Protein AF-A0A073KBY7-F1 (afdb_monomer_lite)

Structure (mmCIF, N/CA/C/O backbone):
data_AF-A0A073KBY7-F1
#
_entry.id   AF-A0A073KBY7-F1
#
loop_
_atom_site.group_PDB
_atom_site.id
_atom_site.type_symbol
_atom_site.label_atom_id
_atom_site.label_alt_id
_atom_site.label_comp_id
_atom_site.label_asym_id
_atom_site.label_entity_id
_atom_site.label_seq_id
_atom_site.pdbx_PDB_ins_code
_atom_site.Cartn_x
_atom_site.Cartn_y
_atom_site.Cartn_z
_atom_site.occupancy
_atom_site.B_iso_or_equiv
_atom_site.auth_seq_id
_atom_site.auth_comp_id
_atom_site.auth_asym_id
_atom_site.auth_atom_id
_atom_site.pdbx_PDB_model_num
ATOM 1 N N . MET A 1 1 ? -73.154 -10.289 123.307 1.00 63.47 1 MET A N 1
ATOM 2 C CA . MET A 1 1 ? -74.257 -9.354 122.995 1.00 63.47 1 MET A CA 1
ATOM 3 C C . MET A 1 1 ? -75.059 -9.148 124.272 1.00 63.47 1 MET A C 1
ATOM 5 O O . MET A 1 1 ? -75.332 -10.139 124.934 1.00 63.47 1 MET A O 1
ATOM 9 N N . ALA A 1 2 ? -75.359 -7.911 124.667 1.00 62.25 2 ALA A N 1
ATOM 10 C CA . ALA A 1 2 ? -76.115 -7.622 125.891 1.00 62.25 2 ALA A CA 1
ATOM 11 C C . ALA A 1 2 ? -77.370 -6.808 125.551 1.00 62.25 2 ALA A C 1
ATOM 13 O O . ALA A 1 2 ? -77.279 -5.805 124.838 1.00 62.25 2 ALA A O 1
ATOM 14 N N . ILE A 1 3 ? -78.534 -7.232 126.052 1.00 64.50 3 ILE A N 1
ATOM 15 C CA . ILE A 1 3 ? -79.825 -6.609 125.737 1.00 64.50 3 ILE A CA 1
ATOM 16 C C . ILE A 1 3 ? -80.328 -5.874 126.980 1.00 64.50 3 ILE A C 1
ATOM 18 O O . ILE A 1 3 ? -80.611 -6.497 127.998 1.00 64.50 3 ILE A O 1
ATOM 22 N N . LYS A 1 4 ? -80.372 -4.535 126.932 1.00 57.50 4 LYS A N 1
ATOM 23 C CA . LYS A 1 4 ? -80.554 -3.707 128.143 1.00 57.50 4 LYS A CA 1
ATOM 24 C C . LYS A 1 4 ? -82.000 -3.257 128.389 1.00 57.50 4 LYS A C 1
ATOM 26 O O . LYS A 1 4 ? -82.309 -2.814 129.490 1.00 57.50 4 LYS A O 1
ATOM 31 N N . LYS A 1 5 ? -82.877 -3.378 127.388 1.00 57.88 5 LYS A N 1
ATOM 32 C CA . LYS A 1 5 ? -84.331 -3.194 127.488 1.00 57.88 5 LYS A CA 1
ATOM 33 C C . LYS A 1 5 ? -85.000 -4.092 126.448 1.00 57.88 5 LYS A C 1
ATOM 35 O O . LYS A 1 5 ? -84.840 -3.902 125.245 1.00 57.88 5 LYS A O 1
ATOM 40 N N . THR A 1 6 ? -85.703 -5.104 126.924 1.00 60.31 6 THR A N 1
ATOM 41 C CA . THR A 1 6 ? -86.515 -5.997 126.101 1.00 60.31 6 THR A CA 1
ATOM 42 C C . THR A 1 6 ? -87.972 -5.766 126.451 1.00 60.31 6 THR A C 1
ATOM 44 O O . THR A 1 6 ? -88.313 -5.607 127.625 1.00 60.31 6 THR A O 1
ATOM 47 N N . ARG A 1 7 ? -88.849 -5.734 125.445 1.00 61.28 7 ARG A N 1
ATOM 48 C CA . ARG A 1 7 ? -90.271 -5.940 125.705 1.00 61.28 7 ARG A CA 1
ATOM 49 C C . ARG A 1 7 ? -90.460 -7.449 125.749 1.00 61.28 7 ARG A C 1
ATOM 51 O O . ARG A 1 7 ? -90.319 -8.119 124.730 1.00 61.28 7 ARG A O 1
ATOM 58 N N . ALA A 1 8 ? -90.658 -7.976 126.950 1.00 59.88 8 ALA A N 1
ATOM 59 C CA . ALA A 1 8 ? -90.985 -9.377 127.140 1.00 59.88 8 ALA A CA 1
ATOM 60 C C . ALA A 1 8 ? -92.472 -9.540 126.818 1.00 59.88 8 ALA A C 1
ATOM 62 O O . ALA A 1 8 ? -93.327 -9.104 127.590 1.00 59.88 8 ALA A O 1
ATOM 63 N N . ASN A 1 9 ? -92.776 -10.092 125.649 1.00 60.75 9 ASN A N 1
ATOM 64 C CA . ASN A 1 9 ? -94.144 -10.442 125.304 1.00 60.75 9 ASN A CA 1
ATOM 65 C C . ASN A 1 9 ? -94.404 -11.835 125.885 1.00 60.75 9 ASN A C 1
ATOM 67 O O . ASN A 1 9 ? -93.748 -12.807 125.508 1.00 60.75 9 ASN A O 1
ATOM 71 N N . PHE A 1 10 ? -95.307 -11.903 126.863 1.00 57.75 10 PHE A N 1
ATOM 72 C CA . PHE A 1 10 ? -95.716 -13.151 127.496 1.00 57.75 10 PHE A CA 1
ATOM 73 C C . PHE A 1 10 ? -96.846 -13.769 126.678 1.00 57.75 10 PHE A C 1
ATOM 75 O O . PHE A 1 10 ? -97.918 -13.176 126.544 1.00 57.75 10 PHE A O 1
ATOM 82 N N . HIS A 1 11 ? -96.599 -14.948 126.117 1.00 61.16 11 HIS A N 1
ATOM 83 C CA . HIS A 1 11 ? -97.613 -15.737 125.431 1.00 61.16 11 HIS A CA 1
ATOM 84 C C . HIS A 1 11 ? -97.912 -16.971 126.283 1.00 61.16 11 HIS A C 1
ATOM 86 O O . HIS A 1 11 ? -97.096 -17.885 126.357 1.00 61.16 11 HIS A O 1
ATOM 92 N N . ASN A 1 12 ? -99.076 -16.975 126.942 1.00 58.38 12 ASN A N 1
ATOM 93 C CA . ASN A 1 12 ? -99.552 -18.115 127.723 1.00 58.38 12 ASN A CA 1
ATOM 94 C C . ASN A 1 12 ? -100.391 -19.023 126.821 1.00 58.38 12 ASN A C 1
ATOM 96 O O . ASN A 1 12 ? -101.584 -18.792 126.615 1.00 58.38 12 ASN A O 1
ATOM 100 N N . GLY A 1 13 ? -99.720 -19.997 126.215 1.00 55.50 13 GLY A N 1
ATOM 101 C CA . GLY A 1 13 ? -100.299 -20.925 125.253 1.00 55.50 13 GLY A CA 1
ATOM 102 C C . GLY A 1 13 ? -99.545 -22.246 125.252 1.00 55.50 13 GLY A C 1
ATOM 103 O O . GLY A 1 13 ? -98.712 -22.468 124.383 1.00 55.50 13 GLY A O 1
ATOM 104 N N . THR A 1 14 ? -99.858 -23.055 126.271 1.00 49.56 14 THR A N 1
ATOM 105 C CA . THR A 1 14 ? -99.757 -24.527 126.377 1.00 49.56 14 THR A CA 1
ATOM 106 C C . THR A 1 14 ? -98.467 -25.176 125.878 1.00 49.56 14 THR A C 1
ATOM 108 O O . THR A 1 14 ? -98.384 -25.664 124.755 1.00 49.56 14 THR A O 1
ATOM 111 N N . ASP A 1 15 ? -97.449 -25.141 126.735 1.00 58.31 15 ASP A N 1
ATOM 112 C CA . ASP A 1 15 ? -96.888 -26.325 127.425 1.00 58.31 15 ASP A CA 1
ATOM 113 C C . ASP A 1 15 ? -95.615 -25.923 128.194 1.00 58.31 15 ASP A C 1
ATOM 115 O O . ASP A 1 15 ? -95.268 -26.553 129.190 1.00 58.31 15 ASP A O 1
ATOM 119 N N . TYR A 1 16 ? -95.011 -24.782 127.830 1.00 59.81 16 TYR A N 1
ATOM 120 C CA . TYR A 1 16 ? -94.095 -24.005 128.669 1.00 59.81 16 TYR A CA 1
ATOM 121 C C . TYR A 1 16 ? -94.265 -22.504 128.409 1.00 59.81 16 TYR A C 1
ATOM 123 O O . TYR A 1 16 ? -94.390 -22.069 127.262 1.00 59.81 16 TYR A O 1
ATOM 131 N N . ASP A 1 17 ? -94.212 -21.703 129.473 1.00 59.34 17 ASP A N 1
ATOM 132 C CA . ASP A 1 17 ? -94.177 -20.244 129.379 1.00 59.34 17 ASP A CA 1
ATOM 133 C C . ASP A 1 17 ? -92.915 -19.799 128.619 1.00 59.34 17 ASP A C 1
ATOM 135 O O . ASP A 1 17 ? -91.799 -19.856 129.140 1.00 59.34 17 ASP A O 1
ATOM 139 N N . THR A 1 18 ? -93.082 -19.364 127.366 1.00 61.84 18 THR A N 1
ATOM 140 C CA . THR A 1 18 ? -91.974 -18.903 126.517 1.00 61.84 18 THR A CA 1
ATOM 141 C C . THR A 1 18 ? -91.951 -17.381 126.486 1.00 61.84 18 THR A C 1
ATOM 143 O O . THR A 1 18 ? -92.889 -16.734 126.019 1.00 61.84 18 THR A O 1
ATOM 146 N N . PHE A 1 19 ? -90.859 -16.787 126.966 1.00 61.66 19 PHE A N 1
ATOM 147 C CA . PHE A 1 19 ? -90.643 -15.347 126.862 1.00 61.66 19 PHE A CA 1
ATOM 148 C C . PHE A 1 19 ? -89.997 -15.006 125.516 1.00 61.66 19 PHE A C 1
ATOM 150 O O . PHE A 1 19 ? -88.828 -15.313 125.283 1.00 61.66 19 PHE A O 1
ATOM 157 N N . HIS A 1 20 ? -90.739 -14.328 124.638 1.00 66.06 20 HIS A N 1
ATOM 158 C CA . HIS A 1 20 ? -90.160 -13.686 123.461 1.00 66.06 20 HIS A CA 1
ATOM 159 C C . HIS A 1 20 ? -89.702 -12.276 123.818 1.00 66.06 20 HIS A C 1
ATOM 161 O O . HIS A 1 20 ? -90.471 -11.448 124.313 1.00 66.06 20 HIS A O 1
ATOM 167 N N . TYR A 1 21 ? -88.428 -12.010 123.552 1.00 67.81 21 TYR A N 1
ATOM 168 C CA . TYR A 1 21 ? -87.821 -10.713 123.786 1.00 67.81 21 TYR A CA 1
ATOM 169 C C . TYR A 1 21 ? -87.644 -9.993 122.456 1.00 67.81 21 TYR A C 1
ATOM 171 O O . TYR A 1 21 ? -86.705 -10.258 121.709 1.00 67.81 21 TYR A O 1
ATOM 179 N N . GLU A 1 22 ? -88.539 -9.052 122.178 1.00 70.75 22 GLU A N 1
ATOM 180 C CA . GLU A 1 22 ? -88.364 -8.119 121.073 1.00 70.75 22 GLU A CA 1
ATOM 181 C C . GLU A 1 22 ? -87.577 -6.907 121.560 1.00 70.75 22 GLU A C 1
ATOM 183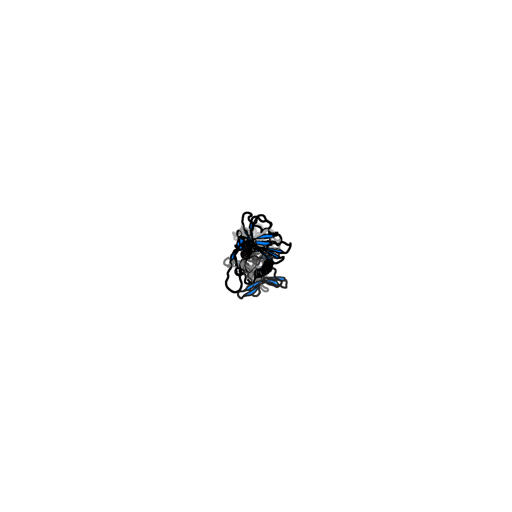 O O . GLU A 1 22 ? -87.813 -6.345 122.639 1.00 70.75 22 GLU A O 1
ATOM 188 N N . THR A 1 23 ? -86.603 -6.502 120.758 1.00 73.88 23 THR A N 1
ATOM 189 C CA . THR A 1 23 ? -85.774 -5.341 121.045 1.00 73.88 23 THR A CA 1
ATOM 190 C C . THR A 1 23 ? -85.400 -4.658 119.738 1.00 73.88 23 THR A C 1
ATOM 192 O O . THR A 1 23 ? -85.256 -5.297 118.696 1.00 73.88 23 THR A O 1
ATOM 195 N N . GLN A 1 24 ? -85.288 -3.335 119.774 1.00 77.00 24 GLN A N 1
ATOM 196 C CA . GLN A 1 24 ? -84.844 -2.571 118.613 1.00 77.00 24 GLN A CA 1
ATOM 197 C C . GLN A 1 24 ? -83.345 -2.803 118.408 1.00 77.00 24 GLN A C 1
ATOM 199 O O . GLN A 1 24 ? -82.594 -2.844 119.380 1.00 77.00 24 GLN A O 1
ATOM 204 N N . ALA A 1 25 ? -82.892 -2.892 117.155 1.00 74.19 25 ALA A N 1
ATOM 205 C CA . ALA A 1 25 ? -81.491 -3.167 116.819 1.00 74.19 25 ALA A CA 1
ATOM 206 C C . ALA A 1 25 ? -80.488 -2.252 117.566 1.00 74.19 25 ALA A C 1
ATOM 208 O O . ALA A 1 25 ? -79.482 -2.734 118.085 1.00 74.19 25 ALA A O 1
ATOM 209 N N . GLY A 1 26 ? -80.799 -0.961 117.742 1.00 74.25 26 GLY A N 1
ATOM 210 C CA . GLY A 1 26 ? -79.947 -0.016 118.486 1.00 74.25 26 GLY A CA 1
ATOM 211 C C . GLY A 1 26 ? -79.874 -0.255 120.006 1.00 74.25 26 GLY A C 1
ATOM 212 O O . GLY A 1 26 ? -78.991 0.262 120.697 1.00 74.25 26 GLY A O 1
ATOM 213 N N . GLN A 1 27 ? -80.785 -1.052 120.570 1.00 78.19 27 GLN A N 1
ATOM 214 C CA . GLN A 1 27 ? -80.770 -1.431 121.988 1.00 78.19 27 GLN A CA 1
ATOM 215 C C . GLN A 1 27 ? -79.934 -2.680 122.266 1.00 78.19 27 GLN A C 1
ATOM 217 O O . GLN A 1 27 ? -79.638 -2.972 123.431 1.00 78.19 27 GLN A O 1
ATOM 222 N N . VAL A 1 28 ? -79.500 -3.377 121.216 1.00 82.06 28 VAL A N 1
ATOM 223 C CA . VAL A 1 28 ? -78.667 -4.560 121.349 1.00 82.06 28 VAL A CA 1
ATOM 224 C C . VAL A 1 28 ? -77.201 -4.173 121.315 1.00 82.06 28 VAL A C 1
ATOM 226 O O . VAL A 1 28 ? -76.661 -3.823 120.270 1.00 82.06 28 VAL A O 1
ATOM 229 N N . LYS A 1 29 ? -76.544 -4.222 122.475 1.00 83.25 29 LYS A N 1
ATOM 230 C CA . LYS A 1 29 ? -75.168 -3.748 122.618 1.00 83.25 29 LYS A CA 1
ATOM 231 C C . LYS A 1 29 ? -74.163 -4.838 122.262 1.00 83.25 29 LYS A C 1
ATOM 233 O O . LYS A 1 29 ? -74.251 -5.984 122.724 1.00 83.25 29 LYS A O 1
ATOM 238 N N . ILE A 1 30 ? -73.187 -4.458 121.448 1.00 78.75 30 ILE A N 1
ATOM 239 C CA . ILE A 1 30 ? -72.028 -5.272 121.102 1.00 78.75 30 ILE A CA 1
ATOM 240 C C . ILE A 1 30 ? -70.950 -4.971 122.129 1.00 78.75 30 ILE A C 1
ATOM 242 O O . ILE A 1 30 ? -70.608 -3.813 122.366 1.00 78.75 30 ILE A O 1
ATOM 246 N N . MET A 1 31 ? -70.439 -6.023 122.759 1.00 77.00 31 MET A N 1
ATOM 247 C CA . MET A 1 31 ? -69.387 -5.912 123.761 1.00 77.00 31 MET A CA 1
ATOM 248 C C . MET A 1 31 ? -68.076 -6.387 123.152 1.00 77.00 31 MET A C 1
ATOM 250 O O . MET A 1 31 ? -68.036 -7.471 122.576 1.00 77.00 31 MET A O 1
ATOM 254 N N . GLY A 1 32 ? -67.040 -5.570 123.286 1.00 72.31 32 GLY A N 1
ATOM 255 C CA . GLY A 1 32 ? -65.652 -5.964 123.078 1.00 72.31 32 GLY A CA 1
ATOM 256 C C . GLY A 1 32 ? -64.961 -6.223 124.414 1.00 72.31 32 GLY A C 1
ATOM 257 O O . GLY A 1 32 ? -65.574 -6.122 125.479 1.00 72.31 32 GLY A O 1
ATOM 258 N N . ALA A 1 33 ? -63.665 -6.528 124.359 1.00 70.12 33 ALA A N 1
ATOM 259 C CA . ALA A 1 33 ? -62.872 -6.920 125.528 1.00 70.12 33 ALA A CA 1
ATOM 260 C C . ALA A 1 33 ? -62.840 -5.867 126.659 1.00 70.12 33 ALA A C 1
ATOM 262 O O . ALA A 1 33 ? -62.668 -6.218 127.821 1.00 70.12 33 ALA A O 1
ATOM 263 N N . SER A 1 34 ? -63.031 -4.586 126.333 1.00 68.88 34 SER A N 1
ATOM 264 C CA . SER A 1 34 ? -62.951 -3.444 127.257 1.00 68.88 34 SER A CA 1
ATOM 265 C C . SER A 1 34 ? -64.299 -2.755 127.528 1.00 68.88 34 SER A C 1
ATOM 267 O O . SER A 1 34 ? -64.333 -1.695 128.151 1.00 68.88 34 SER A O 1
ATOM 269 N N . GLY A 1 35 ? -65.420 -3.352 127.098 1.00 79.38 35 GLY A N 1
ATOM 270 C CA . GLY A 1 35 ? -66.772 -2.850 127.367 1.00 79.38 35 GLY A CA 1
ATOM 271 C C . GLY A 1 35 ? -67.669 -2.793 126.131 1.00 79.38 35 GLY A C 1
ATOM 272 O O . GLY A 1 35 ? -67.446 -3.485 125.141 1.00 79.38 35 GLY A O 1
ATOM 273 N N . ILE A 1 36 ? -68.727 -1.980 126.184 1.00 79.62 36 ILE A N 1
ATOM 274 C CA . ILE A 1 36 ? -69.645 -1.799 125.048 1.00 79.62 36 ILE A CA 1
ATOM 275 C C . ILE A 1 36 ? -68.912 -1.049 123.929 1.00 79.62 36 ILE A C 1
ATOM 277 O O . ILE A 1 36 ? -68.497 0.091 124.120 1.00 79.62 36 ILE A O 1
ATOM 281 N N . VAL A 1 37 ? -68.783 -1.679 122.760 1.00 78.50 37 VAL A N 1
ATOM 282 C CA . VAL A 1 37 ? -68.085 -1.118 121.592 1.00 78.50 37 VAL A CA 1
ATOM 283 C C . VAL A 1 37 ? -69.055 -0.423 120.633 1.00 78.50 37 VAL A C 1
ATOM 285 O O . VAL A 1 37 ? -68.679 0.584 120.036 1.00 78.50 37 VAL A O 1
ATOM 288 N N . SER A 1 38 ? -70.287 -0.921 120.471 1.00 84.62 38 SER A N 1
ATOM 289 C CA . SER A 1 38 ? -71.337 -0.325 119.617 1.00 84.62 38 SER A CA 1
ATOM 290 C C . SER A 1 38 ? -72.690 -1.021 119.866 1.00 84.62 38 SER A C 1
ATOM 292 O O . SER A 1 38 ? -72.868 -1.708 120.878 1.00 84.62 38 SER A O 1
ATOM 294 N N . ASP A 1 39 ? -73.647 -0.866 118.958 1.00 86.44 39 ASP A N 1
ATOM 295 C CA . ASP A 1 39 ? -74.878 -1.647 118.886 1.00 86.44 39 ASP A CA 1
ATOM 296 C C . ASP A 1 39 ? -75.083 -2.295 117.515 1.00 86.44 39 ASP A C 1
ATOM 298 O O . ASP A 1 39 ? -74.334 -2.057 116.570 1.00 86.44 39 ASP A O 1
ATOM 302 N N . PHE A 1 40 ? -76.057 -3.199 117.439 1.00 84.38 40 PHE A N 1
ATOM 303 C CA . PHE A 1 40 ? -76.293 -4.007 116.246 1.00 84.38 40 PHE A CA 1
ATOM 304 C C . PHE A 1 40 ? -76.705 -3.167 115.028 1.00 84.38 40 PHE A C 1
ATOM 306 O O . PHE A 1 40 ? -76.248 -3.442 113.919 1.00 84.38 40 PHE A O 1
ATOM 313 N N . ASP A 1 41 ? -77.526 -2.130 115.229 1.00 85.31 41 ASP A N 1
ATOM 314 C CA . ASP A 1 41 ? -77.954 -1.227 114.150 1.00 85.31 41 ASP A CA 1
ATOM 315 C C . ASP A 1 41 ? -76.758 -0.467 113.567 1.00 85.31 41 ASP A C 1
ATOM 317 O O . ASP A 1 41 ? -76.568 -0.412 112.351 1.00 85.31 41 ASP A O 1
ATOM 321 N N . GLU A 1 42 ? -75.900 0.069 114.433 1.00 86.00 42 GLU A N 1
ATOM 322 C CA . GLU A 1 42 ? -74.721 0.813 114.017 1.00 86.00 42 GLU A CA 1
ATOM 323 C C . GLU A 1 42 ? -73.647 -0.096 113.394 1.00 86.00 42 GLU A C 1
ATOM 325 O O . GLU A 1 42 ? -73.158 0.204 112.311 1.00 86.00 42 GLU A O 1
ATOM 330 N N . MET A 1 43 ? -73.289 -1.223 114.009 1.00 84.50 43 MET A N 1
ATOM 331 C CA . MET A 1 43 ? -72.118 -2.004 113.583 1.00 84.50 43 MET A CA 1
ATOM 332 C C . MET A 1 43 ? -72.384 -2.992 112.442 1.00 84.50 43 MET A C 1
ATOM 334 O O . MET A 1 43 ? -71.434 -3.412 111.789 1.00 84.50 43 MET A O 1
ATOM 338 N N . PHE A 1 44 ? -73.638 -3.379 112.186 1.00 82.31 44 PHE A N 1
ATOM 339 C CA . PHE A 1 44 ? -73.959 -4.384 111.160 1.00 82.31 44 PHE A CA 1
ATOM 340 C C . PHE A 1 44 ? -74.956 -3.917 110.094 1.00 82.31 44 PHE A C 1
ATOM 342 O O . PHE A 1 44 ? -74.948 -4.489 109.007 1.00 82.31 44 PHE A O 1
ATOM 349 N N . LEU A 1 45 ? -75.777 -2.889 110.352 1.00 84.75 45 LEU A N 1
ATOM 350 C CA . LEU A 1 45 ? -76.754 -2.393 109.370 1.00 84.75 45 LEU A CA 1
ATOM 351 C C . LEU A 1 45 ? -76.320 -1.069 108.733 1.00 84.75 45 LEU A C 1
ATOM 353 O O . LEU A 1 45 ? -76.225 -0.968 107.513 1.00 84.75 45 LEU A O 1
ATOM 357 N N . LYS A 1 46 ? -76.045 -0.044 109.546 1.00 86.38 46 LYS A N 1
ATOM 358 C CA . LYS A 1 46 ? -75.740 1.316 109.059 1.00 86.38 46 LYS A CA 1
ATOM 359 C C . LYS A 1 46 ? -74.250 1.577 108.871 1.00 86.38 46 LYS A C 1
ATOM 361 O O . LYS A 1 46 ? -73.880 2.471 108.114 1.00 86.38 46 LYS A O 1
ATOM 366 N N . GLY A 1 47 ? -73.413 0.808 109.551 1.00 90.12 47 GLY A N 1
ATOM 367 C CA . GLY A 1 47 ? -71.975 0.994 109.622 1.00 90.12 47 GLY A CA 1
ATOM 368 C C . GLY A 1 47 ? -71.570 2.043 110.661 1.00 90.12 47 GLY A C 1
ATOM 369 O O . GLY A 1 47 ? -72.022 3.193 110.617 1.00 90.12 47 GLY A O 1
ATOM 370 N N . LYS A 1 48 ? -70.675 1.661 111.576 1.00 89.75 48 LYS A N 1
ATOM 371 C CA . LYS A 1 48 ? -70.188 2.533 112.650 1.00 89.75 48 LYS A CA 1
ATOM 372 C C . LYS A 1 48 ? -69.330 3.654 112.085 1.00 89.75 48 LYS A C 1
ATOM 374 O O . LYS A 1 48 ? -68.388 3.385 111.338 1.00 89.75 48 LYS A O 1
ATOM 379 N N . LEU A 1 49 ? -69.628 4.901 112.452 1.00 90.94 49 LEU A N 1
ATOM 380 C CA . LEU A 1 49 ? -68.843 6.043 111.988 1.00 90.94 49 LEU A CA 1
ATOM 381 C C . LEU A 1 49 ? -67.485 6.076 112.700 1.00 90.94 49 LEU A C 1
ATOM 383 O O . LEU A 1 49 ? -67.407 6.219 113.919 1.00 90.94 49 LEU A O 1
ATOM 387 N N . LEU A 1 50 ? -66.411 5.986 111.922 1.00 91.00 50 LEU A N 1
ATOM 388 C CA . LEU A 1 50 ? -65.038 6.184 112.364 1.00 91.00 50 LEU A CA 1
ATOM 389 C C . LEU A 1 50 ? -64.490 7.433 111.685 1.00 91.00 50 LEU A C 1
ATOM 391 O O . LEU A 1 50 ? -64.408 7.496 110.457 1.00 91.00 50 LEU A O 1
ATOM 395 N N . GLN A 1 51 ? -64.118 8.428 112.490 1.00 91.69 51 GLN A N 1
ATOM 396 C CA . GLN A 1 51 ? -63.615 9.701 111.991 1.00 91.69 51 GLN A CA 1
ATOM 397 C C . GLN A 1 51 ? -62.246 10.023 112.585 1.00 91.69 51 GLN A C 1
ATOM 399 O O . GLN A 1 51 ? -62.086 10.003 113.802 1.00 91.69 51 GLN A O 1
ATOM 404 N N . GLY A 1 52 ? -61.260 10.321 111.734 1.00 88.81 52 GLY A N 1
ATOM 405 C CA . GLY A 1 52 ? -59.920 10.722 112.191 1.00 88.81 52 GLY A CA 1
ATOM 406 C C . GLY A 1 52 ? -59.093 9.603 112.837 1.00 88.81 52 GLY A C 1
ATOM 407 O O . GLY A 1 52 ? -58.068 9.874 113.454 1.00 88.81 52 GLY A O 1
ATOM 408 N N . ILE A 1 53 ? -59.534 8.347 112.722 1.00 90.94 53 ILE A N 1
ATOM 409 C CA . ILE A 1 53 ? -58.884 7.189 113.353 1.00 90.94 53 ILE A CA 1
ATOM 410 C C . ILE A 1 53 ? -57.888 6.527 112.395 1.00 90.94 53 ILE A C 1
ATOM 412 O O . ILE A 1 53 ? -58.049 6.581 111.179 1.00 90.94 53 ILE A O 1
ATOM 416 N N . ASN A 1 54 ? -56.872 5.863 112.941 1.00 93.00 54 ASN A N 1
ATOM 417 C CA . ASN A 1 54 ? -55.957 5.012 112.186 1.00 93.00 54 ASN A CA 1
ATOM 418 C C . ASN A 1 54 ? -56.627 3.675 111.818 1.00 93.00 54 ASN A C 1
ATOM 420 O O . ASN A 1 54 ? -56.935 2.883 112.703 1.00 93.00 54 ASN A O 1
ATOM 424 N N . LEU A 1 55 ? -56.808 3.377 110.527 1.00 93.50 55 LEU A N 1
ATOM 425 C CA . LEU A 1 55 ? -57.494 2.149 110.094 1.00 93.50 55 LEU A CA 1
ATOM 426 C C . LEU A 1 55 ? -56.762 0.855 110.474 1.00 93.50 55 LEU A C 1
ATOM 428 O O . LEU A 1 55 ? -57.380 -0.207 110.489 1.00 93.50 55 LEU A O 1
ATOM 432 N N . ASN A 1 56 ? -55.471 0.909 110.814 1.00 93.25 56 ASN A N 1
ATOM 433 C CA . ASN A 1 56 ? -54.721 -0.267 111.274 1.00 93.25 56 ASN A CA 1
ATOM 434 C C . ASN A 1 56 ? -55.229 -0.798 112.625 1.00 93.25 56 ASN A C 1
ATOM 436 O O . ASN A 1 56 ? -54.990 -1.958 112.959 1.00 93.25 56 ASN A O 1
ATOM 440 N N . THR A 1 57 ? -55.900 0.043 113.420 1.00 91.06 57 THR A N 1
ATOM 441 C CA . THR A 1 57 ? -56.412 -0.336 114.745 1.00 91.06 57 THR A CA 1
ATOM 442 C C . THR A 1 57 ? -57.812 -0.942 114.689 1.00 91.06 57 THR A C 1
ATOM 444 O O . THR A 1 57 ? -58.291 -1.454 115.698 1.00 91.06 57 THR A O 1
ATOM 447 N N . ILE A 1 58 ? -58.469 -0.920 113.526 1.00 91.31 58 ILE A N 1
ATOM 448 C CA . ILE A 1 58 ? -59.839 -1.410 113.361 1.00 91.31 58 ILE A CA 1
ATOM 449 C C . ILE A 1 58 ? -59.804 -2.899 113.030 1.00 91.31 58 ILE A C 1
ATOM 451 O O . ILE A 1 58 ? -59.564 -3.291 111.889 1.00 91.31 58 ILE A O 1
ATOM 455 N N . LYS A 1 59 ? -60.006 -3.725 114.056 1.00 89.62 59 LYS A N 1
ATOM 456 C CA . LYS A 1 59 ? -59.908 -5.190 113.967 1.00 89.62 59 LYS A CA 1
ATOM 457 C C . LYS A 1 59 ? -61.188 -5.919 114.347 1.00 89.62 59 LYS A C 1
ATOM 459 O O . LYS A 1 59 ? -61.262 -7.129 114.170 1.00 89.62 59 LYS A O 1
ATOM 464 N N . ASP A 1 60 ? -62.177 -5.212 114.873 1.00 88.25 60 ASP A N 1
ATOM 465 C CA . ASP A 1 60 ? -63.443 -5.831 115.241 1.00 88.25 60 ASP A CA 1
ATOM 466 C C . ASP A 1 60 ? -64.262 -6.137 113.984 1.00 88.25 60 ASP A C 1
ATOM 468 O O . ASP A 1 60 ? -64.264 -5.374 113.019 1.00 88.25 60 ASP A O 1
ATOM 472 N N . ASN A 1 61 ? -64.952 -7.275 114.002 1.00 89.81 61 ASN A N 1
ATOM 473 C CA . ASN A 1 61 ? -65.806 -7.696 112.902 1.00 89.81 61 ASN A CA 1
ATOM 474 C C . ASN A 1 61 ? -67.007 -6.748 112.775 1.00 89.81 61 ASN A C 1
ATOM 476 O O . ASN A 1 61 ? -67.734 -6.542 113.752 1.00 89.81 61 ASN A O 1
ATOM 480 N N . GLY A 1 62 ? -67.253 -6.206 111.583 1.00 90.56 62 GLY A N 1
ATOM 481 C CA . GLY A 1 62 ? -68.379 -5.302 111.374 1.00 90.56 62 GLY A CA 1
ATOM 482 C C . GLY A 1 62 ? -68.308 -4.451 110.114 1.00 90.56 62 GLY A C 1
ATOM 483 O O . GLY A 1 62 ? -67.357 -4.490 109.329 1.00 90.56 62 GLY A O 1
ATOM 484 N N . LEU A 1 63 ? -69.363 -3.664 109.937 1.00 93.19 63 LEU A N 1
ATOM 485 C CA . LEU A 1 63 ? -69.488 -2.649 108.908 1.00 93.19 63 LEU A CA 1
ATOM 486 C C . LEU A 1 63 ? -69.119 -1.280 109.488 1.00 93.19 63 LEU A C 1
ATOM 488 O O . LEU A 1 63 ? -69.566 -0.896 110.571 1.00 93.19 63 LEU A O 1
ATOM 492 N N . TYR A 1 64 ? -68.329 -0.518 108.741 1.00 93.69 64 TYR A N 1
ATOM 493 C CA . TYR A 1 64 ? -67.807 0.774 109.161 1.00 93.69 64 TYR A CA 1
ATOM 494 C C . TYR A 1 64 ? -68.007 1.826 108.083 1.00 93.69 64 TYR A C 1
ATOM 496 O O . TYR A 1 64 ? -67.831 1.581 106.890 1.00 93.69 64 TYR A O 1
ATOM 504 N N . ARG A 1 65 ? -68.330 3.033 108.534 1.00 93.38 65 ARG A N 1
ATOM 505 C CA . ARG A 1 65 ? -68.345 4.250 107.732 1.00 93.38 65 ARG A CA 1
ATOM 506 C C . ARG A 1 65 ? -67.115 5.052 108.109 1.00 93.38 65 ARG A C 1
ATOM 508 O O . ARG A 1 65 ? -67.028 5.549 109.224 1.00 93.38 65 ARG A O 1
ATOM 515 N N . VAL A 1 66 ? -66.148 5.155 107.214 1.00 93.31 66 VAL A N 1
ATOM 516 C CA . VAL A 1 66 ? -64.834 5.738 107.518 1.00 93.31 66 VAL A CA 1
ATOM 517 C C . VAL A 1 66 ? -64.696 7.107 106.861 1.00 93.31 66 VAL A C 1
ATOM 519 O O . VAL A 1 66 ? -65.049 7.276 105.693 1.00 93.31 66 VAL A O 1
ATOM 522 N N . LYS A 1 67 ? -64.220 8.100 107.620 1.00 92.94 67 LYS A N 1
ATOM 523 C CA . LYS A 1 67 ? -64.066 9.491 107.167 1.00 92.94 67 LYS A CA 1
ATOM 524 C C . LYS A 1 67 ? -62.789 10.117 107.724 1.00 92.94 67 LYS A C 1
ATOM 526 O O . LYS A 1 67 ? -62.589 10.161 108.934 1.00 92.94 67 LYS A O 1
ATOM 531 N N . GLY A 1 68 ? -61.933 10.650 106.853 1.00 89.06 68 GLY A N 1
ATOM 532 C CA . GLY A 1 68 ? -60.702 11.337 107.270 1.00 89.06 68 GLY A CA 1
ATOM 533 C C . GLY A 1 68 ? -59.756 10.475 108.118 1.00 89.06 68 GLY A C 1
ATOM 534 O O . GLY A 1 68 ? -59.058 10.997 108.980 1.00 89.06 68 GLY A O 1
ATOM 535 N N . CYS A 1 69 ? -59.787 9.155 107.933 1.00 91.00 69 CYS A N 1
ATOM 536 C CA . CYS A 1 69 ? -58.957 8.197 108.658 1.00 91.00 69 CYS A CA 1
ATOM 537 C C . CYS A 1 69 ? -57.535 8.115 108.077 1.00 91.00 69 CYS A C 1
ATOM 539 O O . CYS A 1 69 ? -57.337 8.318 106.880 1.00 91.00 69 CYS A O 1
ATOM 541 N N . THR A 1 70 ? -56.545 7.775 108.907 1.00 91.81 70 THR A N 1
ATOM 542 C CA . THR A 1 70 ? -55.152 7.553 108.471 1.00 91.81 70 THR A CA 1
ATOM 543 C C . THR A 1 70 ? -54.900 6.079 108.131 1.00 91.81 70 THR A C 1
ATOM 545 O O . THR A 1 70 ? -55.628 5.196 108.589 1.00 91.81 70 THR A O 1
ATOM 548 N N . ASN A 1 71 ? -53.875 5.797 107.314 1.00 92.12 71 ASN A N 1
ATOM 549 C CA . ASN A 1 71 ? -53.578 4.463 106.752 1.00 92.12 71 ASN A CA 1
ATOM 550 C C . ASN A 1 71 ? -54.708 3.860 105.898 1.00 92.12 71 ASN A C 1
ATOM 552 O O . ASN A 1 71 ? -54.847 2.637 105.792 1.00 92.12 71 ASN A O 1
ATOM 556 N N . ALA A 1 72 ? -55.510 4.724 105.283 1.00 89.69 72 ALA A N 1
ATOM 557 C CA . ALA A 1 72 ? -56.454 4.348 104.244 1.00 89.69 72 ALA A CA 1
ATOM 558 C C . ALA A 1 72 ? -55.742 4.194 102.879 1.00 89.69 72 ALA A C 1
ATOM 560 O O . ALA A 1 72 ? -54.621 4.691 102.734 1.00 89.69 72 ALA A O 1
ATOM 561 N N . PRO A 1 73 ? -56.343 3.493 101.899 1.00 90.06 73 PRO A N 1
ATOM 562 C CA . PRO A 1 73 ? -55.820 3.417 100.536 1.00 90.06 73 PRO A CA 1
ATOM 563 C C . PRO A 1 73 ? -55.482 4.801 99.956 1.00 90.06 73 PRO A C 1
ATOM 565 O O . PRO A 1 73 ? -56.119 5.808 100.278 1.00 90.06 73 PRO A O 1
ATOM 568 N N . SER A 1 74 ? -54.452 4.859 99.108 1.00 84.06 74 SER A N 1
ATOM 569 C CA . SER A 1 74 ? -54.030 6.096 98.444 1.00 84.06 74 SER A CA 1
ATOM 570 C C . SER A 1 74 ? -55.135 6.629 97.533 1.00 84.06 74 SER A C 1
ATOM 572 O O . SER A 1 74 ? -55.724 5.854 96.790 1.00 84.06 74 SER A O 1
ATOM 574 N N . GLY A 1 75 ? -55.373 7.943 97.544 1.00 78.00 75 GLY A N 1
ATOM 575 C CA . GLY A 1 75 ? -56.399 8.582 96.705 1.00 78.00 75 GLY A CA 1
ATOM 576 C C . GLY A 1 75 ? -57.680 8.969 97.445 1.00 78.00 75 GLY A C 1
ATOM 577 O O . GLY A 1 75 ? -58.553 9.603 96.860 1.00 78.00 75 GLY A O 1
ATOM 578 N N . MET A 1 76 ? -57.786 8.677 98.745 1.00 82.06 76 MET A N 1
ATOM 579 C CA . MET A 1 76 ? -58.974 9.056 99.509 1.00 82.06 76 MET A CA 1
ATOM 580 C C . MET A 1 76 ? -59.094 10.539 99.790 1.00 82.06 76 MET A C 1
ATOM 582 O O . MET A 1 76 ? -58.210 11.182 100.355 1.00 82.06 76 MET A O 1
ATOM 586 N N . VAL A 1 77 ? -60.290 11.044 99.514 1.00 85.31 77 VAL A N 1
ATOM 587 C CA . VAL A 1 77 ? -60.716 12.385 99.895 1.00 85.31 77 VAL A CA 1
ATOM 588 C C . VAL A 1 77 ? -61.142 12.400 101.365 1.00 85.31 77 VAL A C 1
ATOM 590 O O . VAL A 1 77 ? -62.113 11.746 101.744 1.00 85.31 77 VAL A O 1
ATOM 593 N N . ALA A 1 78 ? -60.451 13.183 102.198 1.00 83.56 78 ALA A N 1
ATOM 594 C CA . ALA A 1 78 ? -60.657 13.215 103.651 1.00 83.56 78 ALA A CA 1
ATOM 595 C C . ALA A 1 78 ? -62.077 13.635 104.097 1.00 83.56 78 ALA A C 1
ATOM 597 O O . ALA A 1 78 ? -62.509 13.295 105.201 1.00 83.56 78 ALA A O 1
ATOM 598 N N . THR A 1 79 ? -62.814 14.374 103.263 1.00 87.12 79 THR A N 1
ATOM 599 C CA . THR A 1 79 ? -64.169 14.869 103.564 1.00 87.12 79 THR A CA 1
ATOM 600 C C . THR A 1 79 ? -65.278 13.860 103.249 1.00 87.12 79 THR A C 1
ATOM 602 O O . THR A 1 79 ? -66.385 13.998 103.784 1.00 87.12 79 THR A O 1
ATOM 605 N N . THR A 1 80 ? -64.986 12.840 102.442 1.00 90.19 80 THR A N 1
ATOM 606 C CA . THR A 1 80 ? -65.943 11.829 101.977 1.00 90.19 80 THR A CA 1
ATOM 607 C C . THR A 1 80 ? -66.072 10.688 102.984 1.00 90.19 80 THR A C 1
ATOM 609 O O . THR A 1 80 ? -65.111 10.320 103.660 1.00 90.19 80 THR A O 1
ATOM 612 N N . VAL A 1 81 ? -67.282 10.134 103.104 1.00 91.06 81 VAL A N 1
ATOM 613 C CA . VAL A 1 81 ? -67.531 8.907 103.871 1.00 91.06 81 VAL A CA 1
ATOM 614 C C . VAL A 1 81 ? -67.452 7.724 102.920 1.00 91.06 81 VAL A C 1
ATOM 616 O O . VAL A 1 81 ? -68.132 7.709 101.892 1.00 91.06 81 VAL A O 1
ATOM 619 N N . TYR A 1 82 ? -66.669 6.726 103.296 1.00 92.94 82 TYR A N 1
ATOM 620 C CA . TYR A 1 82 ? -66.547 5.474 102.563 1.00 92.94 82 TYR A CA 1
ATOM 621 C C . TYR A 1 82 ? -67.040 4.308 103.405 1.00 92.94 82 TYR A C 1
ATOM 623 O O . TYR A 1 82 ? -67.176 4.422 104.627 1.00 92.94 82 TYR A O 1
ATOM 631 N N . LEU A 1 83 ? -67.293 3.183 102.744 1.00 92.62 83 LEU A N 1
ATOM 632 C CA . LEU A 1 83 ? -67.689 1.953 103.405 1.00 92.62 83 LEU A CA 1
ATOM 633 C C . LEU A 1 83 ? -66.468 1.053 103.569 1.00 92.62 83 LEU A C 1
ATOM 635 O O . LEU A 1 83 ? -65.725 0.820 102.619 1.00 92.62 83 LEU A O 1
ATOM 639 N N . MET A 1 84 ? -66.284 0.513 104.764 1.00 93.94 84 MET A N 1
ATOM 640 C CA . MET A 1 84 ? -65.292 -0.516 105.030 1.00 93.94 84 MET A CA 1
ATOM 641 C C . MET A 1 84 ? -65.972 -1.673 105.746 1.00 93.94 84 MET A C 1
ATOM 643 O O . MET A 1 84 ? -66.612 -1.488 106.778 1.00 93.94 84 MET A O 1
ATOM 647 N N . LYS A 1 85 ? -65.825 -2.873 105.199 1.00 94.25 85 LYS A N 1
ATOM 648 C CA . LYS A 1 85 ? -66.203 -4.113 105.862 1.00 94.25 85 LYS A CA 1
ATOM 649 C C . LYS A 1 85 ? -64.955 -4.732 106.467 1.00 94.25 85 LYS A C 1
ATOM 651 O O . LYS A 1 85 ? -63.919 -4.807 105.807 1.00 94.25 85 LYS A O 1
ATOM 656 N N . VAL A 1 86 ? -65.066 -5.158 107.714 1.00 94.31 86 VAL A N 1
ATOM 657 C CA . VAL A 1 86 ? -64.012 -5.882 108.411 1.00 94.31 86 VAL A CA 1
ATOM 658 C C . VAL A 1 86 ? -64.547 -7.256 108.747 1.00 94.31 86 VAL A C 1
ATOM 660 O O . VAL A 1 86 ? -65.514 -7.375 109.498 1.00 94.31 86 VAL A O 1
ATOM 663 N N . ASP A 1 87 ? -63.923 -8.267 108.156 1.00 93.31 87 ASP A N 1
ATOM 664 C CA . ASP A 1 87 ? -64.183 -9.667 108.446 1.00 93.31 87 ASP A CA 1
ATOM 665 C C . ASP A 1 87 ? -63.038 -10.195 109.317 1.00 93.31 87 ASP A C 1
ATOM 667 O O . ASP A 1 87 ? -61.887 -10.240 108.873 1.00 93.31 87 ASP A O 1
ATOM 671 N N . THR A 1 88 ? -63.343 -10.568 110.560 1.00 90.56 88 THR A N 1
ATOM 672 C CA . THR A 1 88 ? -62.335 -11.019 111.532 1.00 90.56 88 THR A CA 1
ATOM 673 C C . THR A 1 88 ? -62.613 -12.438 111.990 1.00 90.56 88 THR A C 1
ATOM 675 O O . THR A 1 88 ? -63.697 -12.738 112.492 1.00 90.56 88 THR A O 1
ATOM 678 N N . VAL A 1 89 ? -61.601 -13.296 111.870 1.00 87.56 89 VAL A N 1
ATOM 679 C CA . VAL A 1 89 ? -61.601 -14.665 112.391 1.00 87.56 89 VAL A CA 1
ATOM 680 C C . VAL A 1 89 ? -60.298 -14.869 113.158 1.00 87.56 89 VAL A C 1
ATOM 682 O O . VAL A 1 89 ? -59.215 -14.847 112.573 1.00 87.56 89 VAL A O 1
ATOM 685 N N . ASP A 1 90 ? -60.408 -15.053 114.475 1.00 85.38 90 ASP A N 1
ATOM 686 C CA . ASP A 1 90 ? -59.267 -15.190 115.388 1.00 85.38 90 ASP A CA 1
ATOM 687 C C . ASP A 1 90 ? -58.248 -14.036 115.237 1.00 85.38 90 ASP A C 1
ATOM 689 O O . ASP A 1 90 ? -58.582 -12.879 115.502 1.00 85.38 90 ASP A O 1
ATOM 693 N N . THR A 1 91 ? -57.018 -14.313 114.792 1.00 85.62 91 THR A N 1
ATOM 694 C CA . THR A 1 91 ? -55.951 -13.309 114.635 1.00 85.62 91 THR A CA 1
ATOM 695 C C . THR A 1 91 ? -55.896 -12.659 113.248 1.00 85.62 91 THR A C 1
ATOM 697 O O . THR A 1 91 ? -55.082 -11.751 113.039 1.00 85.62 91 THR A O 1
ATOM 700 N N . VAL A 1 92 ? -56.740 -13.094 112.305 1.00 90.44 92 VAL A N 1
ATOM 701 C CA . VAL A 1 92 ? -56.772 -12.609 110.919 1.00 90.44 92 VAL A CA 1
ATOM 702 C C . VAL A 1 92 ? -57.940 -11.651 110.720 1.00 90.44 92 VAL A C 1
ATOM 704 O O . VAL A 1 92 ? -59.089 -11.965 111.019 1.00 90.44 92 VAL A O 1
ATOM 707 N N . VAL A 1 93 ? -57.632 -10.488 110.156 1.00 94.31 93 VAL A N 1
ATOM 708 C CA . VAL A 1 93 ? -58.576 -9.415 109.856 1.00 94.31 93 VAL A CA 1
ATOM 709 C C . VAL A 1 93 ? -58.462 -9.083 108.373 1.00 94.31 93 VAL A C 1
ATOM 711 O O . VAL A 1 93 ? -57.411 -8.635 107.914 1.00 94.31 93 VAL A O 1
ATOM 714 N N . LEU A 1 94 ? -59.540 -9.263 107.618 1.00 94.81 94 LEU A N 1
ATOM 715 C CA . LEU A 1 94 ? -59.645 -8.789 106.244 1.00 94.81 94 LEU A CA 1
ATOM 716 C C . LEU A 1 94 ? -60.409 -7.471 106.235 1.00 94.81 94 LEU A C 1
ATOM 718 O O . LEU A 1 94 ? -61.591 -7.419 106.569 1.00 94.81 94 LEU A O 1
ATOM 722 N N . GLN A 1 95 ? -59.736 -6.406 105.816 1.00 95.62 95 GLN A N 1
ATOM 723 C CA . GLN A 1 95 ? -60.386 -5.131 105.566 1.00 95.62 95 GLN A CA 1
ATOM 724 C C . GLN A 1 95 ? -60.693 -5.029 104.078 1.00 95.62 95 GLN A C 1
ATOM 726 O O . GLN A 1 95 ? -59.781 -5.011 103.251 1.00 95.62 95 GLN A O 1
ATOM 731 N N . THR A 1 96 ? -61.980 -4.945 103.751 1.00 94.25 96 THR A N 1
ATOM 732 C CA . THR A 1 96 ? -62.457 -4.606 102.411 1.00 94.25 96 THR A CA 1
ATOM 733 C C . THR A 1 96 ? -62.986 -3.186 102.434 1.00 94.25 96 THR A C 1
ATOM 735 O O . THR A 1 96 ? -63.970 -2.879 103.105 1.00 94.25 96 THR A O 1
ATOM 738 N N . PHE A 1 97 ? -62.314 -2.317 101.704 1.00 92.94 97 PHE A N 1
ATOM 739 C CA . PHE A 1 97 ? -62.641 -0.918 101.564 1.00 92.94 97 PHE A CA 1
ATOM 740 C C . PHE A 1 97 ? -63.304 -0.688 100.210 1.00 92.94 97 PHE A C 1
ATOM 742 O O . PHE A 1 97 ? -62.735 -1.025 99.176 1.00 92.94 97 PHE A O 1
ATOM 749 N N . TYR A 1 98 ? -64.480 -0.075 100.212 1.00 91.38 98 TYR A N 1
ATOM 750 C CA . TYR A 1 98 ? -65.229 0.234 99.001 1.00 91.38 98 TYR A CA 1
ATOM 751 C C . TYR A 1 98 ? -65.075 1.720 98.675 1.00 91.38 98 TYR A C 1
ATOM 753 O O . TYR A 1 98 ? -65.651 2.583 99.349 1.00 91.38 98 TYR A O 1
ATOM 761 N N . ASP A 1 99 ? -64.282 2.018 97.647 1.00 89.38 99 ASP A N 1
ATOM 762 C CA . ASP A 1 99 ? -64.123 3.365 97.116 1.00 89.38 99 ASP A CA 1
ATOM 763 C C . ASP A 1 99 ? -65.153 3.612 96.010 1.00 89.38 99 ASP A C 1
ATOM 765 O O . ASP A 1 99 ? -64.948 3.300 94.840 1.00 89.38 99 ASP A O 1
ATOM 769 N N . HIS A 1 100 ? -66.283 4.211 96.381 1.00 85.31 100 HIS A N 1
ATOM 770 C CA . HIS A 1 100 ? -67.315 4.600 95.416 1.00 85.31 100 HIS A CA 1
ATOM 771 C C . HIS A 1 100 ? -66.919 5.805 94.550 1.00 85.31 100 HIS A C 1
ATOM 773 O O . HIS A 1 100 ? -67.528 6.011 93.505 1.00 85.31 100 HIS A O 1
ATOM 779 N N . THR A 1 101 ? -65.903 6.583 94.945 1.00 82.50 101 THR A N 1
ATOM 780 C CA . THR A 1 101 ? -65.445 7.752 94.179 1.00 82.50 101 THR A CA 1
ATOM 781 C C . THR A 1 101 ? -64.499 7.359 93.049 1.00 82.50 101 THR A C 1
ATOM 783 O O . THR A 1 101 ? -64.654 7.849 91.932 1.00 82.50 101 THR A O 1
ATOM 786 N N . GLY A 1 102 ? -63.575 6.433 93.314 1.00 79.38 102 GLY A N 1
ATOM 787 C CA . GLY A 1 102 ? -62.734 5.779 92.308 1.00 79.38 102 GLY A CA 1
ATOM 788 C C . GLY A 1 102 ? -63.410 4.595 91.606 1.00 79.38 102 GLY A C 1
ATOM 789 O O . GLY A 1 102 ? -62.882 4.087 90.617 1.00 79.38 102 GLY A O 1
ATOM 790 N N . ASN A 1 103 ? -64.590 4.178 92.088 1.00 84.94 103 ASN A N 1
ATOM 791 C CA . ASN A 1 103 ? -65.301 2.962 91.682 1.00 84.94 103 ASN A CA 1
ATOM 792 C C . ASN A 1 103 ? -64.407 1.709 91.763 1.00 84.94 103 ASN A C 1
ATOM 794 O O . ASN A 1 103 ? -64.385 0.879 90.853 1.00 84.94 103 ASN A O 1
ATOM 798 N N . ASP A 1 104 ? -63.645 1.606 92.849 1.00 88.88 104 ASP A N 1
ATOM 799 C CA . ASP A 1 104 ? -62.650 0.564 93.078 1.00 88.88 104 ASP A CA 1
ATOM 800 C C . ASP A 1 104 ? -62.863 -0.094 94.445 1.00 88.88 104 ASP A C 1
ATOM 802 O O . ASP A 1 104 ? -63.556 0.421 95.329 1.00 88.88 104 ASP A O 1
ATOM 806 N N . THR A 1 105 ? -62.290 -1.277 94.626 1.00 90.56 105 THR A N 1
ATOM 807 C CA . THR A 1 105 ? -62.282 -1.968 95.915 1.00 90.56 105 THR A CA 1
ATOM 808 C C . THR A 1 105 ? -60.845 -2.167 96.346 1.00 90.56 105 THR A C 1
ATOM 810 O O . THR A 1 105 ? -60.031 -2.703 95.602 1.00 90.56 105 THR A O 1
ATOM 813 N N . HIS A 1 106 ? -60.524 -1.774 97.572 1.00 92.00 106 HIS A N 1
ATOM 814 C CA . HIS A 1 106 ? -59.215 -2.037 98.142 1.00 92.00 106 HIS A CA 1
ATOM 815 C C . HIS A 1 106 ? -59.325 -3.090 99.224 1.00 92.00 106 HIS A C 1
ATOM 817 O O . HIS A 1 106 ? -60.181 -3.014 100.103 1.00 92.00 106 HIS A O 1
ATOM 823 N N . GLN A 1 107 ? -58.437 -4.069 99.184 1.00 93.44 107 GLN A N 1
ATOM 824 C CA . GLN A 1 107 ? -58.383 -5.119 100.183 1.00 93.44 107 GLN A CA 1
ATOM 825 C C . GLN A 1 107 ? -57.005 -5.177 100.808 1.00 93.44 107 GLN A C 1
ATOM 827 O O . GLN A 1 107 ? -55.985 -4.983 100.141 1.00 93.44 107 GLN A O 1
ATOM 832 N N . ARG A 1 108 ? -56.977 -5.459 102.106 1.00 93.94 108 ARG A N 1
ATOM 833 C CA . ARG A 1 108 ? -55.754 -5.842 102.803 1.00 93.94 108 ARG A CA 1
ATOM 834 C C . ARG A 1 108 ? -56.059 -6.790 103.945 1.00 93.94 108 ARG A C 1
ATOM 836 O O . ARG A 1 108 ? -57.104 -6.688 104.588 1.00 93.94 108 ARG A O 1
ATOM 843 N N . ALA A 1 109 ? -55.096 -7.650 104.240 1.00 93.25 109 ALA A N 1
ATOM 844 C CA . ALA A 1 109 ? -55.110 -8.476 105.434 1.00 93.25 109 ALA A CA 1
ATOM 845 C C . ALA A 1 109 ? -54.271 -7.833 106.549 1.00 93.25 109 ALA A C 1
ATOM 847 O O . ALA A 1 109 ? -53.218 -7.245 106.297 1.00 93.25 109 ALA A O 1
ATOM 848 N N . ILE A 1 110 ? -54.720 -7.976 107.790 1.00 93.56 110 ILE A N 1
ATOM 849 C CA . ILE A 1 110 ? -53.957 -7.709 109.008 1.00 93.56 110 ILE A CA 1
ATOM 850 C C . ILE A 1 110 ? -53.919 -9.023 109.791 1.00 93.56 110 ILE A C 1
ATOM 852 O O . ILE A 1 110 ? -54.967 -9.578 110.110 1.00 93.56 110 ILE A O 1
ATOM 856 N N . VAL A 1 111 ? -52.725 -9.531 110.092 1.00 91.06 111 VAL A N 1
ATOM 857 C CA . VAL A 1 111 ? -52.537 -10.817 110.786 1.00 91.06 111 VAL A CA 1
ATOM 858 C C . VAL A 1 111 ? -51.728 -10.568 112.051 1.00 91.06 111 VAL A C 1
ATOM 860 O O . VAL A 1 111 ? -50.562 -10.176 111.983 1.00 91.06 111 VAL A O 1
ATOM 863 N N . GLY A 1 112 ? -52.352 -10.737 113.217 1.00 85.00 112 GLY A N 1
ATOM 864 C CA . GLY A 1 112 ? -51.743 -10.384 114.501 1.00 85.00 112 GLY A CA 1
ATOM 865 C C . GLY A 1 112 ? -51.349 -8.899 114.558 1.00 85.00 112 GLY A C 1
ATOM 866 O O . GLY A 1 112 ? -52.213 -8.014 114.583 1.00 85.00 112 GLY A O 1
ATOM 867 N N . SER A 1 113 ? -50.042 -8.616 114.597 1.00 85.94 113 SER A N 1
ATOM 868 C CA . SER A 1 113 ? -49.460 -7.263 114.561 1.00 85.94 113 SER A CA 1
ATOM 869 C C . SER A 1 113 ? -49.003 -6.802 113.166 1.00 85.94 113 SER A C 1
ATOM 871 O O . SER A 1 113 ? -48.735 -5.613 112.996 1.00 85.94 113 SER A O 1
ATOM 873 N N . THR A 1 114 ? -48.946 -7.689 112.166 1.00 90.31 114 THR A N 1
ATOM 874 C CA . THR A 1 114 ? -48.485 -7.362 110.806 1.00 90.31 114 THR A CA 1
ATOM 875 C C . THR A 1 114 ? -49.615 -6.743 109.986 1.00 90.31 114 THR A C 1
ATOM 877 O O . THR A 1 114 ? -50.683 -7.339 109.837 1.00 90.31 114 THR A O 1
ATOM 880 N N . ILE A 1 115 ? -49.375 -5.554 109.424 1.00 92.62 115 ILE A N 1
ATOM 881 C CA . ILE A 1 115 ? -50.330 -4.820 108.581 1.00 92.62 115 ILE A CA 1
ATOM 882 C C . ILE A 1 115 ? -49.966 -5.016 107.104 1.00 92.62 115 ILE A C 1
ATOM 884 O O . ILE A 1 115 ? -48.897 -4.582 106.679 1.00 92.62 115 ILE A O 1
ATOM 888 N N . GLY A 1 116 ? -50.845 -5.641 106.318 1.00 90.50 116 GLY A N 1
ATOM 889 C CA . GLY A 1 116 ? -50.682 -5.759 104.868 1.00 90.50 116 GLY A CA 1
ATOM 890 C C . GLY A 1 116 ? -50.881 -4.430 104.133 1.00 90.50 116 GLY A C 1
ATOM 891 O O . GLY A 1 116 ? -51.565 -3.521 104.614 1.00 90.50 116 GLY A O 1
ATOM 892 N N . THR A 1 117 ? -50.290 -4.317 102.944 1.00 92.50 117 THR A N 1
ATOM 893 C CA . THR A 1 117 ? -50.522 -3.188 102.036 1.00 92.50 117 THR A CA 1
ATOM 894 C C . THR A 1 117 ? -51.911 -3.271 101.410 1.00 92.50 117 THR A C 1
ATOM 896 O O . THR A 1 117 ? -52.492 -4.349 101.279 1.00 92.50 117 THR A O 1
ATOM 899 N N . TRP A 1 118 ? -52.458 -2.121 101.018 1.00 91.94 118 TRP A N 1
ATOM 900 C CA . TRP A 1 118 ? -53.694 -2.086 100.246 1.00 91.94 118 TRP A CA 1
ATOM 901 C C . TRP A 1 118 ? -53.436 -2.576 98.824 1.00 91.94 118 TRP A C 1
ATOM 903 O O . TRP A 1 118 ? -52.550 -2.071 98.137 1.00 91.94 118 TRP A O 1
ATOM 913 N N . SER A 1 119 ? -54.231 -3.546 98.394 1.00 89.44 119 SER A N 1
ATOM 914 C CA . SER A 1 119 ? -54.282 -4.032 97.019 1.00 89.44 119 SER A CA 1
ATOM 915 C C . SER A 1 119 ? -55.566 -3.533 96.367 1.00 89.44 119 SER A C 1
ATOM 917 O O . SER A 1 119 ? -56.637 -3.633 96.963 1.00 89.44 119 SER A O 1
ATOM 919 N N . ALA A 1 120 ? -55.444 -2.926 95.188 1.00 86.44 120 ALA A N 1
ATOM 920 C CA . ALA A 1 120 ? -56.578 -2.487 94.384 1.00 86.44 120 ALA A CA 1
ATOM 921 C C . ALA A 1 120 ? -57.176 -3.670 93.610 1.00 86.44 120 ALA A C 1
ATOM 923 O O . ALA A 1 120 ? -56.442 -4.526 93.113 1.00 86.44 120 ALA A O 1
ATOM 924 N N . GLY A 1 121 ? -58.498 -3.701 93.507 1.00 82.06 121 GLY A N 1
ATOM 925 C CA . GLY A 1 121 ? -59.270 -4.706 92.795 1.00 82.06 121 GLY A CA 1
ATOM 926 C C . GLY A 1 121 ? -60.555 -4.096 92.244 1.00 82.06 121 GLY A C 1
ATOM 927 O O . GLY A 1 121 ? -61.170 -3.249 92.883 1.00 82.06 121 GLY A O 1
ATOM 928 N N . GLY A 1 122 ? -60.993 -4.549 91.070 1.00 83.44 122 GLY A N 1
ATOM 929 C CA . GLY A 1 122 ? -62.153 -3.976 90.383 1.00 83.44 122 GLY A CA 1
ATOM 930 C C . GLY A 1 122 ? -61.736 -3.133 89.182 1.00 83.44 122 GLY A C 1
ATOM 931 O O . GLY A 1 122 ? -61.184 -3.676 88.221 1.00 83.44 122 GLY A O 1
ATOM 932 N N . LYS A 1 123 ? -62.028 -1.826 89.191 1.00 87.06 123 LYS A N 1
ATOM 933 C CA . LYS A 1 123 ? -61.814 -0.954 88.026 1.00 87.06 123 LYS A CA 1
ATOM 934 C C . LYS A 1 123 ? -60.330 -0.759 87.728 1.00 87.06 123 LYS A C 1
ATOM 936 O O . LYS A 1 123 ? -59.953 -0.878 86.569 1.00 87.06 123 LYS A O 1
ATOM 941 N N . ALA A 1 124 ? -59.487 -0.529 88.736 1.00 85.19 124 ALA A N 1
ATOM 942 C CA . ALA A 1 124 ? -58.062 -0.280 88.504 1.00 85.19 124 ALA A CA 1
ATOM 943 C C . ALA A 1 124 ? -57.359 -1.489 87.860 1.00 85.19 124 ALA A C 1
ATOM 945 O O . ALA A 1 124 ? -56.552 -1.338 86.943 1.00 85.19 124 ALA A O 1
ATOM 9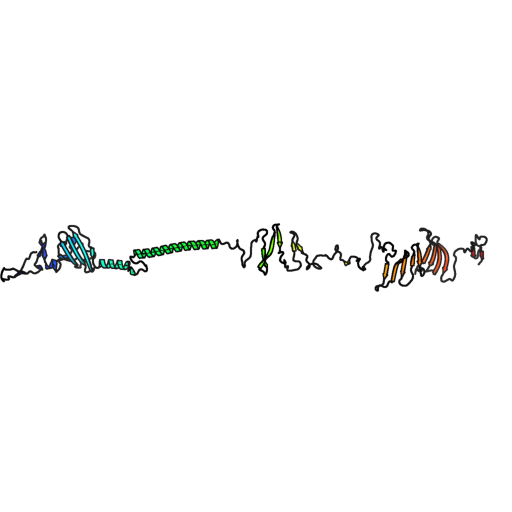46 N N . THR A 1 125 ? -57.710 -2.707 88.287 1.00 87.88 125 THR A N 1
ATOM 947 C CA . THR A 1 125 ? -57.220 -3.944 87.661 1.00 87.88 125 THR A CA 1
ATOM 948 C C . THR A 1 125 ? -57.731 -4.088 86.227 1.00 87.88 125 THR A C 1
ATOM 950 O O . THR A 1 125 ? -56.959 -4.439 85.337 1.00 87.88 125 THR A O 1
ATOM 953 N N . ASN A 1 126 ? -59.011 -3.790 85.979 1.00 88.75 126 ASN A N 1
ATOM 954 C CA . ASN A 1 126 ? -59.594 -3.855 84.638 1.00 88.75 126 ASN A CA 1
ATOM 955 C C . ASN A 1 126 ? -58.984 -2.822 83.681 1.00 88.75 126 ASN A C 1
ATOM 957 O O . ASN A 1 126 ? -58.716 -3.162 82.531 1.00 88.75 126 ASN A O 1
ATOM 961 N N . ASP A 1 127 ? -58.728 -1.599 84.146 1.00 90.31 127 ASP A N 1
ATOM 962 C CA . ASP A 1 127 ? -58.057 -0.557 83.366 1.00 90.31 127 ASP A CA 1
ATOM 963 C C . ASP A 1 127 ? -56.626 -0.987 83.015 1.00 90.31 127 ASP A C 1
ATOM 965 O O . ASP A 1 127 ? -56.233 -0.914 81.854 1.00 90.31 127 ASP A O 1
ATOM 969 N N . ALA A 1 128 ? -55.873 -1.530 83.980 1.00 91.19 128 ALA A N 1
ATOM 970 C CA . ALA A 1 128 ? -54.523 -2.037 83.731 1.00 91.19 128 ALA A CA 1
ATOM 971 C C . ALA A 1 128 ? -54.512 -3.178 82.694 1.00 91.19 128 ALA A C 1
ATOM 973 O O . ALA A 1 128 ? -53.655 -3.212 81.811 1.00 91.19 128 ALA A O 1
ATOM 974 N N . ILE A 1 129 ? -55.486 -4.095 82.754 1.00 90.19 129 ILE A N 1
ATOM 975 C CA . ILE A 1 129 ? -55.660 -5.154 81.746 1.00 90.19 129 ILE A CA 1
ATOM 976 C C . ILE A 1 129 ? -56.041 -4.556 80.382 1.00 90.19 129 ILE A C 1
ATOM 978 O O . ILE A 1 129 ? -55.531 -4.998 79.351 1.00 90.19 129 ILE A O 1
ATOM 982 N N . ALA A 1 130 ? -56.915 -3.548 80.352 1.00 89.75 130 ALA A N 1
ATOM 983 C CA . ALA A 1 130 ? -57.313 -2.871 79.123 1.00 89.75 130 ALA A CA 1
ATOM 984 C C . ALA A 1 130 ? -56.135 -2.136 78.465 1.00 89.75 130 ALA A C 1
ATOM 986 O O . ALA A 1 130 ? -55.977 -2.222 77.247 1.00 89.75 130 ALA A O 1
ATOM 987 N N . ASP A 1 131 ? -55.275 -1.489 79.251 1.00 93.25 131 ASP A N 1
ATOM 988 C CA . ASP A 1 131 ? -54.059 -0.837 78.764 1.00 93.25 131 ASP A CA 1
ATOM 989 C C . ASP A 1 131 ? -53.054 -1.850 78.209 1.00 93.25 131 ASP A C 1
ATOM 991 O O . ASP A 1 131 ? -52.497 -1.633 77.129 1.00 93.25 131 ASP A O 1
ATOM 995 N N . ILE A 1 132 ? -52.870 -2.995 78.880 1.00 92.19 132 ILE A N 1
ATOM 996 C CA . ILE A 1 132 ? -52.064 -4.102 78.343 1.00 92.19 132 ILE A CA 1
ATOM 997 C C . ILE A 1 132 ? -52.630 -4.549 76.989 1.00 92.19 132 ILE A C 1
ATOM 999 O O . ILE A 1 132 ? -51.890 -4.604 76.010 1.00 92.19 132 ILE A O 1
ATOM 1003 N N . ASN A 1 133 ? -53.940 -4.786 76.889 1.00 89.81 133 ASN A N 1
ATOM 1004 C CA . ASN A 1 133 ? -54.583 -5.200 75.637 1.00 89.81 133 ASN A CA 1
ATOM 1005 C C . ASN A 1 133 ? -54.497 -4.134 74.534 1.00 89.81 133 ASN A C 1
ATOM 1007 O O . ASN A 1 133 ? -54.356 -4.476 73.363 1.00 89.81 133 ASN A O 1
ATOM 1011 N N . LYS A 1 134 ? -54.555 -2.845 74.883 1.00 89.50 134 LYS A N 1
ATOM 1012 C CA . LYS A 1 134 ? -54.405 -1.736 73.933 1.00 89.50 134 LYS A CA 1
ATOM 1013 C C . LYS A 1 134 ? -52.983 -1.649 73.379 1.00 89.50 134 LYS A C 1
ATOM 1015 O O . LYS A 1 134 ? -52.819 -1.433 72.182 1.00 89.50 134 LYS A O 1
ATOM 1020 N N . ASN A 1 135 ? -51.976 -1.819 74.234 1.00 89.38 135 ASN A N 1
ATOM 1021 C CA . ASN A 1 135 ? -50.568 -1.734 73.843 1.00 89.38 135 ASN A CA 1
ATOM 1022 C C . ASN A 1 135 ? -50.110 -2.965 73.052 1.00 89.38 135 ASN A C 1
ATOM 1024 O O . ASN A 1 135 ? -49.317 -2.847 72.123 1.00 89.38 135 ASN A O 1
ATOM 1028 N N . VAL A 1 136 ? -50.609 -4.142 73.428 1.00 88.88 136 VAL A N 1
ATOM 1029 C CA . VAL A 1 136 ? -50.249 -5.426 72.819 1.00 88.88 136 VAL A CA 1
ATOM 1030 C C . VAL A 1 136 ? -51.091 -5.720 71.566 1.00 88.88 136 VAL A C 1
ATOM 1032 O O . VAL A 1 136 ? -50.617 -6.372 70.636 1.00 88.88 136 VAL A O 1
ATOM 1035 N N . GLY A 1 137 ? -52.320 -5.202 71.507 1.00 87.69 137 GLY A N 1
ATOM 1036 C CA . GLY A 1 137 ? -53.257 -5.420 70.408 1.00 87.69 137 GLY A CA 1
ATOM 1037 C C . GLY A 1 137 ? -53.812 -6.850 70.349 1.00 87.69 137 GLY A C 1
ATOM 1038 O O . GLY A 1 137 ? -53.629 -7.659 71.259 1.00 87.69 137 GLY A O 1
ATOM 1039 N N . SER A 1 138 ? -54.518 -7.173 69.258 1.00 88.25 138 SER A N 1
ATOM 1040 C CA . SER A 1 138 ? -55.024 -8.532 69.017 1.00 88.25 138 SER A CA 1
ATOM 1041 C C . SER A 1 138 ? -54.020 -9.360 68.222 1.00 88.25 138 SER A C 1
ATOM 1043 O O . SER A 1 138 ? -53.618 -8.970 67.125 1.00 88.25 138 SER A O 1
ATOM 1045 N N . LEU A 1 139 ? -53.710 -10.564 68.700 1.00 90.44 139 LEU A N 1
ATOM 1046 C CA . LEU A 1 139 ? -52.852 -11.524 68.000 1.00 90.44 139 LEU A CA 1
ATOM 1047 C C . LEU A 1 139 ? -53.361 -11.868 66.589 1.00 90.44 139 LEU A C 1
ATOM 1049 O O . LEU A 1 139 ? -52.570 -12.060 65.669 1.00 90.44 139 LEU A O 1
ATOM 1053 N N . THR A 1 140 ? -54.681 -11.868 66.384 1.00 88.56 140 THR A N 1
ATOM 1054 C CA . THR A 1 140 ? -55.300 -12.133 65.074 1.00 88.56 140 THR A CA 1
ATOM 1055 C C . THR A 1 140 ? -55.050 -11.028 64.052 1.00 88.56 140 THR A C 1
ATOM 1057 O O . THR A 1 140 ? -55.194 -11.272 62.857 1.00 88.56 140 THR A O 1
ATOM 1060 N N . SER A 1 141 ? -54.673 -9.827 64.501 1.00 91.31 141 SER A N 1
ATOM 1061 C CA . SER A 1 141 ? -54.434 -8.679 63.622 1.00 91.31 141 SER A CA 1
ATOM 1062 C C . SER A 1 141 ? -53.030 -8.652 63.006 1.00 91.31 141 SER A C 1
ATOM 1064 O O . SER A 1 141 ? -52.791 -7.885 62.073 1.00 91.31 141 SER A O 1
ATOM 1066 N N . LEU A 1 142 ? -52.103 -9.488 63.491 1.00 93.06 142 LEU A N 1
ATOM 1067 C CA . LEU A 1 142 ? -50.772 -9.617 62.897 1.00 93.06 142 LEU A CA 1
ATOM 1068 C C . LEU A 1 142 ? -50.876 -10.194 61.479 1.00 93.06 142 LEU A C 1
ATOM 1070 O O . LEU A 1 142 ? -51.742 -11.014 61.191 1.00 93.06 142 LEU A O 1
ATOM 1074 N N . LYS A 1 143 ? -49.986 -9.774 60.577 1.00 92.94 143 LYS A N 1
ATOM 1075 C CA . LYS A 1 143 ? -49.956 -10.273 59.188 1.00 92.94 143 LYS A CA 1
ATOM 1076 C C . LYS A 1 143 ? -49.147 -11.562 59.017 1.00 92.94 143 LYS A C 1
ATOM 1078 O O . LYS A 1 143 ? -49.233 -12.180 57.965 1.00 92.94 143 LYS A O 1
ATOM 1083 N N . THR A 1 144 ? -48.405 -11.955 60.048 1.00 93.62 144 THR A N 1
ATOM 1084 C CA . THR A 1 144 ? -47.561 -13.155 60.093 1.00 93.62 144 THR A CA 1
ATOM 1085 C C . THR A 1 144 ? -48.399 -14.422 59.948 1.00 93.62 144 THR A C 1
ATOM 1087 O O . THR A 1 144 ? -49.573 -14.449 60.318 1.00 93.62 144 THR A O 1
ATOM 1090 N N . THR A 1 145 ? -47.838 -15.491 59.407 1.00 94.19 145 THR A N 1
ATOM 1091 C CA . THR A 1 145 ? -48.527 -16.776 59.240 1.00 94.19 145 THR A CA 1
ATOM 1092 C C . THR A 1 145 ? -48.734 -17.459 60.594 1.00 94.19 145 THR A C 1
ATOM 1094 O O . THR A 1 145 ? -49.831 -17.938 60.896 1.00 94.19 145 THR A O 1
ATOM 1097 N N . VAL A 1 146 ? -47.714 -17.433 61.451 1.00 92.62 146 VAL A N 1
ATOM 1098 C CA . VAL A 1 146 ? -47.682 -17.995 62.799 1.00 92.62 146 VAL A CA 1
ATOM 1099 C C . VAL A 1 146 ? -48.180 -16.954 63.801 1.00 92.62 146 VAL A C 1
ATOM 1101 O O . VAL A 1 146 ? -47.551 -15.927 64.054 1.00 92.62 146 VAL A O 1
ATOM 1104 N N . LYS A 1 147 ? -49.344 -17.235 64.396 1.00 91.88 147 LYS A N 1
ATOM 1105 C CA . LYS A 1 147 ? -50.046 -16.344 65.338 1.00 91.88 147 LYS A CA 1
ATOM 1106 C C . LYS A 1 147 ? -50.436 -17.056 66.634 1.00 91.88 147 LYS A C 1
ATOM 1108 O O . LYS A 1 147 ? -51.502 -16.812 67.182 1.00 91.88 147 LYS A O 1
ATOM 1113 N N . THR A 1 148 ? -49.619 -17.991 67.111 1.00 92.25 148 THR A N 1
ATOM 1114 C CA . THR A 1 148 ? -49.869 -18.686 68.392 1.00 92.25 148 THR A CA 1
ATOM 1115 C C . THR A 1 148 ? -49.418 -17.857 69.596 1.00 92.25 148 THR A C 1
ATOM 1117 O O . THR A 1 148 ? -49.898 -18.058 70.705 1.00 92.25 148 THR A O 1
ATOM 1120 N N . SER A 1 149 ? -48.498 -16.916 69.381 1.00 92.81 149 SER A N 1
ATOM 1121 C CA . SER A 1 149 ? -48.072 -15.892 70.334 1.00 92.81 149 SER A CA 1
ATOM 1122 C C . SER A 1 149 ? -47.414 -14.741 69.569 1.00 92.81 149 SER A C 1
ATOM 1124 O O . SER A 1 149 ? -47.018 -14.904 68.412 1.00 92.81 149 SER A O 1
ATOM 1126 N N . ILE A 1 150 ? -47.254 -13.588 70.218 1.00 92.12 150 ILE A N 1
ATOM 1127 C CA . ILE A 1 150 ? -46.514 -12.454 69.637 1.00 92.12 150 ILE A CA 1
ATOM 1128 C C . ILE A 1 150 ? -45.046 -12.812 69.430 1.00 92.12 150 ILE A C 1
ATOM 1130 O O . ILE A 1 150 ? -44.464 -12.438 68.421 1.00 92.12 150 ILE A O 1
ATOM 1134 N N . VAL A 1 151 ? -44.471 -13.601 70.340 1.00 94.81 151 VAL A N 1
ATOM 1135 C CA . VAL A 1 151 ? -43.097 -14.103 70.213 1.00 94.81 151 VAL A CA 1
ATOM 1136 C C . VAL A 1 151 ? -42.933 -14.903 68.921 1.00 94.81 151 VAL A C 1
ATOM 1138 O O . VAL A 1 151 ? -41.987 -14.675 68.178 1.00 94.81 151 VAL A O 1
ATOM 1141 N N . ASN A 1 152 ? -43.878 -15.790 68.607 1.00 94.56 152 ASN A N 1
ATOM 1142 C CA . ASN A 1 152 ? -43.785 -16.604 67.398 1.00 94.56 152 ASN A CA 1
ATOM 1143 C C . ASN A 1 152 ? -43.961 -15.773 66.122 1.00 94.56 152 ASN A C 1
ATOM 1145 O O . ASN A 1 152 ? -43.239 -16.001 65.158 1.00 94.56 152 ASN A O 1
ATOM 1149 N N . ALA A 1 153 ? -44.856 -14.783 66.137 1.00 94.56 153 ALA A N 1
ATOM 1150 C CA . ALA A 1 153 ? -45.006 -13.844 65.029 1.00 94.56 153 ALA A CA 1
ATOM 1151 C C . ALA A 1 153 ? -43.726 -13.020 64.793 1.00 94.56 153 ALA A C 1
ATOM 1153 O O . ALA A 1 153 ? -43.287 -12.860 63.659 1.00 94.56 153 ALA A O 1
ATOM 1154 N N . VAL A 1 154 ? -43.090 -12.531 65.861 1.00 95.25 154 VAL A N 1
ATOM 1155 C CA . VAL A 1 154 ? -41.816 -11.798 65.771 1.00 95.25 154 VAL A CA 1
ATOM 1156 C C . VAL A 1 154 ? -40.697 -12.698 65.239 1.00 95.25 154 VAL A C 1
ATOM 1158 O O . VAL A 1 154 ? -39.949 -12.280 64.360 1.00 95.25 154 VAL A O 1
ATOM 1161 N N . ASN A 1 155 ? -40.612 -13.942 65.714 1.00 96.69 155 ASN A N 1
ATOM 1162 C CA . ASN A 1 155 ? -39.605 -14.900 65.250 1.00 96.69 155 ASN A CA 1
ATOM 1163 C C . ASN A 1 155 ? -39.782 -15.282 63.769 1.00 96.69 155 ASN A C 1
ATOM 1165 O O . ASN A 1 155 ? -38.789 -15.495 63.075 1.00 96.69 155 ASN A O 1
ATOM 1169 N N . GLU A 1 156 ? -41.019 -15.350 63.265 1.00 96.31 156 GLU A N 1
ATOM 1170 C CA . GLU A 1 156 ? -41.283 -15.547 61.833 1.00 96.31 156 GLU A CA 1
ATOM 1171 C C . GLU A 1 156 ? -40.708 -14.395 61.003 1.00 96.31 156 GLU A C 1
ATOM 1173 O O . GLU A 1 156 ? -39.933 -14.638 60.082 1.00 96.31 156 GLU A O 1
ATOM 1178 N N . VAL A 1 157 ? -41.003 -13.145 61.381 1.00 96.44 157 VAL A N 1
ATOM 1179 C CA . VAL A 1 157 ? -40.465 -11.961 60.689 1.00 96.44 157 VAL A CA 1
ATOM 1180 C C . VAL A 1 157 ? -38.937 -11.937 60.739 1.00 96.44 157 VAL A C 1
ATOM 1182 O O . VAL A 1 157 ? -38.302 -11.642 59.731 1.00 96.44 157 VAL A O 1
ATOM 1185 N N . GLN A 1 158 ? -38.330 -12.281 61.880 1.00 96.94 158 GLN A N 1
ATOM 1186 C CA . GLN A 1 158 ? -36.870 -12.360 61.993 1.00 96.94 158 GLN A CA 1
ATOM 1187 C C . GLN A 1 158 ? -36.283 -13.385 61.016 1.00 96.94 158 GLN A C 1
ATOM 1189 O O . GLN A 1 158 ? -35.297 -13.096 60.347 1.00 96.94 158 GLN A O 1
ATOM 1194 N N . THR A 1 159 ? -36.926 -14.547 60.880 1.00 96.50 159 THR A N 1
ATOM 1195 C CA . THR A 1 159 ? -36.488 -15.593 59.945 1.00 96.50 159 THR A CA 1
ATOM 1196 C C . THR A 1 159 ? -36.545 -15.106 58.493 1.00 96.50 159 THR A C 1
ATOM 1198 O O . THR A 1 159 ? -35.614 -15.343 57.724 1.00 96.50 159 THR A O 1
ATOM 1201 N N . GLU A 1 160 ? -37.610 -14.393 58.110 1.00 96.38 160 GLU A N 1
ATOM 1202 C CA . GLU A 1 160 ? -37.720 -13.788 56.775 1.00 96.38 160 GLU A CA 1
ATOM 1203 C C . GLU A 1 160 ? -36.636 -12.724 56.534 1.00 96.38 160 GLU A C 1
ATOM 1205 O O . GLU A 1 160 ? -36.014 -12.703 55.469 1.00 96.38 160 GLU A O 1
ATOM 1210 N N . VAL A 1 161 ? -36.368 -11.869 57.527 1.00 97.06 161 VAL A N 1
ATOM 1211 C CA . VAL A 1 161 ? -35.319 -10.837 57.468 1.00 97.06 161 VAL A CA 1
ATOM 1212 C C . VAL A 1 161 ? -33.929 -11.459 57.321 1.00 97.06 161 VAL A C 1
ATOM 1214 O O . VAL A 1 161 ? -33.156 -11.017 56.470 1.00 97.06 161 VAL A O 1
ATOM 1217 N N . ASP A 1 162 ? -33.621 -12.509 58.081 1.00 97.19 162 ASP A N 1
ATOM 1218 C CA . ASP A 1 162 ? -32.342 -13.223 57.993 1.00 97.19 162 ASP A CA 1
ATOM 1219 C C . ASP A 1 162 ? -32.152 -13.868 56.606 1.00 97.19 162 ASP A C 1
ATOM 1221 O O . ASP A 1 162 ? -31.064 -13.819 56.016 1.00 97.19 162 ASP A O 1
ATOM 1225 N N . GLY A 1 163 ? -33.232 -14.417 56.035 1.00 97.25 163 GLY A N 1
ATOM 1226 C CA . GLY A 1 163 ? -33.248 -14.942 54.669 1.00 97.25 163 GLY A CA 1
ATOM 1227 C C . GLY A 1 163 ? -32.961 -13.864 53.619 1.00 97.25 163 GLY A C 1
ATOM 1228 O O . GLY A 1 163 ? -32.099 -14.047 52.755 1.00 97.25 163 GLY A O 1
ATOM 1229 N N . LEU A 1 164 ? -33.623 -12.706 53.720 1.00 97.62 164 LEU A N 1
ATOM 1230 C CA . LEU A 1 164 ? -33.383 -11.563 52.832 1.00 97.62 164 LEU A CA 1
ATOM 1231 C C . LEU A 1 164 ? -31.948 -11.033 52.951 1.00 97.62 164 LEU A C 1
ATOM 1233 O O . LEU A 1 164 ? -31.312 -10.766 51.932 1.00 97.62 164 LEU A O 1
ATOM 1237 N N . GLN A 1 165 ? -31.408 -10.929 54.168 1.00 97.88 165 GLN A N 1
ATOM 1238 C CA . GLN A 1 165 ? -30.032 -10.483 54.400 1.00 97.88 165 GLN A CA 1
ATOM 1239 C C . GLN A 1 165 ? -29.011 -11.421 53.740 1.00 97.88 165 GLN A C 1
ATOM 1241 O O . GLN A 1 165 ? -28.028 -10.967 53.143 1.00 97.88 165 GLN A O 1
ATOM 1246 N N . THR A 1 166 ? -29.264 -12.730 53.802 1.00 97.31 166 THR A N 1
ATOM 1247 C CA . THR A 1 166 ? -28.432 -13.740 53.134 1.00 97.31 166 THR A CA 1
ATOM 1248 C C . THR A 1 166 ? -28.455 -13.550 51.617 1.00 97.31 166 THR A C 1
ATOM 1250 O O . THR A 1 166 ? -27.400 -13.521 50.980 1.00 97.31 166 THR A O 1
ATOM 1253 N N . GLN A 1 167 ? -29.640 -13.340 51.034 1.00 97.81 167 GLN A N 1
ATOM 1254 C CA . GLN A 1 167 ? -29.779 -13.125 49.593 1.00 97.81 167 GLN A CA 1
ATOM 1255 C C . GLN A 1 167 ? -29.102 -11.830 49.120 1.00 97.81 167 GLN A C 1
ATOM 1257 O O . GLN A 1 167 ? -28.431 -11.837 48.091 1.00 97.81 167 GLN A O 1
ATOM 1262 N N . VAL A 1 168 ? -29.241 -10.728 49.866 1.00 97.81 168 VAL A N 1
ATOM 1263 C CA . VAL A 1 168 ? -28.563 -9.454 49.561 1.00 97.81 168 VAL A CA 1
ATOM 1264 C C . VAL A 1 168 ? -27.048 -9.642 49.539 1.00 97.81 168 VAL A C 1
ATOM 1266 O O . VAL A 1 168 ? -26.396 -9.238 48.581 1.00 97.81 168 VAL A O 1
ATOM 1269 N N . THR A 1 169 ? -26.504 -10.343 50.535 1.00 97.31 169 THR A N 1
ATOM 1270 C CA . THR A 1 169 ? -25.064 -10.636 50.614 1.00 97.31 169 THR A CA 1
ATOM 1271 C C . THR A 1 169 ? -24.584 -11.457 49.409 1.00 97.31 169 THR A C 1
ATOM 1273 O O . THR A 1 169 ? -23.519 -11.177 48.858 1.00 97.31 169 THR A O 1
ATOM 1276 N N . SER A 1 170 ? -25.375 -12.439 48.957 1.00 97.56 170 SER A N 1
ATOM 1277 C CA . SER A 1 170 ? -25.069 -13.209 47.741 1.00 97.56 170 SER A CA 1
ATOM 1278 C C . SER A 1 170 ? -25.085 -12.327 46.492 1.00 97.56 170 SER A C 1
ATOM 1280 O O . SER A 1 170 ? -24.154 -12.371 45.692 1.00 97.56 170 SER A O 1
ATOM 1282 N N . ASN A 1 171 ? -26.113 -11.489 46.341 1.00 97.88 171 ASN A N 1
ATOM 1283 C CA . ASN A 1 171 ? -26.242 -10.597 45.191 1.00 97.88 171 ASN A CA 1
ATOM 1284 C C . ASN A 1 171 ? -25.081 -9.593 45.119 1.00 97.88 171 ASN A C 1
ATOM 1286 O O . ASN A 1 171 ? -24.571 -9.328 44.033 1.00 97.88 171 ASN A O 1
ATOM 1290 N N . ASP A 1 172 ? -24.635 -9.054 46.256 1.00 97.88 172 ASP A N 1
ATOM 1291 C CA . ASP A 1 172 ? -23.480 -8.153 46.316 1.00 97.88 172 ASP A CA 1
ATOM 1292 C C . ASP A 1 172 ? -22.193 -8.842 45.840 1.00 97.88 172 ASP A C 1
A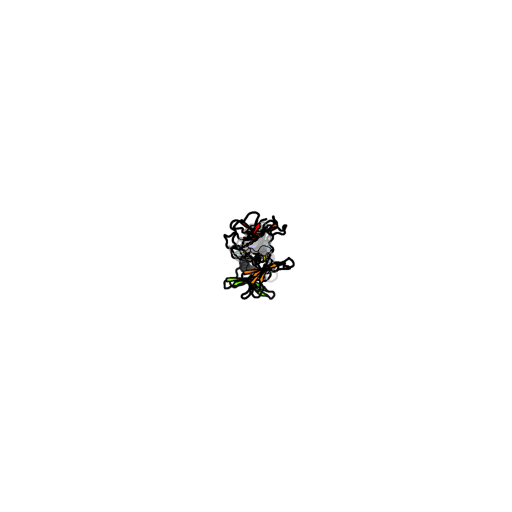TOM 1294 O O . ASP A 1 172 ? -21.405 -8.243 45.098 1.00 97.88 172 ASP A O 1
ATOM 1298 N N . ALA A 1 173 ? -21.996 -10.113 46.207 1.00 96.81 173 ALA A N 1
ATOM 1299 C CA . ALA A 1 173 ? -20.869 -10.915 45.738 1.00 96.81 173 ALA A CA 1
ATOM 1300 C C . ALA A 1 173 ? -20.929 -11.156 44.218 1.00 96.81 173 ALA A C 1
ATOM 1302 O O . ALA A 1 173 ? -19.925 -10.954 43.527 1.00 96.81 173 ALA A O 1
ATOM 1303 N N . ASP A 1 174 ? -22.100 -11.506 43.681 1.00 97.50 174 ASP A N 1
ATOM 1304 C CA . ASP A 1 174 ? -22.305 -11.701 42.240 1.00 97.50 174 ASP A CA 1
ATOM 1305 C C . ASP A 1 174 ? -22.085 -10.401 41.454 1.00 97.50 174 ASP A C 1
ATOM 1307 O O . ASP A 1 174 ? -21.408 -10.390 40.423 1.00 97.50 174 ASP A O 1
ATOM 1311 N N . ILE A 1 175 ? -22.586 -9.270 41.960 1.00 97.12 175 ILE A N 1
ATOM 1312 C CA . ILE A 1 175 ? -22.371 -7.947 41.358 1.00 97.12 175 ILE A CA 1
ATOM 1313 C C . ILE A 1 175 ? -20.883 -7.585 41.369 1.00 97.12 175 ILE A C 1
ATOM 1315 O O . ILE A 1 175 ? -20.367 -7.064 40.375 1.00 97.12 175 ILE A O 1
ATOM 1319 N N . ALA A 1 176 ? -20.174 -7.847 42.470 1.00 95.88 176 ALA A N 1
ATOM 1320 C CA . ALA A 1 176 ? -18.735 -7.620 42.551 1.00 95.88 176 ALA A CA 1
ATOM 1321 C C . ALA A 1 176 ? -17.974 -8.479 41.530 1.00 95.88 176 ALA A C 1
ATOM 1323 O O . ALA A 1 176 ? -17.081 -7.974 40.841 1.00 95.88 176 ALA A O 1
ATOM 1324 N N . LYS A 1 177 ? -18.371 -9.747 41.373 1.00 94.81 177 LYS A N 1
ATOM 1325 C CA . LYS A 1 177 ? -17.802 -10.666 40.386 1.00 94.81 177 LYS A CA 1
ATOM 1326 C C . LYS A 1 177 ? -18.048 -10.192 38.953 1.00 94.81 177 LYS A C 1
ATOM 1328 O O . LYS A 1 177 ? -17.089 -10.061 38.199 1.00 94.81 177 LYS A O 1
ATOM 1333 N N . LEU A 1 178 ? -19.283 -9.826 38.608 1.00 94.19 178 LEU A N 1
ATOM 1334 C CA . LEU A 1 178 ? -19.636 -9.282 37.291 1.00 94.19 178 LEU A CA 1
ATOM 1335 C C . LEU A 1 178 ? -18.848 -8.009 36.958 1.00 94.19 178 LEU A C 1
ATOM 1337 O O . LEU A 1 178 ? -18.338 -7.870 35.848 1.00 94.19 178 LEU A O 1
ATOM 1341 N N . LYS A 1 179 ? -18.699 -7.086 37.919 1.00 92.44 179 LYS A N 1
ATOM 1342 C CA . LYS A 1 179 ? -17.870 -5.881 37.740 1.00 92.44 179 LYS A CA 1
ATOM 1343 C C . LYS A 1 179 ? -16.410 -6.238 37.472 1.00 92.44 179 LYS A C 1
ATOM 1345 O O . LYS A 1 179 ? -15.792 -5.638 36.592 1.00 92.44 179 LYS A O 1
ATOM 1350 N N . SER A 1 180 ? -15.864 -7.201 38.214 1.00 89.88 180 SER A N 1
ATOM 1351 C CA . SER A 1 180 ? -14.495 -7.681 38.017 1.00 89.88 180 SER A CA 1
ATOM 1352 C C . SER A 1 180 ? -14.318 -8.315 36.640 1.00 89.88 180 SER A C 1
ATOM 1354 O O . SER A 1 180 ? -13.364 -7.970 35.946 1.00 89.88 180 SER A O 1
ATOM 1356 N N . ASP A 1 181 ? -15.239 -9.176 36.216 1.00 88.44 181 ASP A N 1
ATOM 1357 C CA . ASP A 1 181 ? -15.175 -9.847 34.918 1.00 88.44 181 ASP A CA 1
ATOM 1358 C C . ASP A 1 181 ? -15.292 -8.826 33.774 1.00 88.44 181 ASP A C 1
ATOM 1360 O O . ASP A 1 181 ? -14.490 -8.849 32.847 1.00 88.44 181 ASP A O 1
ATOM 1364 N N . MET A 1 182 ? -16.191 -7.844 33.879 1.00 84.62 182 MET A N 1
ATOM 1365 C CA . MET A 1 182 ? -16.368 -6.801 32.861 1.00 84.62 182 MET A CA 1
ATOM 1366 C C . MET A 1 182 ? -15.186 -5.819 32.779 1.00 84.62 182 MET A C 1
ATOM 1368 O O . MET A 1 182 ? -14.861 -5.341 31.697 1.00 84.62 182 MET A O 1
ATOM 1372 N N . THR A 1 183 ? -14.525 -5.526 33.903 1.00 81.31 183 THR A N 1
ATOM 1373 C CA . THR A 1 183 ? -13.356 -4.624 33.938 1.00 81.31 183 THR A CA 1
ATOM 1374 C C . THR A 1 183 ? -12.066 -5.342 33.531 1.00 81.31 183 THR A C 1
ATOM 1376 O O . THR A 1 183 ? -11.182 -4.735 32.932 1.00 81.31 183 THR A O 1
ATOM 1379 N N . SER A 1 184 ? -11.940 -6.633 33.855 1.00 74.88 184 SER A N 1
ATOM 1380 C CA . SER A 1 184 ? -10.784 -7.460 33.476 1.00 74.88 184 SER A CA 1
ATOM 1381 C C . SER A 1 184 ? -10.873 -8.006 32.050 1.00 74.88 184 SER A C 1
ATOM 1383 O O . SER A 1 184 ? -9.855 -8.420 31.491 1.00 74.88 184 SER A O 1
ATOM 1385 N N . HIS A 1 185 ? -12.054 -7.968 31.428 1.00 69.00 185 HIS A N 1
ATOM 1386 C CA . HIS A 1 185 ? -12.222 -8.316 30.024 1.00 69.00 185 HIS A CA 1
ATOM 1387 C C . HIS A 1 185 ? -11.527 -7.294 29.112 1.00 69.00 185 HIS A C 1
ATOM 1389 O O . HIS A 1 185 ? -12.045 -6.226 28.789 1.00 69.00 185 HIS A O 1
ATOM 1395 N N . ASN A 1 186 ? -10.330 -7.650 28.651 1.00 61.34 186 ASN A N 1
ATOM 1396 C CA . ASN A 1 186 ? -9.578 -6.890 27.662 1.00 61.34 186 ASN A CA 1
ATOM 1397 C C . ASN A 1 186 ? -9.973 -7.330 26.243 1.00 61.34 186 ASN A C 1
ATOM 1399 O O . ASN A 1 186 ? -9.368 -8.235 25.666 1.00 61.34 186 ASN A O 1
ATOM 1403 N N . HIS A 1 187 ? -10.999 -6.697 25.675 1.00 62.16 187 HIS A N 1
ATOM 1404 C CA . HIS A 1 187 ? -11.408 -6.962 24.291 1.00 62.16 187 HIS A CA 1
ATOM 1405 C C . HIS A 1 187 ? -10.401 -6.456 23.246 1.00 62.16 187 HIS A C 1
ATOM 1407 O O . HIS A 1 187 ? -10.416 -6.950 22.122 1.00 62.16 187 HIS A O 1
ATOM 1413 N N . ASP A 1 188 ? -9.522 -5.515 23.600 1.00 59.03 188 ASP A N 1
ATOM 1414 C CA . ASP A 1 188 ? -8.655 -4.829 22.635 1.00 59.03 188 ASP A CA 1
ATOM 1415 C C . ASP A 1 188 ? -7.273 -5.488 22.462 1.00 59.03 188 ASP A C 1
ATOM 1417 O O . ASP A 1 188 ? -6.635 -5.283 21.432 1.00 59.03 188 ASP A O 1
ATOM 1421 N N . SER A 1 189 ? -6.791 -6.301 23.412 1.00 57.94 189 SER A N 1
ATOM 1422 C CA . SER A 1 189 ? -5.469 -6.951 23.284 1.00 57.94 189 SER A CA 1
ATOM 1423 C C . SER A 1 189 ? -5.495 -8.341 22.658 1.00 57.94 189 SER A C 1
ATOM 1425 O O . SER A 1 189 ? -4.461 -8.817 22.196 1.00 57.94 189 SER A O 1
ATOM 1427 N N . SER A 1 190 ? -6.648 -9.012 22.676 1.00 63.84 190 SER A N 1
ATOM 1428 C CA . SER A 1 190 ? -6.742 -10.434 22.316 1.00 63.84 190 SER A CA 1
ATOM 1429 C C . SER A 1 190 ? -7.519 -10.694 21.026 1.00 63.84 190 SER A C 1
ATOM 1431 O O . SER A 1 190 ? -7.372 -11.765 20.442 1.00 63.84 190 SER A O 1
ATOM 1433 N N . TYR A 1 191 ? -8.330 -9.738 20.558 1.00 71.19 191 TYR A N 1
ATOM 1434 C CA . TYR A 1 191 ? -9.220 -9.940 19.414 1.00 71.19 191 TYR A CA 1
ATOM 1435 C C . TYR A 1 191 ? -9.191 -8.760 18.438 1.00 71.19 191 TYR A C 1
ATOM 1437 O O . TYR A 1 191 ? -9.197 -7.597 18.831 1.00 71.19 191 TYR A O 1
ATOM 1445 N N . LEU A 1 192 ? -9.208 -9.070 17.139 1.00 71.44 192 LEU A N 1
ATOM 1446 C CA . LEU A 1 192 ? -9.452 -8.084 16.086 1.00 71.44 192 LEU A CA 1
ATOM 1447 C C . LEU A 1 192 ? -10.946 -7.720 16.068 1.00 71.44 192 LEU A C 1
ATOM 1449 O O . LEU A 1 192 ? -11.802 -8.604 16.130 1.00 71.44 192 LEU A O 1
ATOM 1453 N N . LYS A 1 193 ? -11.268 -6.425 15.960 1.00 69.62 193 LYS A N 1
ATOM 1454 C CA . LYS A 1 193 ? -12.660 -5.948 15.869 1.00 69.62 193 LYS A CA 1
ATOM 1455 C C . LYS A 1 193 ? -13.331 -6.514 14.612 1.00 69.62 193 LYS A C 1
ATOM 1457 O O . LYS A 1 193 ? -12.787 -6.401 13.518 1.00 69.62 193 LYS A O 1
ATOM 1462 N N . LEU A 1 194 ? -14.525 -7.095 14.768 1.00 72.31 194 LEU A N 1
ATOM 1463 C CA . LEU A 1 194 ? -15.302 -7.680 13.662 1.00 72.31 194 LEU A CA 1
ATOM 1464 C C . LEU A 1 194 ? -15.910 -6.622 12.725 1.00 72.31 194 LEU A C 1
ATOM 1466 O O . LEU A 1 194 ? -16.212 -6.918 11.572 1.00 72.31 194 LEU A O 1
ATOM 1470 N N . SER A 1 195 ? -16.094 -5.392 13.208 1.00 78.31 195 SER A N 1
ATOM 1471 C CA . SER A 1 195 ? -16.585 -4.264 12.414 1.00 78.31 195 SER A CA 1
ATOM 1472 C C . SER A 1 195 ? -16.188 -2.933 13.050 1.00 78.31 195 SER A C 1
ATOM 1474 O O . SER A 1 195 ? -16.366 -2.757 14.256 1.00 78.31 195 SER A O 1
ATOM 1476 N N . GLY A 1 196 ? -15.733 -1.980 12.232 1.00 67.62 196 GLY A N 1
ATOM 1477 C CA . GLY A 1 196 ? -15.359 -0.634 12.675 1.00 67.62 196 GLY A CA 1
ATOM 1478 C C . GLY A 1 196 ? -14.058 -0.565 13.493 1.00 67.62 196 GLY A C 1
ATOM 1479 O O . GLY A 1 196 ? -13.513 -1.572 13.940 1.00 67.62 196 GLY A O 1
ATOM 1480 N N . GLY A 1 197 ? -13.563 0.659 13.696 1.00 73.44 197 GLY A N 1
ATOM 1481 C CA . GLY A 1 197 ? -12.314 0.941 14.412 1.00 73.44 197 GLY A CA 1
ATOM 1482 C C . GLY A 1 197 ? -11.050 0.858 13.544 1.00 73.44 197 GLY A C 1
ATOM 1483 O O . GLY A 1 197 ? -11.087 0.402 12.404 1.00 73.44 197 GLY A O 1
ATOM 1484 N N . SER A 1 198 ? -9.929 1.314 14.108 1.00 77.06 198 SER A N 1
ATOM 1485 C CA . SER A 1 198 ? -8.600 1.277 13.484 1.00 77.06 198 SER A CA 1
ATOM 1486 C C . SER A 1 198 ? -7.650 0.437 14.333 1.00 77.06 198 SER A C 1
ATOM 1488 O O . SER A 1 198 ? -7.642 0.569 15.558 1.00 77.06 198 SER A O 1
ATOM 1490 N N . LEU A 1 199 ? -6.825 -0.396 13.695 1.00 76.81 199 LEU A N 1
ATOM 1491 C CA . LEU A 1 199 ? -5.684 -1.033 14.354 1.00 76.81 199 LEU A CA 1
ATOM 1492 C C . LEU A 1 199 ? -4.587 0.021 14.527 1.00 76.81 199 LEU A C 1
ATOM 1494 O O . LEU A 1 199 ? -4.083 0.551 13.541 1.00 76.81 199 LEU A O 1
ATOM 1498 N N . THR A 1 200 ? -4.260 0.363 15.771 1.00 80.50 200 THR A N 1
ATOM 1499 C CA . THR A 1 200 ? -3.267 1.403 16.092 1.00 80.50 200 THR A CA 1
ATOM 1500 C C . THR A 1 200 ? -1.881 0.839 16.414 1.00 80.50 200 THR A C 1
ATOM 1502 O O . THR A 1 200 ? -0.910 1.589 16.406 1.00 80.50 200 THR A O 1
ATOM 1505 N N . GLY A 1 201 ? -1.776 -0.468 16.676 1.00 80.69 201 GLY A N 1
ATOM 1506 C CA . GLY A 1 201 ? -0.516 -1.187 16.882 1.00 80.69 201 GLY A CA 1
ATOM 1507 C C . GLY A 1 201 ? -0.159 -2.116 15.717 1.00 80.69 201 GLY A C 1
ATOM 1508 O O . GLY A 1 201 ? -0.984 -2.387 14.843 1.00 80.69 201 GLY A O 1
ATOM 1509 N N . SER A 1 202 ? 1.075 -2.628 15.718 1.00 84.81 202 SER A N 1
ATOM 1510 C CA . SER A 1 202 ? 1.548 -3.595 14.720 1.00 84.81 202 SER A CA 1
ATOM 1511 C C . SER A 1 202 ? 0.808 -4.928 14.828 1.00 84.81 202 SER A C 1
ATOM 1513 O O . SER A 1 202 ? 0.651 -5.472 15.920 1.00 84.81 202 SER A O 1
ATOM 1515 N N . VAL A 1 203 ? 0.434 -5.508 13.685 1.00 85.50 203 VAL A N 1
ATOM 1516 C CA . VAL A 1 203 ? -0.053 -6.891 13.611 1.00 85.50 203 VAL A CA 1
ATOM 1517 C C . VAL A 1 203 ? 1.106 -7.790 13.207 1.00 85.50 203 VAL A C 1
ATOM 1519 O O . VAL A 1 203 ? 1.612 -7.691 12.092 1.00 85.50 203 VAL A O 1
ATOM 1522 N N . SER A 1 204 ? 1.519 -8.673 14.113 1.00 88.00 204 SER A N 1
ATOM 1523 C CA . SER A 1 204 ? 2.498 -9.719 13.826 1.00 88.00 204 SER A CA 1
ATOM 1524 C C . SER A 1 204 ? 1.792 -11.067 13.749 1.00 88.00 204 SER A C 1
ATOM 1526 O O . SER A 1 204 ? 1.011 -11.421 14.632 1.00 88.00 204 SER A O 1
ATOM 1528 N N . VAL A 1 205 ? 2.062 -11.819 12.686 1.00 89.56 205 VAL A N 1
ATOM 1529 C CA . VAL A 1 205 ? 1.639 -13.214 12.542 1.00 89.56 205 VAL A CA 1
ATOM 1530 C C . VAL A 1 205 ? 2.857 -14.111 12.723 1.00 89.56 205 VAL A C 1
ATOM 1532 O O . VAL A 1 205 ? 3.969 -13.742 12.347 1.00 89.56 205 VAL A O 1
ATOM 1535 N N . ALA A 1 206 ? 2.661 -15.295 13.307 1.00 93.12 206 ALA A N 1
ATOM 1536 C CA . ALA A 1 206 ? 3.749 -16.256 13.461 1.00 93.12 206 ALA A CA 1
ATOM 1537 C C . ALA A 1 206 ? 4.380 -16.599 12.097 1.00 93.12 206 ALA A C 1
ATOM 1539 O O . ALA A 1 206 ? 3.701 -16.595 11.068 1.00 93.12 206 ALA A O 1
ATOM 1540 N N . ASN A 1 207 ? 5.673 -16.929 12.093 1.00 95.69 207 ASN A N 1
ATOM 1541 C CA . ASN A 1 207 ? 6.383 -17.325 10.876 1.00 95.69 207 ASN A CA 1
ATOM 1542 C C . ASN A 1 207 ? 5.630 -18.464 10.152 1.00 95.69 207 ASN A C 1
ATOM 1544 O O . ASN A 1 207 ? 5.049 -19.350 10.788 1.00 95.69 207 ASN A O 1
ATOM 1548 N N . ASN A 1 208 ? 5.601 -18.411 8.819 1.00 95.94 208 ASN A N 1
ATOM 1549 C CA . ASN A 1 208 ? 4.874 -19.330 7.949 1.00 95.94 208 ASN A CA 1
ATOM 1550 C C . ASN A 1 208 ? 3.345 -19.317 8.143 1.00 95.94 208 ASN A C 1
ATOM 1552 O O . ASN A 1 208 ? 2.643 -20.233 7.704 1.00 95.94 208 ASN A O 1
ATOM 1556 N N . LYS A 1 209 ? 2.797 -18.272 8.775 1.00 95.56 209 LYS A N 1
ATOM 1557 C CA . LYS A 1 209 ? 1.363 -17.961 8.762 1.00 95.56 209 LYS A CA 1
ATOM 1558 C C . LYS A 1 209 ? 1.090 -16.801 7.816 1.00 95.56 209 LYS A C 1
ATOM 1560 O O . LYS A 1 209 ? 1.926 -15.930 7.605 1.00 95.56 209 LYS A O 1
ATOM 1565 N N . SER A 1 210 ? -0.076 -16.862 7.185 1.00 94.69 210 SER A N 1
ATOM 1566 C CA . SER A 1 210 ? -0.489 -15.945 6.125 1.00 94.69 210 SER A CA 1
ATOM 1567 C C . SER A 1 210 ? -1.620 -15.051 6.599 1.00 94.69 210 SER A C 1
ATOM 1569 O O . SER A 1 210 ? -2.450 -15.478 7.403 1.00 94.69 210 SER A O 1
ATOM 1571 N N . PHE A 1 211 ? -1.704 -13.855 6.029 1.00 94.69 211 PHE A N 1
ATOM 1572 C CA . PHE A 1 211 ? -2.965 -13.129 5.962 1.00 94.69 211 PHE A CA 1
ATOM 1573 C C . PHE A 1 211 ? -3.798 -13.720 4.826 1.00 94.69 211 PHE A C 1
ATOM 1575 O O . PHE A 1 211 ? -3.365 -13.714 3.673 1.00 94.69 211 PHE A O 1
ATOM 1582 N N . PHE A 1 212 ? -4.971 -14.261 5.152 1.00 94.31 212 PHE A N 1
ATOM 1583 C CA . PHE A 1 212 ? -5.853 -14.901 4.180 1.00 94.31 212 PHE A CA 1
ATOM 1584 C C . PHE A 1 212 ? -7.026 -13.999 3.803 1.00 94.31 212 PHE A C 1
ATOM 1586 O O . PHE A 1 212 ? -7.632 -13.357 4.660 1.00 94.31 212 PHE A O 1
ATOM 1593 N N . GLY A 1 213 ? -7.368 -13.996 2.518 1.00 94.25 213 GLY A N 1
ATOM 1594 C CA . GLY A 1 213 ? -8.642 -13.502 2.010 1.00 94.25 213 GLY A CA 1
ATOM 1595 C C . GLY A 1 213 ? -9.480 -14.663 1.492 1.00 94.25 213 GLY A C 1
ATOM 1596 O O . GLY A 1 213 ? -8.944 -15.620 0.939 1.00 94.25 213 GLY A O 1
ATOM 1597 N N . LYS A 1 214 ? -10.800 -14.587 1.643 1.00 95.75 214 LYS A N 1
ATOM 1598 C CA . LYS A 1 214 ? -11.712 -15.579 1.066 1.00 95.75 214 LYS A CA 1
ATOM 1599 C C . LYS A 1 214 ? -11.956 -15.258 -0.407 1.00 95.75 214 LYS A C 1
ATOM 1601 O O . LYS A 1 214 ? -12.252 -14.115 -0.749 1.00 95.75 214 LYS A O 1
ATOM 1606 N N . ASN A 1 215 ? -11.862 -16.258 -1.280 1.00 94.62 215 ASN A N 1
ATOM 1607 C CA . ASN A 1 215 ? -12.375 -16.135 -2.643 1.00 94.62 215 ASN A CA 1
ATOM 1608 C C . ASN A 1 215 ? -13.915 -16.215 -2.658 1.00 94.62 215 ASN A C 1
ATOM 1610 O O . ASN A 1 215 ? -14.551 -16.477 -1.637 1.00 94.62 215 ASN A O 1
ATOM 1614 N N . THR A 1 216 ? -14.528 -16.035 -3.830 1.00 95.38 216 THR A N 1
ATOM 1615 C CA . THR A 1 216 ? -15.993 -16.110 -3.999 1.00 95.38 216 THR A CA 1
ATOM 1616 C C . THR A 1 216 ? -16.593 -17.470 -3.626 1.00 95.38 216 THR A C 1
ATOM 1618 O O . THR A 1 216 ? -17.776 -17.542 -3.315 1.00 95.38 216 THR A O 1
ATOM 1621 N N . GLY A 1 217 ? -15.789 -18.537 -3.619 1.00 94.44 217 GLY A N 1
ATOM 1622 C CA . GLY A 1 217 ? -16.175 -19.873 -3.159 1.00 94.44 217 GLY A CA 1
ATOM 1623 C C . GLY A 1 217 ? -15.878 -20.150 -1.679 1.00 94.44 217 GLY A C 1
ATOM 1624 O O . GLY A 1 217 ? -15.997 -21.294 -1.253 1.00 94.44 217 GLY A O 1
ATOM 1625 N N . GLY A 1 218 ? -15.439 -19.156 -0.896 1.00 94.31 218 GLY A N 1
ATOM 1626 C CA . GLY A 1 218 ? -15.129 -19.309 0.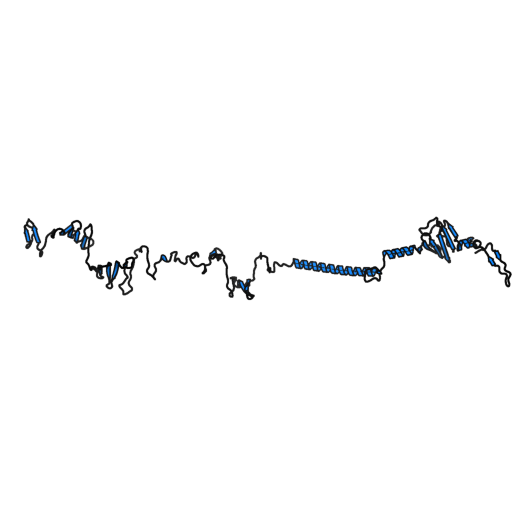532 1.00 94.31 218 GLY A CA 1
ATOM 1627 C C . GLY A 1 218 ? -13.810 -20.032 0.850 1.00 94.31 218 GLY A C 1
ATOM 1628 O O . GLY A 1 218 ? -13.526 -20.324 2.015 1.00 94.31 218 GLY A O 1
ATOM 1629 N N . THR A 1 219 ? -12.980 -20.312 -0.156 1.00 95.75 219 THR A N 1
ATOM 1630 C CA . THR A 1 219 ? -11.630 -20.863 0.044 1.00 95.75 219 THR A CA 1
ATOM 1631 C C . THR A 1 219 ? -10.657 -19.743 0.395 1.00 95.75 219 THR A C 1
ATOM 1633 O O . THR A 1 219 ? -10.758 -18.644 -0.148 1.00 95.75 219 THR A O 1
ATOM 1636 N N . ASP A 1 220 ? -9.706 -20.020 1.282 1.00 96.75 220 ASP A N 1
ATOM 1637 C CA . ASP A 1 220 ? -8.649 -19.071 1.628 1.00 96.75 220 ASP A CA 1
ATOM 1638 C C . ASP A 1 220 ? -7.619 -18.925 0.498 1.00 96.75 220 ASP A C 1
ATOM 1640 O O . ASP A 1 220 ? -7.167 -19.911 -0.086 1.00 96.75 220 ASP A O 1
ATOM 1644 N N . LEU A 1 221 ? -7.233 -17.681 0.224 1.00 96.56 221 LEU A N 1
ATOM 1645 C CA . LEU A 1 221 ? -6.138 -17.279 -0.652 1.00 96.56 221 LEU A CA 1
ATOM 1646 C C . LEU A 1 221 ? -5.115 -16.500 0.169 1.00 96.56 221 LEU A C 1
ATOM 1648 O O . LEU A 1 221 ? -5.480 -15.584 0.911 1.00 96.56 221 LEU A O 1
ATOM 1652 N N . ASN A 1 222 ? -3.838 -16.849 0.038 1.00 96.06 222 ASN A N 1
ATOM 1653 C CA . ASN A 1 222 ? -2.759 -16.097 0.661 1.00 96.06 222 ASN A CA 1
ATOM 1654 C C . ASN A 1 222 ? -2.662 -14.687 0.054 1.00 96.06 222 ASN A C 1
ATOM 1656 O O . ASN A 1 222 ? -2.430 -14.529 -1.142 1.00 96.06 222 ASN A O 1
ATOM 1660 N N . ILE A 1 223 ? -2.798 -13.658 0.887 1.00 96.00 223 ILE A N 1
ATOM 1661 C CA . ILE A 1 223 ? -2.540 -12.267 0.495 1.00 96.00 223 ILE A CA 1
ATOM 1662 C C . ILE A 1 223 ? -1.064 -11.939 0.723 1.00 96.00 223 ILE A C 1
ATOM 1664 O O . ILE A 1 223 ? -0.416 -11.356 -0.145 1.00 96.00 223 ILE A O 1
ATOM 1668 N N . GLY A 1 224 ? -0.509 -12.359 1.861 1.00 96.00 224 GLY A N 1
ATOM 1669 C CA . GLY A 1 224 ? 0.906 -12.194 2.155 1.00 96.00 224 GLY A CA 1
ATOM 1670 C C . GLY A 1 224 ? 1.366 -12.976 3.381 1.00 96.00 224 GLY A C 1
ATOM 1671 O O . GLY A 1 224 ? 0.599 -13.184 4.328 1.00 96.00 224 GLY A O 1
ATOM 1672 N N . LYS A 1 225 ? 2.629 -13.413 3.358 1.00 95.81 225 LYS A N 1
ATOM 1673 C CA . LYS A 1 225 ? 3.267 -14.166 4.447 1.00 95.81 225 LYS A CA 1
ATOM 1674 C C . LYS A 1 225 ? 4.784 -13.999 4.457 1.00 95.81 225 LYS A C 1
ATOM 1676 O O . LYS A 1 225 ? 5.378 -13.665 3.436 1.00 95.81 225 LYS A O 1
ATOM 1681 N N . VAL A 1 226 ? 5.389 -14.354 5.587 1.00 97.31 226 VAL A N 1
ATOM 1682 C CA . VAL A 1 226 ? 6.817 -14.685 5.679 1.00 97.31 226 VAL A CA 1
ATOM 1683 C C . VAL A 1 226 ? 6.950 -16.208 5.628 1.00 97.31 226 VAL A C 1
ATOM 1685 O O . VAL A 1 226 ? 6.277 -16.904 6.392 1.00 97.31 226 VAL A O 1
ATOM 1688 N N . THR A 1 227 ? 7.742 -16.740 4.696 1.00 95.62 227 THR A N 1
ATOM 1689 C CA . THR A 1 227 ? 7.959 -18.192 4.551 1.00 95.62 227 THR A CA 1
ATOM 1690 C C . THR A 1 227 ? 8.834 -18.740 5.679 1.00 95.62 227 THR A C 1
ATOM 1692 O O . THR A 1 227 ? 9.479 -17.985 6.403 1.00 95.62 227 THR A O 1
ATOM 1695 N N . THR A 1 228 ? 8.936 -20.069 5.784 1.00 96.94 228 THR A N 1
ATOM 1696 C CA . THR A 1 228 ? 9.900 -20.724 6.689 1.00 96.94 228 THR A CA 1
ATOM 1697 C C . THR A 1 228 ? 11.355 -20.326 6.421 1.00 96.94 228 THR A C 1
ATOM 1699 O O . THR A 1 228 ? 12.184 -20.450 7.315 1.00 96.94 228 THR A O 1
ATOM 1702 N N . SER A 1 229 ? 11.658 -19.855 5.208 1.00 97.44 229 SER A N 1
ATOM 1703 C CA . SER A 1 229 ? 12.977 -19.357 4.794 1.00 97.44 229 SER A CA 1
ATOM 1704 C C . SER A 1 229 ? 13.147 -17.850 5.018 1.00 97.44 229 SER A C 1
ATOM 1706 O O . SER A 1 229 ? 14.180 -17.295 4.668 1.00 97.44 229 SER A O 1
ATOM 1708 N N . ASN A 1 230 ? 12.156 -17.197 5.629 1.00 95.88 230 ASN A N 1
ATOM 1709 C CA . ASN A 1 230 ? 12.078 -15.754 5.853 1.00 95.88 230 ASN A CA 1
ATOM 1710 C C . ASN A 1 230 ? 11.892 -14.898 4.588 1.00 95.88 230 ASN A C 1
ATOM 1712 O O . ASN A 1 230 ? 12.112 -13.689 4.634 1.00 95.88 230 ASN A O 1
ATOM 1716 N N . ASP A 1 231 ? 11.412 -15.483 3.489 1.00 96.25 231 ASP A N 1
ATOM 1717 C CA . ASP A 1 231 ? 11.042 -14.712 2.299 1.00 96.25 231 ASP A CA 1
ATOM 1718 C C . ASP A 1 231 ? 9.693 -14.022 2.513 1.00 96.25 231 ASP A C 1
ATOM 1720 O O . ASP A 1 231 ? 8.728 -14.654 2.958 1.00 96.25 231 ASP A O 1
ATOM 1724 N N . VAL A 1 232 ? 9.590 -12.746 2.141 1.00 95.69 232 VAL A N 1
ATOM 1725 C CA . VAL A 1 232 ? 8.308 -12.034 2.086 1.00 95.69 232 VAL A CA 1
ATOM 1726 C C . VAL A 1 232 ? 7.627 -12.358 0.761 1.00 95.69 232 VAL A C 1
ATOM 1728 O O . VAL A 1 232 ? 8.125 -12.019 -0.309 1.00 95.69 232 VAL A O 1
ATOM 1731 N N . VAL A 1 233 ? 6.467 -13.006 0.831 1.00 95.06 233 VAL A N 1
ATOM 1732 C CA . VAL A 1 233 ? 5.670 -13.384 -0.342 1.00 95.06 233 VAL A CA 1
ATOM 1733 C C . VAL A 1 233 ? 4.371 -12.594 -0.344 1.00 95.06 233 VAL A C 1
ATOM 1735 O O . VAL A 1 233 ? 3.663 -12.579 0.663 1.00 95.06 233 VAL A O 1
ATOM 1738 N N . LEU A 1 234 ? 4.036 -11.997 -1.490 1.00 95.38 234 LEU A N 1
ATOM 1739 C CA . LEU A 1 234 ? 2.756 -11.339 -1.757 1.00 95.38 234 LEU A CA 1
ATOM 1740 C C . LEU A 1 234 ? 1.986 -12.127 -2.827 1.00 95.38 234 LEU A C 1
ATOM 1742 O O . LEU A 1 234 ? 2.467 -12.292 -3.949 1.00 95.38 234 LEU A O 1
ATOM 1746 N N . GLY A 1 235 ? 0.786 -12.599 -2.481 1.00 95.44 235 GLY A N 1
ATOM 1747 C CA . GLY A 1 235 ? -0.099 -13.364 -3.365 1.00 95.44 235 GLY A CA 1
ATOM 1748 C C . GLY A 1 235 ? -0.135 -14.883 -3.149 1.00 95.44 235 GLY A C 1
ATOM 1749 O O . GLY A 1 235 ? 0.507 -15.442 -2.254 1.00 95.44 235 GLY A O 1
ATOM 1750 N N . ASP A 1 236 ? -0.911 -15.555 -4.005 1.00 95.19 236 ASP A N 1
ATOM 1751 C CA . ASP A 1 236 ? -1.183 -16.995 -3.955 1.00 95.19 236 ASP A CA 1
ATOM 1752 C C . ASP A 1 236 ? -1.013 -17.635 -5.340 1.00 95.19 236 ASP A C 1
ATOM 1754 O O . ASP A 1 236 ? -1.439 -17.078 -6.345 1.00 95.19 236 ASP A O 1
ATOM 1758 N N . THR A 1 237 ? -0.459 -18.846 -5.400 1.00 94.12 237 THR A N 1
ATOM 1759 C CA . THR A 1 237 ? -0.317 -19.626 -6.646 1.00 94.12 237 THR A CA 1
ATOM 1760 C C . THR A 1 237 ? -1.640 -19.941 -7.356 1.00 94.12 237 THR A C 1
ATOM 1762 O O . THR A 1 237 ? -1.641 -20.256 -8.543 1.00 94.12 237 THR A O 1
ATOM 1765 N N . LYS A 1 238 ? -2.768 -19.885 -6.640 1.00 92.38 238 LYS A N 1
ATOM 1766 C CA . LYS A 1 238 ? -4.110 -20.209 -7.142 1.00 92.38 238 LYS A CA 1
ATOM 1767 C C . LYS A 1 238 ? -4.898 -18.980 -7.600 1.00 92.38 238 LYS A C 1
ATOM 1769 O O . LYS A 1 238 ? -6.044 -19.127 -8.024 1.00 92.38 238 LYS A O 1
ATOM 1774 N N . ALA A 1 239 ? -4.331 -17.777 -7.501 1.00 93.12 239 ALA A N 1
ATOM 1775 C CA . ALA A 1 239 ? -5.011 -16.535 -7.848 1.00 93.12 239 ALA A CA 1
ATOM 1776 C C . ALA A 1 239 ? -4.068 -15.529 -8.520 1.00 93.12 239 ALA A C 1
ATOM 1778 O O . ALA A 1 239 ? -2.851 -15.601 -8.399 1.00 93.12 239 ALA A O 1
ATOM 1779 N N . LYS A 1 240 ? -4.639 -14.561 -9.243 1.00 93.88 240 LYS A N 1
ATOM 1780 C CA . LYS A 1 240 ? -3.865 -13.435 -9.779 1.00 93.88 240 LYS A CA 1
ATOM 1781 C C . LYS A 1 240 ? -3.616 -12.418 -8.669 1.00 93.88 240 LYS A C 1
ATOM 1783 O O . LYS A 1 240 ? -4.568 -11.970 -8.035 1.00 93.88 240 LYS A O 1
ATOM 1788 N N . THR A 1 241 ? -2.370 -11.994 -8.504 1.00 93.94 241 THR A N 1
ATOM 1789 C CA . THR A 1 241 ? -2.033 -10.808 -7.707 1.00 93.94 241 THR A CA 1
ATOM 1790 C C . THR A 1 241 ? -2.210 -9.566 -8.574 1.00 93.94 241 THR A C 1
ATOM 1792 O O . THR A 1 241 ? -1.585 -9.455 -9.627 1.00 93.94 241 THR A O 1
ATOM 1795 N N . ILE A 1 242 ? -3.064 -8.633 -8.149 1.00 91.50 242 ILE A N 1
ATOM 1796 C CA . ILE A 1 242 ? -3.287 -7.357 -8.841 1.00 91.50 242 ILE A CA 1
ATOM 1797 C C . ILE A 1 242 ? -2.830 -6.228 -7.916 1.00 91.50 242 ILE A C 1
ATOM 1799 O O . ILE A 1 242 ? -3.346 -6.093 -6.809 1.00 91.50 242 ILE A O 1
ATOM 1803 N N . ILE A 1 243 ? -1.876 -5.418 -8.380 1.00 89.44 243 ILE A N 1
ATOM 1804 C CA . ILE A 1 243 ? -1.401 -4.216 -7.685 1.00 89.44 243 ILE A CA 1
ATOM 1805 C C . ILE A 1 243 ? -1.931 -3.004 -8.449 1.00 89.44 243 ILE A C 1
ATOM 1807 O O . ILE A 1 243 ? -1.550 -2.773 -9.595 1.00 89.44 243 ILE A O 1
ATOM 1811 N N . HIS A 1 244 ? -2.832 -2.243 -7.830 1.00 87.00 244 HIS A N 1
ATOM 1812 C CA . HIS A 1 244 ? -3.372 -1.021 -8.421 1.00 87.00 244 HIS A CA 1
ATOM 1813 C C . HIS A 1 244 ? -2.510 0.188 -8.057 1.00 87.00 244 HIS A C 1
ATOM 1815 O O . HIS A 1 244 ? -2.279 0.461 -6.881 1.00 87.00 244 HIS A O 1
ATOM 1821 N N . THR A 1 245 ? -2.094 0.948 -9.068 1.00 85.38 245 THR A N 1
ATOM 1822 C CA . THR A 1 245 ? -1.459 2.261 -8.914 1.00 85.38 245 THR A CA 1
ATOM 1823 C C . THR A 1 245 ? -2.345 3.336 -9.544 1.00 85.38 245 THR A C 1
ATOM 1825 O O . THR A 1 245 ? -3.124 3.061 -10.455 1.00 85.38 245 THR A O 1
ATOM 1828 N N . ASN A 1 246 ? -2.253 4.576 -9.062 1.00 82.56 246 ASN A N 1
ATOM 1829 C CA . ASN A 1 246 ? -3.033 5.694 -9.609 1.00 82.56 246 ASN A CA 1
ATOM 1830 C C . ASN A 1 246 ? -2.534 6.158 -10.992 1.00 82.56 246 ASN A C 1
ATOM 1832 O O . ASN A 1 246 ? -3.312 6.693 -11.775 1.00 82.56 246 ASN A O 1
ATOM 1836 N N . THR A 1 247 ? -1.249 5.961 -11.303 1.00 78.50 247 THR A N 1
ATOM 1837 C CA . THR A 1 247 ? -0.649 6.259 -12.609 1.00 78.50 247 THR A CA 1
ATOM 1838 C C . THR A 1 247 ? 0.379 5.191 -12.998 1.00 78.50 247 THR A C 1
ATOM 1840 O O . THR A 1 247 ? 0.840 4.410 -12.159 1.00 78.50 247 THR A O 1
ATOM 1843 N N . LYS A 1 248 ? 0.768 5.166 -14.281 1.00 70.62 248 LYS A N 1
ATOM 1844 C CA . LYS A 1 248 ? 1.664 4.148 -14.863 1.00 70.62 248 LYS A CA 1
ATOM 1845 C C . LYS A 1 248 ? 3.067 4.093 -14.231 1.00 70.62 248 LYS A C 1
ATOM 1847 O O . LYS A 1 248 ? 3.686 3.041 -14.262 1.00 70.62 248 LYS A O 1
ATOM 1852 N N . LYS A 1 249 ? 3.568 5.196 -13.660 1.00 70.62 249 LYS A N 1
ATOM 1853 C CA . LYS A 1 249 ? 4.950 5.314 -13.139 1.00 70.62 249 LYS A CA 1
ATOM 1854 C C . LYS A 1 249 ? 5.075 5.141 -11.621 1.00 70.62 249 LYS A C 1
ATOM 1856 O O . LYS A 1 249 ? 6.148 5.331 -11.067 1.00 70.62 249 LYS A O 1
ATOM 1861 N N . MET A 1 250 ? 3.979 4.819 -10.939 1.00 78.69 250 MET A N 1
ATOM 1862 C CA . MET A 1 250 ? 3.918 4.854 -9.472 1.00 78.69 250 MET A CA 1
ATOM 1863 C C . MET A 1 250 ? 4.184 3.503 -8.802 1.00 78.69 250 MET A C 1
ATOM 1865 O O . MET A 1 250 ? 4.190 3.432 -7.575 1.00 78.69 250 MET A O 1
ATOM 1869 N N . LEU A 1 251 ? 4.419 2.436 -9.576 1.00 88.38 251 LEU A N 1
ATOM 1870 C CA . LEU A 1 251 ? 4.961 1.198 -9.022 1.00 88.38 251 LEU A CA 1
ATOM 1871 C C . LEU A 1 251 ? 6.483 1.337 -8.902 1.00 88.38 251 LEU A C 1
ATOM 1873 O O . LEU A 1 251 ? 7.189 1.388 -9.911 1.00 88.38 251 LEU A O 1
ATOM 1877 N N . ILE A 1 252 ? 6.963 1.403 -7.663 1.00 87.94 252 ILE A N 1
ATOM 1878 C CA . ILE A 1 252 ? 8.366 1.640 -7.323 1.00 87.94 252 ILE A CA 1
ATOM 1879 C C . ILE A 1 252 ? 8.926 0.432 -6.574 1.00 87.94 252 ILE A C 1
ATOM 1881 O O . ILE A 1 252 ? 8.292 -0.082 -5.653 1.00 87.94 252 ILE A O 1
ATOM 1885 N N . PHE A 1 253 ? 10.132 0.013 -6.947 1.00 89.62 253 PHE A N 1
ATOM 1886 C CA . PHE A 1 253 ? 10.969 -0.880 -6.156 1.00 89.62 253 PHE A CA 1
ATOM 1887 C C . PHE A 1 253 ? 11.973 -0.036 -5.362 1.00 89.62 253 PHE A C 1
ATOM 1889 O O . PHE A 1 253 ? 12.731 0.726 -5.955 1.00 89.62 253 PHE A O 1
ATOM 1896 N N . ASN A 1 254 ? 11.964 -0.142 -4.034 1.00 91.62 254 ASN A N 1
ATOM 1897 C CA . ASN A 1 254 ? 12.932 0.525 -3.165 1.00 91.62 254 ASN A CA 1
ATOM 1898 C C . ASN A 1 254 ? 13.949 -0.505 -2.660 1.00 91.62 254 ASN A C 1
ATOM 1900 O O . ASN A 1 254 ? 13.551 -1.546 -2.140 1.00 91.62 254 ASN A O 1
ATOM 1904 N N . ASP A 1 255 ? 15.239 -0.218 -2.816 1.00 93.44 255 ASP A N 1
ATOM 1905 C CA . ASP A 1 255 ? 16.340 -1.098 -2.392 1.00 93.44 255 ASP A CA 1
ATOM 1906 C C . ASP A 1 255 ? 16.944 -0.716 -1.026 1.00 93.44 255 ASP A C 1
ATOM 1908 O O . ASP A 1 255 ? 17.934 -1.304 -0.595 1.00 93.44 255 ASP A O 1
ATOM 1912 N N . GLY A 1 256 ? 16.333 0.250 -0.334 1.00 92.19 256 GLY A N 1
ATOM 1913 C CA . GLY A 1 256 ? 16.810 0.833 0.918 1.00 92.19 256 GLY A CA 1
ATOM 1914 C C . GLY A 1 256 ? 17.514 2.183 0.756 1.00 92.19 256 GLY A C 1
ATOM 1915 O O . GLY A 1 256 ? 17.609 2.917 1.738 1.00 92.19 256 GLY A O 1
ATOM 1916 N N . GLU A 1 257 ? 17.946 2.548 -0.455 1.00 94.25 257 GLU A N 1
ATOM 1917 C CA . GLU A 1 257 ? 18.646 3.811 -0.733 1.00 94.25 257 GLU A CA 1
ATOM 1918 C C . GLU A 1 257 ? 17.931 4.631 -1.815 1.00 94.25 257 GLU A C 1
ATOM 1920 O O . GLU A 1 257 ? 17.699 5.831 -1.641 1.00 94.25 257 GLU A O 1
ATOM 1925 N N . TYR A 1 258 ? 17.499 3.977 -2.896 1.00 92.06 258 TYR A N 1
ATOM 1926 C CA . TYR A 1 258 ? 16.874 4.621 -4.045 1.00 92.06 258 TYR A CA 1
ATOM 1927 C C . TYR A 1 258 ? 15.527 3.998 -4.411 1.00 92.06 258 TYR A C 1
ATOM 1929 O O . TYR A 1 258 ? 15.191 2.864 -4.074 1.00 92.06 258 TYR A O 1
ATOM 1937 N N . ASN A 1 259 ? 14.741 4.789 -5.138 1.00 90.94 259 ASN A N 1
ATOM 1938 C CA . ASN A 1 259 ? 13.464 4.391 -5.710 1.00 90.94 259 ASN A CA 1
ATOM 1939 C C . ASN A 1 259 ? 13.635 4.116 -7.204 1.00 90.94 259 ASN A C 1
ATOM 1941 O O . ASN A 1 259 ? 13.916 5.030 -7.979 1.00 90.94 259 ASN A O 1
ATOM 1945 N N . HIS A 1 260 ? 13.398 2.873 -7.608 1.00 86.25 260 HIS A N 1
ATOM 1946 C CA . HIS A 1 260 ? 13.508 2.413 -8.988 1.00 86.25 260 HIS A CA 1
ATOM 1947 C C . HIS A 1 260 ? 12.127 2.238 -9.606 1.00 86.25 260 HIS A C 1
ATOM 1949 O O . HIS A 1 260 ? 11.245 1.603 -9.026 1.00 86.25 260 HIS A O 1
ATOM 1955 N N . SER A 1 261 ? 11.929 2.782 -10.805 1.00 84.81 261 SER A N 1
ATOM 1956 C CA . SER A 1 261 ? 10.689 2.557 -11.556 1.00 84.81 261 SER A CA 1
ATOM 1957 C C . SER A 1 261 ? 10.604 1.105 -12.028 1.00 84.81 261 SER A C 1
ATOM 1959 O O . SER A 1 261 ? 11.567 0.575 -12.581 1.00 84.81 261 SER A O 1
ATOM 1961 N N . VAL A 1 262 ? 9.445 0.467 -11.843 1.00 85.75 262 VAL A N 1
ATOM 1962 C CA . VAL A 1 262 ? 9.211 -0.898 -12.335 1.00 85.75 262 VAL A CA 1
ATOM 1963 C C . VAL A 1 262 ? 8.695 -0.857 -13.776 1.00 85.75 262 VAL A C 1
ATOM 1965 O O . VAL A 1 262 ? 7.624 -0.317 -14.067 1.00 85.75 262 VAL A O 1
ATOM 1968 N N . TRP A 1 263 ? 9.452 -1.463 -14.690 1.00 81.19 263 TRP A N 1
ATOM 1969 C CA . TRP A 1 263 ? 9.084 -1.579 -16.101 1.00 81.19 263 TRP A CA 1
ATOM 1970 C C . TRP A 1 263 ? 8.161 -2.778 -16.336 1.00 81.19 263 TRP A C 1
ATOM 1972 O O . TRP A 1 263 ? 8.425 -3.887 -15.878 1.00 81.19 263 TRP A O 1
ATOM 1982 N N . HIS A 1 264 ? 7.076 -2.562 -17.076 1.00 81.25 264 HIS A N 1
ATOM 1983 C CA . HIS A 1 264 ? 6.119 -3.597 -17.473 1.00 81.25 264 HIS A CA 1
ATOM 1984 C C . HIS A 1 264 ? 5.533 -3.261 -18.848 1.00 81.25 264 HIS A C 1
ATOM 1986 O O . HIS A 1 264 ? 5.650 -2.131 -19.309 1.00 81.25 264 HIS A O 1
ATOM 1992 N N . THR A 1 265 ? 4.843 -4.201 -19.496 1.00 80.12 265 THR A N 1
ATOM 1993 C CA . THR A 1 265 ? 4.351 -4.062 -20.886 1.00 80.12 265 THR A CA 1
ATOM 1994 C C . THR A 1 265 ? 3.465 -2.836 -21.165 1.00 80.12 265 THR A C 1
ATOM 1996 O O . THR A 1 265 ? 3.351 -2.417 -22.308 1.00 80.12 265 THR A O 1
ATOM 1999 N N . GLY A 1 266 ? 2.852 -2.232 -20.142 1.00 76.44 266 GLY A N 1
ATOM 2000 C CA . GLY A 1 266 ? 2.059 -0.996 -20.260 1.00 76.44 266 GLY A CA 1
ATOM 2001 C C . GLY A 1 266 ? 2.858 0.308 -20.094 1.00 76.44 266 GLY A C 1
ATOM 2002 O O . GLY A 1 266 ? 2.282 1.391 -20.209 1.00 76.44 266 GLY A O 1
ATOM 2003 N N . ASN A 1 267 ? 4.151 0.190 -19.789 1.00 77.25 267 ASN A N 1
ATOM 2004 C CA . ASN A 1 267 ? 5.131 1.243 -19.504 1.00 77.25 267 ASN A CA 1
ATOM 2005 C C . ASN A 1 267 ? 6.454 0.981 -20.273 1.00 77.25 267 ASN A C 1
ATOM 2007 O O . ASN A 1 267 ? 7.496 1.512 -19.929 1.00 77.25 267 ASN A O 1
ATOM 2011 N N . VAL A 1 268 ? 6.467 0.136 -21.307 1.00 74.88 268 VAL A N 1
ATOM 2012 C CA . VAL A 1 268 ? 7.633 0.003 -22.204 1.00 74.88 268 VAL A CA 1
ATOM 2013 C C . VAL A 1 268 ? 7.387 0.849 -23.455 1.00 74.88 268 VAL A C 1
ATOM 2015 O O . VAL A 1 268 ? 6.333 0.715 -24.073 1.00 74.88 268 VAL A O 1
ATOM 2018 N N . GLY A 1 269 ? 8.317 1.747 -23.807 1.00 70.88 269 GLY A N 1
ATOM 2019 C CA . GLY A 1 269 ? 8.240 2.579 -25.021 1.00 70.88 269 GLY A CA 1
ATOM 2020 C C . GLY A 1 269 ? 8.601 4.055 -24.821 1.00 70.88 269 GLY A C 1
ATOM 2021 O O . GLY A 1 269 ? 9.224 4.431 -23.828 1.00 70.88 269 GLY A O 1
ATOM 2022 N N . ALA A 1 270 ? 8.192 4.914 -25.757 1.00 67.50 270 ALA A N 1
ATOM 2023 C CA . ALA A 1 270 ? 8.344 6.361 -25.615 1.00 67.50 270 ALA A CA 1
ATOM 2024 C C . ALA A 1 270 ? 7.662 6.850 -24.322 1.00 67.50 270 ALA A C 1
ATOM 2026 O O . ALA A 1 270 ? 6.622 6.328 -23.930 1.00 67.50 270 ALA A O 1
ATOM 2027 N N . GLU A 1 271 ? 8.266 7.828 -23.641 1.00 67.75 271 GLU A N 1
ATOM 2028 C CA . GLU A 1 271 ? 7.824 8.373 -22.339 1.00 67.75 271 GLU A CA 1
ATOM 2029 C C . GLU A 1 271 ? 7.996 7.456 -21.126 1.00 67.75 271 GLU A C 1
ATOM 2031 O O . GLU A 1 271 ? 7.784 7.901 -19.995 1.00 67.75 271 GLU A O 1
ATOM 2036 N N . SER A 1 272 ? 8.427 6.213 -21.325 1.00 73.12 272 SER A N 1
ATOM 2037 C CA . SER A 1 272 ? 8.778 5.302 -20.242 1.00 73.12 272 SER A CA 1
ATOM 2038 C C . SER A 1 272 ? 9.892 5.931 -19.378 1.00 73.12 272 SER A C 1
ATOM 2040 O O . SER A 1 272 ? 9.751 6.040 -18.160 1.00 73.12 272 SER A O 1
ATOM 2042 N N . GLY A 1 273 ? 10.918 6.502 -20.021 1.00 72.44 273 GLY A N 1
ATOM 2043 C CA . GLY A 1 273 ? 12.198 6.896 -19.415 1.00 72.44 273 GLY A CA 1
ATOM 2044 C C . GLY A 1 273 ? 13.295 5.847 -19.649 1.00 72.44 273 GLY A C 1
ATOM 2045 O O . GLY A 1 273 ? 14.438 6.059 -19.258 1.00 72.44 273 GLY A O 1
ATOM 2046 N N . LEU A 1 274 ? 12.941 4.730 -20.294 1.00 74.00 274 LEU A N 1
ATOM 2047 C CA . LEU A 1 274 ? 13.849 3.715 -20.797 1.00 74.00 274 LEU A CA 1
ATOM 2048 C C . LEU A 1 274 ? 14.188 4.058 -22.250 1.00 74.00 274 LEU A C 1
ATOM 2050 O O . LEU A 1 274 ? 13.348 3.926 -23.138 1.00 74.00 274 LEU A O 1
ATOM 2054 N N . ASP A 1 275 ? 15.428 4.467 -22.496 1.00 71.06 275 ASP A N 1
ATOM 2055 C CA . ASP A 1 275 ? 15.956 4.719 -23.842 1.00 71.06 275 ASP A CA 1
ATOM 2056 C C . ASP A 1 275 ? 16.336 3.395 -24.548 1.00 71.06 275 ASP A C 1
ATOM 2058 O O . ASP A 1 275 ? 17.437 3.251 -25.071 1.00 71.06 275 ASP A O 1
ATOM 2062 N N . ALA A 1 276 ? 15.439 2.400 -24.555 1.00 71.31 276 ALA A N 1
ATOM 2063 C CA . ALA A 1 276 ? 15.710 1.082 -25.151 1.00 71.31 276 ALA A CA 1
ATOM 2064 C C . ALA A 1 276 ? 15.921 1.132 -26.678 1.00 71.31 276 ALA A C 1
ATOM 2066 O O . ALA A 1 276 ? 16.538 0.232 -27.240 1.00 71.31 276 ALA A O 1
ATOM 2067 N N . ASP A 1 277 ? 15.439 2.192 -27.333 1.00 70.12 277 ASP A N 1
ATOM 2068 C CA . ASP A 1 277 ? 15.576 2.397 -28.780 1.00 70.12 277 ASP A CA 1
ATOM 2069 C C . ASP A 1 277 ? 16.918 3.047 -29.173 1.00 70.12 277 ASP A C 1
ATOM 2071 O O . ASP A 1 277 ? 17.203 3.217 -30.362 1.00 70.12 277 ASP A O 1
ATOM 2075 N N . LYS A 1 278 ? 17.752 3.435 -28.194 1.00 74.06 278 LYS A N 1
ATOM 2076 C CA . LYS A 1 278 ? 19.098 3.966 -28.438 1.00 74.06 278 LYS A CA 1
ATOM 2077 C C . LYS A 1 278 ? 20.137 2.872 -28.215 1.00 74.06 278 LYS A C 1
ATOM 2079 O O . LYS A 1 278 ? 20.210 2.293 -27.135 1.00 74.06 278 LYS A O 1
ATOM 2084 N N . LEU A 1 279 ? 20.998 2.657 -29.204 1.00 76.12 279 LEU A N 1
ATOM 2085 C CA . LEU A 1 279 ? 22.219 1.871 -29.034 1.00 76.12 279 LEU A CA 1
ATOM 2086 C C . LEU A 1 279 ? 23.362 2.846 -28.746 1.00 76.12 279 LEU A C 1
ATOM 2088 O O . LEU A 1 279 ? 23.624 3.736 -29.553 1.00 76.12 279 LEU A O 1
ATOM 2092 N N . ASP A 1 280 ? 23.982 2.735 -27.570 1.00 77.44 280 ASP A N 1
ATOM 2093 C CA . ASP A 1 280 ? 25.051 3.635 -27.104 1.00 77.44 280 ASP A CA 1
ATOM 2094 C C . ASP A 1 280 ? 24.688 5.135 -27.185 1.00 77.44 280 ASP A C 1
ATOM 2096 O O . ASP A 1 280 ? 25.516 5.997 -27.473 1.00 77.44 280 ASP A O 1
ATOM 2100 N N . GLY A 1 281 ? 23.412 5.465 -26.946 1.00 81.81 281 GLY A N 1
ATOM 2101 C CA . GLY A 1 281 ? 22.903 6.841 -26.982 1.00 81.81 281 GLY A CA 1
ATOM 2102 C C . GLY A 1 281 ? 22.587 7.381 -28.382 1.00 81.81 281 GLY A C 1
ATOM 2103 O O . GLY A 1 281 ? 22.070 8.495 -28.498 1.00 81.81 281 GLY A O 1
ATOM 2104 N N . LEU A 1 282 ? 22.827 6.601 -29.438 1.00 82.88 282 LEU A N 1
ATOM 2105 C CA . LEU A 1 282 ? 22.512 6.964 -30.816 1.00 82.88 282 LEU A CA 1
ATOM 2106 C C . LEU A 1 282 ? 21.194 6.328 -31.269 1.00 82.88 282 LEU A C 1
ATOM 2108 O O . LEU A 1 282 ? 20.895 5.171 -30.977 1.00 82.88 282 LEU A O 1
ATOM 2112 N N . GLN A 1 283 ? 20.405 7.106 -32.009 1.00 85.12 283 GLN A N 1
ATOM 2113 C CA . GLN A 1 283 ? 19.198 6.622 -32.680 1.00 85.12 283 GLN A CA 1
ATOM 2114 C C . GLN A 1 283 ? 19.566 5.637 -33.794 1.00 85.12 283 GLN A C 1
ATOM 2116 O O . GLN A 1 283 ? 20.591 5.803 -34.456 1.00 85.12 283 GLN A O 1
ATOM 2121 N N . ALA A 1 284 ? 18.693 4.664 -34.071 1.00 83.31 284 ALA A N 1
ATOM 2122 C CA . ALA A 1 284 ? 18.892 3.699 -35.158 1.00 83.31 284 ALA A CA 1
ATOM 2123 C C . ALA A 1 284 ? 19.142 4.372 -36.526 1.00 83.31 284 ALA A C 1
ATOM 2125 O O . ALA A 1 284 ? 19.889 3.851 -37.349 1.00 83.31 284 ALA A O 1
ATOM 2126 N N . SER A 1 285 ? 18.578 5.567 -36.746 1.00 83.94 285 SER A N 1
ATOM 2127 C CA . SER A 1 285 ? 18.783 6.379 -37.955 1.00 83.94 285 SER A CA 1
ATOM 2128 C C . SER A 1 285 ? 20.215 6.891 -38.150 1.00 83.94 285 SER A C 1
ATOM 2130 O O . SER A 1 285 ? 20.524 7.397 -39.225 1.00 83.94 285 SER A O 1
ATOM 2132 N N . SER A 1 286 ? 21.069 6.808 -37.128 1.00 87.19 286 SER A N 1
ATOM 2133 C CA . SER A 1 286 ? 22.476 7.215 -37.202 1.00 87.19 286 SER A CA 1
ATOM 2134 C C . SER A 1 286 ? 23.394 6.120 -37.755 1.00 87.19 286 SER A C 1
ATOM 2136 O O . SER A 1 286 ? 24.557 6.397 -38.039 1.00 87.19 286 SER A O 1
ATOM 2138 N N . PHE A 1 287 ? 22.905 4.885 -37.901 1.00 87.25 287 PHE A N 1
ATOM 2139 C CA . PHE A 1 287 ? 23.697 3.745 -38.363 1.00 87.25 287 PHE A CA 1
ATOM 2140 C C . PHE A 1 287 ? 23.374 3.384 -39.817 1.00 87.25 287 PHE A C 1
ATOM 2142 O O . PHE A 1 287 ? 22.230 3.477 -40.264 1.00 87.25 287 PHE A O 1
ATOM 2149 N N . ALA A 1 288 ? 24.387 2.923 -40.555 1.00 90.38 288 ALA A N 1
ATOM 2150 C CA . ALA A 1 288 ? 24.190 2.355 -41.883 1.00 90.38 288 ALA A CA 1
ATOM 2151 C C . ALA A 1 288 ? 23.528 0.974 -41.774 1.00 90.38 288 ALA A C 1
ATOM 2153 O O . ALA A 1 288 ? 23.949 0.124 -40.988 1.00 90.38 288 ALA A O 1
ATOM 2154 N N . ARG A 1 289 ? 22.490 0.753 -42.579 1.00 90.50 289 ARG A N 1
ATOM 2155 C CA . ARG A 1 289 ? 21.788 -0.530 -42.681 1.00 90.50 289 ARG A CA 1
ATOM 2156 C C . ARG A 1 289 ? 22.547 -1.467 -43.622 1.00 90.50 289 ARG A C 1
ATOM 2158 O O . ARG A 1 289 ? 23.168 -1.006 -44.575 1.00 90.50 289 ARG A O 1
ATOM 2165 N N . VAL A 1 290 ? 22.467 -2.772 -43.365 1.00 89.50 290 VAL A N 1
ATOM 2166 C CA . VAL A 1 290 ? 23.072 -3.820 -44.217 1.00 89.50 290 VAL A CA 1
ATOM 2167 C C . VAL A 1 290 ? 22.032 -4.642 -44.987 1.00 89.50 290 VAL A C 1
ATOM 2169 O O . VAL A 1 290 ? 22.390 -5.397 -45.882 1.00 89.50 290 VAL A O 1
ATOM 2172 N N . ASP A 1 291 ? 20.752 -4.512 -44.632 1.00 91.38 291 ASP A N 1
ATOM 2173 C CA . ASP A 1 291 ? 19.611 -5.244 -45.198 1.00 91.38 291 ASP A CA 1
ATOM 2174 C C . ASP A 1 291 ? 18.863 -4.468 -46.297 1.00 91.38 291 ASP A C 1
ATOM 2176 O O . ASP A 1 291 ? 18.050 -5.046 -47.015 1.00 91.38 291 ASP A O 1
ATOM 2180 N N . VAL A 1 292 ? 19.123 -3.165 -46.432 1.00 90.81 292 VAL A N 1
ATOM 2181 C CA . VAL A 1 292 ? 18.561 -2.288 -47.472 1.00 90.81 292 VAL A CA 1
ATOM 2182 C C . VAL A 1 292 ? 19.590 -1.255 -47.909 1.00 90.81 292 VAL A C 1
ATOM 2184 O O . VAL A 1 292 ? 20.567 -1.013 -47.201 1.00 90.81 292 VAL A O 1
ATOM 2187 N N . GLU A 1 293 ? 19.326 -0.596 -49.035 1.00 87.19 293 GLU A N 1
ATOM 2188 C CA . GLU A 1 293 ? 20.133 0.520 -49.519 1.00 87.19 293 GLU A CA 1
ATOM 2189 C C . GLU A 1 293 ? 20.130 1.695 -48.515 1.00 87.19 293 GLU A C 1
ATOM 2191 O O . GLU A 1 293 ? 19.064 2.241 -48.200 1.00 87.19 293 GLU A O 1
ATOM 2196 N N . PRO A 1 294 ? 21.297 2.093 -47.975 1.00 89.44 294 PRO A N 1
ATOM 2197 C CA . PRO A 1 294 ? 21.391 3.246 -47.092 1.00 89.44 294 PRO A CA 1
ATOM 2198 C C . PRO A 1 294 ? 21.363 4.557 -47.892 1.00 89.44 294 PRO A C 1
ATOM 2200 O O . PRO A 1 294 ? 22.071 4.708 -48.883 1.00 89.44 294 PRO A O 1
ATOM 2203 N N . ASN A 1 295 ? 20.600 5.544 -47.413 1.00 87.56 295 ASN A N 1
ATOM 2204 C CA . ASN A 1 295 ? 20.577 6.899 -47.971 1.00 87.56 295 ASN A CA 1
ATOM 2205 C C . ASN A 1 295 ? 21.286 7.876 -47.020 1.00 87.56 295 ASN A C 1
ATOM 2207 O O . ASN A 1 295 ? 20.699 8.349 -46.040 1.00 87.56 295 ASN A O 1
ATOM 2211 N N . PHE A 1 296 ? 22.556 8.163 -47.306 1.00 89.69 296 PHE A N 1
ATOM 2212 C CA . PHE A 1 296 ? 23.321 9.175 -46.584 1.00 89.69 296 PHE A CA 1
ATOM 2213 C C . PHE A 1 296 ? 22.940 10.572 -47.088 1.00 89.69 296 PHE A C 1
ATOM 2215 O O . PHE A 1 296 ? 23.175 10.910 -48.244 1.00 89.69 296 PHE A O 1
ATOM 2222 N N . LYS A 1 297 ? 22.369 11.399 -46.203 1.00 88.94 297 LYS A N 1
ATOM 2223 C CA . LYS A 1 297 ? 22.019 12.802 -46.507 1.00 88.94 297 LYS A CA 1
ATOM 2224 C C . LYS A 1 297 ? 23.218 13.751 -46.474 1.00 88.94 297 LYS A C 1
ATOM 2226 O O . LYS A 1 297 ? 23.113 14.877 -46.940 1.00 88.94 297 LYS A O 1
ATOM 2231 N N . GLU A 1 298 ? 24.320 13.287 -45.898 1.00 91.44 298 GLU A N 1
ATOM 2232 C CA . GLU A 1 298 ? 25.562 14.029 -45.719 1.00 91.44 298 GLU A CA 1
ATOM 2233 C C . GLU A 1 298 ? 26.722 13.280 -46.376 1.00 91.44 298 GLU A C 1
ATOM 2235 O O . GLU A 1 298 ? 26.614 12.099 -46.718 1.00 91.44 298 GLU A O 1
ATOM 2240 N N . ASN A 1 299 ? 27.855 13.967 -46.520 1.00 92.25 299 ASN A N 1
ATOM 2241 C CA . ASN A 1 299 ? 29.055 13.387 -47.109 1.00 92.25 299 ASN A CA 1
ATOM 2242 C C . ASN A 1 299 ? 29.593 12.214 -46.282 1.00 92.25 299 ASN A C 1
ATOM 2244 O O . ASN A 1 299 ? 29.738 12.292 -45.061 1.00 92.25 299 ASN A O 1
ATOM 2248 N N . LEU A 1 300 ? 30.002 11.160 -46.982 1.00 92.75 300 LEU A N 1
ATOM 2249 C CA . LEU A 1 300 ? 30.719 10.039 -46.399 1.00 92.75 300 LEU A CA 1
ATOM 2250 C C . LEU A 1 300 ? 32.232 10.354 -46.372 1.00 92.75 300 LEU A C 1
ATOM 2252 O O . LEU A 1 300 ? 32.895 10.327 -47.407 1.00 92.75 300 LEU A O 1
ATOM 2256 N N . ILE A 1 301 ? 32.779 10.688 -45.195 1.00 92.81 301 ILE A N 1
ATOM 2257 C CA . ILE A 1 301 ? 34.174 11.146 -45.019 1.00 92.81 301 ILE A CA 1
ATOM 2258 C C . ILE A 1 301 ? 35.038 10.049 -44.384 1.00 92.81 301 ILE A C 1
ATOM 2260 O O . ILE A 1 301 ? 34.770 9.622 -43.262 1.00 92.81 301 ILE A O 1
ATOM 2264 N N . MET A 1 302 ? 36.115 9.640 -45.066 1.00 94.31 302 MET A N 1
ATOM 2265 C CA . MET A 1 302 ? 37.131 8.744 -44.501 1.00 94.31 302 MET A CA 1
ATOM 2266 C C . MET A 1 302 ? 38.297 9.547 -43.937 1.00 94.31 302 MET A C 1
ATOM 2268 O O . MET A 1 302 ? 38.828 10.439 -44.592 1.00 94.31 302 MET A O 1
ATOM 2272 N N . THR A 1 303 ? 38.712 9.226 -42.713 1.00 93.88 303 THR A N 1
ATOM 2273 C CA . THR A 1 303 ? 39.872 9.843 -42.052 1.00 93.88 303 THR A CA 1
ATOM 2274 C C . THR A 1 303 ? 40.909 8.775 -41.703 1.00 93.88 303 THR A C 1
ATOM 2276 O O . THR A 1 303 ? 40.654 7.583 -41.858 1.00 93.88 303 THR A O 1
ATOM 2279 N N . GLN A 1 304 ? 42.096 9.186 -41.245 1.00 94.81 304 GLN A N 1
ATOM 2280 C CA . GLN A 1 304 ? 43.153 8.270 -40.780 1.00 94.81 304 GLN A CA 1
ATOM 2281 C C . GLN A 1 304 ? 43.661 7.289 -41.857 1.00 94.81 304 GLN A C 1
ATOM 2283 O O . GLN A 1 304 ? 43.997 6.144 -41.556 1.00 94.81 304 GLN A O 1
ATOM 2288 N N . GLY A 1 305 ? 43.702 7.729 -43.120 1.00 93.06 305 GLY A N 1
ATOM 2289 C CA . GLY A 1 305 ? 44.188 6.908 -44.236 1.00 93.06 305 GLY A CA 1
ATOM 2290 C C . GLY A 1 305 ? 43.311 5.690 -44.536 1.00 93.06 305 GLY A C 1
ATOM 2291 O O . GLY A 1 305 ? 43.827 4.664 -44.966 1.00 93.06 305 GLY A O 1
ATOM 2292 N N . LYS A 1 306 ? 42.009 5.761 -44.230 1.00 95.56 306 LYS A N 1
ATOM 2293 C CA . LYS A 1 306 ? 41.030 4.736 -44.607 1.00 95.56 306 LYS A CA 1
ATOM 2294 C C . LYS A 1 306 ? 40.453 5.012 -45.991 1.00 95.56 306 LYS A C 1
ATOM 2296 O O . LYS A 1 306 ? 40.287 6.167 -46.374 1.00 95.56 306 LYS A O 1
ATOM 2301 N N . ASP A 1 307 ? 40.076 3.933 -46.667 1.00 93.75 307 ASP A N 1
ATOM 2302 C CA . ASP A 1 307 ? 39.562 3.956 -48.034 1.00 93.75 307 ASP A CA 1
ATOM 2303 C C . ASP A 1 307 ? 38.110 3.475 -48.096 1.00 93.75 307 ASP A C 1
ATOM 2305 O O . ASP A 1 307 ? 37.671 2.654 -47.285 1.00 93.75 307 ASP A O 1
ATOM 2309 N N . ILE A 1 308 ? 37.383 3.933 -49.116 1.00 92.62 308 ILE A N 1
ATOM 2310 C CA . ILE A 1 308 ? 36.142 3.289 -49.554 1.00 92.62 308 ILE A CA 1
ATOM 2311 C C . ILE A 1 308 ? 36.542 2.154 -50.498 1.00 92.62 308 ILE A C 1
ATOM 2313 O O . ILE A 1 308 ? 37.059 2.399 -51.586 1.00 92.62 308 ILE A O 1
ATOM 2317 N N . ILE A 1 309 ? 36.323 0.909 -50.072 1.00 91.50 309 ILE A N 1
ATOM 2318 C CA . ILE A 1 309 ? 36.710 -0.280 -50.836 1.00 91.50 309 ILE A CA 1
ATOM 2319 C C . ILE A 1 309 ? 35.462 -0.935 -51.421 1.00 91.50 309 ILE A C 1
ATOM 2321 O O . ILE A 1 309 ? 34.659 -1.517 -50.692 1.00 91.50 309 ILE A O 1
ATOM 2325 N N . LEU A 1 310 ? 35.353 -0.908 -52.746 1.00 91.75 310 LEU A N 1
ATOM 2326 C CA . LEU A 1 310 ? 34.452 -1.771 -53.503 1.00 91.75 310 LEU A CA 1
ATOM 2327 C C . LEU A 1 310 ? 35.190 -3.101 -53.721 1.00 91.75 310 LEU A C 1
ATOM 2329 O O . LEU A 1 310 ? 36.297 -3.112 -54.262 1.00 91.75 310 LEU A O 1
ATOM 2333 N N . ARG A 1 311 ? 34.659 -4.214 -53.198 1.00 90.75 311 ARG A N 1
ATOM 2334 C CA . ARG A 1 311 ? 35.355 -5.513 -53.167 1.00 90.75 311 ARG A CA 1
ATOM 2335 C C . ARG A 1 311 ? 34.528 -6.601 -53.834 1.00 90.75 311 ARG A C 1
ATOM 2337 O O . ARG A 1 311 ? 33.415 -6.892 -53.411 1.00 90.75 311 ARG A O 1
ATOM 2344 N N . ALA A 1 312 ? 35.143 -7.270 -54.803 1.00 88.56 312 ALA A N 1
ATOM 2345 C CA . ALA A 1 312 ? 34.566 -8.440 -55.445 1.00 88.56 312 ALA A CA 1
ATOM 2346 C C . ALA A 1 312 ? 34.671 -9.672 -54.528 1.00 88.56 312 ALA A C 1
ATOM 2348 O O . ALA A 1 312 ? 35.644 -9.793 -53.771 1.00 88.56 312 ALA A O 1
ATOM 2349 N N . PRO A 1 313 ? 33.729 -10.626 -54.616 1.00 89.56 313 PRO A N 1
ATOM 2350 C CA . PRO A 1 313 ? 33.913 -11.956 -54.047 1.00 89.56 313 PRO A CA 1
ATOM 2351 C C . PRO A 1 313 ? 35.171 -12.639 -54.602 1.00 89.56 313 PRO A C 1
ATOM 2353 O O . PRO A 1 313 ? 35.607 -12.357 -55.720 1.00 89.56 313 PRO A O 1
ATOM 2356 N N . ALA A 1 314 ? 35.741 -13.575 -53.839 1.00 90.06 314 ALA A N 1
ATOM 2357 C CA . ALA A 1 314 ? 36.906 -14.337 -54.283 1.00 90.06 314 ALA A CA 1
ATOM 2358 C C . ALA A 1 314 ? 36.631 -15.030 -55.633 1.00 90.06 314 ALA A C 1
ATOM 2360 O O . ALA A 1 314 ? 35.629 -15.726 -55.784 1.00 90.06 314 ALA A O 1
ATOM 2361 N N . GLY A 1 315 ? 37.523 -14.829 -56.608 1.00 87.31 315 GLY A N 1
ATOM 2362 C CA . GLY A 1 315 ? 37.382 -15.366 -57.967 1.00 87.31 315 GLY A CA 1
ATOM 2363 C C . GLY A 1 315 ? 36.587 -14.489 -58.943 1.00 87.31 315 GLY A C 1
ATOM 2364 O O . GLY A 1 315 ? 36.456 -14.869 -60.102 1.00 87.31 315 GLY A O 1
ATOM 2365 N N . SER A 1 316 ? 36.091 -13.322 -58.517 1.00 85.50 316 SER A N 1
ATOM 2366 C CA . SER A 1 316 ? 35.432 -12.333 -59.379 1.00 85.50 316 SER A CA 1
ATOM 2367 C C . SER A 1 316 ? 36.261 -11.052 -59.485 1.00 85.50 316 SER A C 1
ATOM 2369 O O . SER A 1 316 ? 36.952 -10.673 -58.540 1.00 85.50 316 SER A O 1
ATOM 2371 N N . MET A 1 317 ? 36.168 -10.364 -60.626 1.00 83.31 317 MET A N 1
ATOM 2372 C CA . MET A 1 317 ? 36.691 -8.999 -60.799 1.00 83.31 317 MET A CA 1
ATOM 2373 C C . MET A 1 317 ? 35.603 -7.923 -60.706 1.00 83.31 317 MET A C 1
ATOM 2375 O O . MET A 1 317 ? 35.911 -6.737 -60.742 1.00 83.31 317 MET A O 1
ATOM 2379 N N . ASN A 1 318 ? 34.339 -8.317 -60.539 1.00 83.44 318 ASN A N 1
ATOM 2380 C CA . ASN A 1 318 ? 33.234 -7.381 -60.377 1.00 83.44 318 ASN A CA 1
ATOM 2381 C C . ASN A 1 318 ? 33.169 -6.899 -58.921 1.00 83.44 318 ASN A C 1
ATOM 2383 O O . ASN A 1 318 ? 32.568 -7.549 -58.062 1.00 83.44 318 ASN A O 1
ATOM 2387 N N . SER A 1 319 ? 33.854 -5.793 -58.637 1.00 84.56 319 SER A N 1
ATOM 2388 C CA . SER A 1 319 ? 33.992 -5.233 -57.292 1.00 84.56 319 SER A CA 1
ATOM 2389 C C . SER A 1 319 ? 32.812 -4.390 -56.818 1.00 84.56 319 SER A C 1
ATOM 2391 O O . SER A 1 319 ? 32.828 -3.937 -55.675 1.00 84.56 319 SER A O 1
ATOM 2393 N N . GLY A 1 320 ? 31.796 -4.207 -57.661 1.00 88.19 320 GLY A N 1
ATOM 2394 C CA . GLY A 1 320 ? 30.826 -3.130 -57.520 1.00 88.19 320 GLY A CA 1
ATOM 2395 C C . GLY A 1 320 ? 31.356 -1.826 -58.116 1.00 88.19 320 GLY A C 1
ATOM 2396 O O . GLY A 1 320 ? 32.562 -1.668 -58.343 1.00 88.19 320 GLY A O 1
ATOM 2397 N N . ASP A 1 321 ? 30.433 -0.897 -58.347 1.00 91.81 321 ASP A N 1
ATOM 2398 C CA . ASP A 1 321 ? 30.648 0.275 -59.193 1.00 91.81 321 ASP A CA 1
ATOM 2399 C C . ASP A 1 321 ? 30.384 1.562 -58.410 1.00 91.81 321 ASP A C 1
ATOM 2401 O O . ASP A 1 321 ? 29.516 1.601 -57.536 1.00 91.81 321 ASP A O 1
ATOM 2405 N N . LEU A 1 322 ? 31.076 2.644 -58.768 1.00 94.06 322 LEU A N 1
ATOM 2406 C CA . LEU A 1 322 ? 30.626 3.984 -58.409 1.00 94.06 322 LEU A CA 1
ATOM 2407 C C . LEU A 1 322 ? 29.685 4.477 -59.509 1.00 94.06 322 LEU A C 1
ATOM 2409 O O . LEU A 1 322 ? 30.129 4.797 -60.614 1.00 94.06 322 LEU A O 1
ATOM 2413 N N . VAL A 1 323 ? 28.390 4.512 -59.205 1.00 91.69 323 VAL A N 1
ATOM 2414 C CA . VAL A 1 323 ? 27.337 4.936 -60.136 1.00 91.69 323 VAL A CA 1
ATOM 2415 C C . VAL A 1 323 ? 26.923 6.370 -59.825 1.00 91.69 323 VAL A C 1
ATOM 2417 O O . VAL A 1 323 ? 26.621 6.709 -58.683 1.00 91.69 323 VAL A O 1
ATOM 2420 N N . PHE A 1 324 ? 26.867 7.202 -60.859 1.00 92.50 324 PHE A N 1
ATOM 2421 C CA . PHE A 1 324 ? 26.248 8.520 -60.814 1.00 92.50 324 PHE A CA 1
ATOM 2422 C C . PHE A 1 324 ? 24.870 8.407 -61.466 1.00 92.50 324 PHE A C 1
ATOM 2424 O O . PHE A 1 324 ? 24.775 8.033 -62.636 1.00 92.50 324 PHE A O 1
ATOM 2431 N N . ALA A 1 325 ? 23.808 8.715 -60.721 1.00 90.94 325 ALA A N 1
ATOM 2432 C CA . ALA A 1 325 ? 22.427 8.602 -61.185 1.00 90.94 325 ALA A CA 1
ATOM 2433 C C . ALA A 1 325 ? 21.635 9.895 -60.944 1.00 90.94 325 ALA A C 1
ATOM 2435 O O . ALA A 1 325 ? 21.915 10.647 -60.009 1.00 90.94 325 ALA A O 1
ATOM 2436 N N . GLU A 1 326 ? 20.642 10.158 -61.791 1.00 91.12 326 GLU A N 1
ATOM 2437 C CA . GLU A 1 326 ? 19.662 11.228 -61.579 1.00 91.12 326 GLU A CA 1
ATOM 2438 C C . GLU A 1 326 ? 18.587 10.819 -60.556 1.00 91.12 326 GLU A C 1
ATOM 2440 O O . GLU A 1 326 ? 18.422 9.642 -60.243 1.00 91.12 326 GLU A O 1
ATOM 2445 N N . GLY A 1 327 ? 17.788 11.776 -60.068 1.00 84.56 327 GLY A N 1
ATOM 2446 C CA . GLY A 1 327 ? 16.739 11.515 -59.066 1.00 84.56 327 GLY A CA 1
ATOM 2447 C C . GLY A 1 327 ? 15.626 10.547 -59.506 1.00 84.56 327 GLY A C 1
ATOM 2448 O O . GLY A 1 327 ? 14.852 10.096 -58.668 1.00 84.56 327 GLY A O 1
ATOM 2449 N N . GLY A 1 328 ? 15.544 10.225 -60.803 1.00 82.50 328 GLY A N 1
ATOM 2450 C CA . GLY A 1 328 ? 14.676 9.188 -61.377 1.00 82.50 328 GLY A CA 1
ATOM 2451 C C . GLY A 1 328 ? 15.334 7.808 -61.511 1.00 82.50 328 GLY A C 1
ATOM 2452 O O . GLY A 1 328 ? 14.756 6.932 -62.149 1.00 82.50 328 GLY A O 1
ATOM 2453 N N . ASN A 1 329 ? 16.526 7.613 -60.936 1.00 77.81 329 ASN A N 1
ATOM 2454 C CA . ASN A 1 329 ? 17.353 6.400 -61.013 1.00 77.81 329 ASN A CA 1
ATOM 2455 C C . ASN A 1 329 ? 17.926 6.079 -62.406 1.00 77.81 329 ASN A C 1
ATOM 2457 O O . ASN A 1 329 ? 18.407 4.969 -62.635 1.00 77.81 329 ASN A O 1
ATOM 2461 N N . GLY A 1 330 ? 17.910 7.034 -63.339 1.00 86.94 330 GLY A N 1
ATOM 2462 C CA . GLY A 1 330 ? 18.647 6.920 -64.595 1.00 86.94 330 GLY A CA 1
ATOM 2463 C C . GLY A 1 330 ? 20.150 7.064 -64.355 1.00 86.94 330 GLY A C 1
ATOM 2464 O O . GLY A 1 330 ? 20.592 8.035 -63.743 1.00 86.94 330 GLY A O 1
ATOM 2465 N N . GLU A 1 331 ? 20.952 6.114 -64.829 1.00 90.75 331 GLU A N 1
ATOM 2466 C CA . GLU A 1 331 ? 22.410 6.244 -64.803 1.00 90.75 331 GLU A CA 1
ATOM 2467 C C . GLU A 1 331 ? 22.854 7.368 -65.739 1.00 90.75 331 GLU A C 1
ATOM 2469 O O . GLU A 1 331 ? 22.478 7.395 -66.911 1.00 90.75 331 GLU A O 1
ATOM 2474 N N . ILE A 1 332 ? 23.687 8.272 -65.226 1.00 92.19 332 ILE A N 1
ATOM 2475 C CA . ILE A 1 332 ? 24.293 9.366 -65.992 1.00 92.19 332 ILE A CA 1
ATOM 2476 C C . ILE A 1 332 ? 25.821 9.225 -66.126 1.00 92.19 332 ILE A C 1
ATOM 2478 O O . ILE A 1 332 ? 26.453 9.926 -66.920 1.00 92.19 332 ILE A O 1
ATOM 2482 N N . GLY A 1 333 ? 26.425 8.292 -65.388 1.00 92.75 333 GLY A N 1
ATOM 2483 C CA . GLY A 1 333 ? 27.828 7.917 -65.527 1.00 92.75 333 GLY A CA 1
ATOM 2484 C C . GLY A 1 333 ? 28.254 6.851 -64.523 1.00 92.75 333 GLY A C 1
ATOM 2485 O O . GLY A 1 333 ? 27.559 6.592 -63.539 1.00 92.75 333 GLY A O 1
ATOM 2486 N N . ARG A 1 334 ? 29.417 6.239 -64.756 1.00 93.00 334 ARG A N 1
ATOM 2487 C CA . ARG A 1 334 ? 29.922 5.146 -63.920 1.00 93.00 334 ARG A CA 1
ATOM 2488 C C . ARG A 1 334 ? 31.443 5.044 -63.954 1.00 93.00 334 ARG A C 1
ATOM 2490 O O . ARG A 1 334 ? 32.065 5.257 -64.995 1.00 93.00 334 ARG A O 1
ATOM 2497 N N . VAL A 1 335 ? 32.024 4.657 -62.821 1.00 94.44 335 VAL A N 1
ATOM 2498 C CA . VAL A 1 335 ? 33.416 4.204 -62.712 1.00 94.44 335 VAL A CA 1
ATOM 2499 C C . VAL A 1 335 ? 33.423 2.785 -62.158 1.00 94.44 335 VAL A C 1
ATOM 2501 O O . VAL A 1 335 ? 32.876 2.541 -61.083 1.00 94.44 335 VAL A O 1
ATOM 2504 N N . PHE A 1 336 ? 34.008 1.847 -62.899 1.00 93.06 336 PHE A N 1
ATOM 2505 C CA . PHE A 1 336 ? 33.952 0.425 -62.556 1.00 93.06 336 PHE A CA 1
ATOM 2506 C C . PHE A 1 336 ? 35.120 -0.371 -63.133 1.00 93.06 336 PHE A C 1
ATOM 2508 O O . PHE A 1 336 ? 35.849 0.108 -64.002 1.00 93.06 336 PHE A O 1
ATOM 2515 N N . VAL A 1 337 ? 35.280 -1.609 -62.667 1.00 91.81 337 VAL A N 1
ATOM 2516 C CA . VAL A 1 337 ? 36.205 -2.585 -63.252 1.00 91.81 337 VAL A CA 1
ATOM 2517 C C . VAL A 1 337 ? 35.397 -3.564 -64.096 1.00 91.81 337 VAL A C 1
ATOM 2519 O O . VAL A 1 337 ? 34.473 -4.204 -63.599 1.00 91.81 337 VAL A O 1
ATOM 2522 N N . ASN A 1 338 ? 35.712 -3.671 -65.387 1.00 87.25 338 ASN A N 1
ATOM 2523 C CA . ASN A 1 338 ? 35.006 -4.602 -66.269 1.00 87.25 338 ASN A CA 1
ATOM 2524 C C . ASN A 1 338 ? 35.508 -6.053 -66.099 1.00 87.25 338 ASN A C 1
ATOM 2526 O O . ASN A 1 338 ? 36.507 -6.315 -65.431 1.00 87.25 338 ASN A O 1
ATOM 2530 N N . GLU A 1 339 ? 34.863 -7.010 -66.769 1.00 85.25 339 GLU A N 1
ATOM 2531 C CA . GLU A 1 339 ? 35.204 -8.445 -66.691 1.00 85.25 339 GLU A CA 1
ATOM 2532 C C . GLU A 1 339 ? 36.647 -8.781 -67.121 1.00 85.25 339 GLU A C 1
ATOM 2534 O O . GLU A 1 339 ? 37.176 -9.823 -66.748 1.00 85.25 339 GLU A O 1
ATOM 2539 N N . SER A 1 340 ? 37.303 -7.890 -67.876 1.00 84.50 340 SER A N 1
ATOM 2540 C CA . SER A 1 340 ? 38.708 -8.020 -68.292 1.00 84.50 340 SER A CA 1
ATOM 2541 C C . SER A 1 340 ? 39.712 -7.429 -67.292 1.00 84.50 340 SER A C 1
ATOM 2543 O O . SER A 1 340 ? 40.913 -7.495 -67.532 1.00 84.50 340 SER A O 1
ATOM 2545 N N . GLY A 1 341 ? 39.244 -6.832 -66.191 1.00 86.62 341 GLY A N 1
ATOM 2546 C CA . GLY A 1 341 ? 40.093 -6.191 -65.182 1.00 86.62 341 GLY A CA 1
ATOM 2547 C C . GLY A 1 341 ? 40.531 -4.773 -65.554 1.00 86.62 341 GLY A C 1
ATOM 2548 O O . GLY A 1 341 ? 41.438 -4.229 -64.931 1.00 86.62 341 GLY A O 1
ATOM 2549 N N . SER A 1 342 ? 39.916 -4.166 -66.573 1.00 90.75 342 SER A N 1
ATOM 2550 C CA . SER A 1 342 ? 40.198 -2.779 -66.956 1.00 90.75 342 SER A CA 1
ATOM 2551 C C . SER A 1 342 ? 39.371 -1.818 -66.107 1.00 90.75 342 SER A C 1
ATOM 2553 O O . SER A 1 342 ? 38.164 -2.022 -65.966 1.00 90.75 342 SER A O 1
ATOM 2555 N N . LEU A 1 343 ? 39.993 -0.749 -65.606 1.00 93.69 343 LEU A N 1
ATOM 2556 C CA . LEU A 1 343 ? 39.283 0.372 -64.993 1.00 93.69 343 LEU A CA 1
ATOM 2557 C C . LEU A 1 343 ? 38.625 1.201 -66.098 1.00 93.69 343 LEU A C 1
ATOM 2559 O O . LEU A 1 343 ? 39.305 1.662 -67.015 1.00 93.69 343 LEU A O 1
ATOM 2563 N N . VAL A 1 344 ? 37.313 1.386 -66.009 1.00 92.62 344 VAL A N 1
ATOM 2564 C CA . VAL A 1 344 ? 36.490 2.057 -67.015 1.00 92.62 344 VAL A CA 1
ATOM 2565 C C . VAL A 1 344 ? 35.838 3.295 -66.418 1.00 92.62 344 VAL A C 1
ATOM 2567 O O . VAL A 1 344 ? 35.256 3.239 -65.336 1.00 92.62 344 VAL A O 1
ATOM 2570 N N . MET A 1 345 ? 35.902 4.398 -67.159 1.00 94.12 345 MET A N 1
ATOM 2571 C CA . MET A 1 345 ? 35.139 5.618 -66.914 1.00 94.12 345 MET A CA 1
ATOM 2572 C C . MET A 1 345 ? 34.141 5.797 -68.059 1.00 94.12 345 MET A C 1
ATOM 2574 O O . MET A 1 345 ? 34.547 5.890 -69.220 1.00 94.12 345 MET A O 1
ATOM 2578 N N . ARG A 1 346 ? 32.846 5.833 -67.728 1.00 91.19 346 ARG A N 1
ATOM 2579 C CA . ARG A 1 346 ? 31.737 5.878 -68.691 1.00 91.19 346 ARG A CA 1
ATOM 2580 C C . ARG A 1 346 ? 30.797 7.047 -68.408 1.00 91.19 346 ARG A C 1
ATOM 2582 O O . ARG A 1 346 ? 30.447 7.298 -67.255 1.00 91.19 346 ARG A O 1
ATOM 2589 N N . SER A 1 347 ? 30.353 7.720 -69.470 1.00 89.56 347 SER A N 1
ATOM 2590 C CA . SER A 1 347 ? 29.270 8.714 -69.434 1.00 89.56 347 SER A CA 1
ATOM 2591 C C . SER A 1 347 ? 27.936 8.112 -69.897 1.00 89.56 347 SER A C 1
ATOM 2593 O O . SER A 1 347 ? 27.932 7.068 -70.546 1.00 89.56 347 SER A O 1
ATOM 2595 N N . GLN A 1 348 ? 26.814 8.779 -69.601 1.00 82.06 348 GLN A N 1
ATOM 2596 C CA . GLN A 1 348 ? 25.456 8.328 -69.946 1.00 82.06 348 GLN A CA 1
ATOM 2597 C C . GLN A 1 348 ? 25.280 7.896 -71.404 1.00 82.06 348 GLN A C 1
ATOM 2599 O O . GLN A 1 348 ? 24.562 6.936 -71.674 1.00 82.06 348 GLN A O 1
ATOM 2604 N N . TYR A 1 349 ? 25.876 8.641 -72.339 1.00 71.69 349 TYR A N 1
ATOM 2605 C CA . TYR A 1 349 ? 25.482 8.541 -73.738 1.00 71.69 349 TYR A CA 1
ATOM 2606 C C . TYR A 1 349 ? 26.498 7.847 -74.630 1.00 71.69 349 TYR A C 1
ATOM 2608 O O . TYR A 1 349 ? 26.038 7.094 -75.473 1.00 71.69 349 TYR A O 1
ATOM 2616 N N . TYR A 1 350 ? 27.817 8.007 -74.472 1.00 65.88 350 TYR A N 1
ATOM 2617 C CA . TYR A 1 350 ? 28.787 7.370 -75.378 1.00 65.88 350 TYR A CA 1
ATOM 2618 C C . TYR A 1 350 ? 30.209 7.315 -74.793 1.00 65.88 350 TYR A C 1
ATOM 2620 O O . TYR A 1 350 ? 30.602 8.202 -74.032 1.00 65.88 350 TYR A O 1
ATOM 2628 N N . GLY A 1 351 ? 30.973 6.307 -75.235 1.00 78.25 351 GLY A N 1
ATOM 2629 C CA . GLY A 1 351 ? 32.435 6.241 -75.212 1.00 78.25 351 GLY A CA 1
ATOM 2630 C C . GLY A 1 351 ? 33.088 5.957 -73.865 1.00 78.25 351 GLY A C 1
ATOM 2631 O O . GLY A 1 351 ? 33.125 6.813 -72.984 1.00 78.25 351 GLY A O 1
ATOM 2632 N N . ASP A 1 352 ? 33.699 4.787 -73.738 1.00 90.88 352 ASP A N 1
ATOM 2633 C CA . ASP A 1 352 ? 34.508 4.452 -72.570 1.00 90.88 352 ASP A CA 1
ATOM 2634 C C . ASP A 1 352 ? 35.942 4.992 -72.693 1.00 90.88 352 ASP A C 1
ATOM 2636 O O . ASP A 1 352 ? 36.617 4.779 -73.707 1.00 90.88 352 ASP A O 1
ATOM 2640 N N . MET A 1 353 ? 36.454 5.577 -71.608 1.00 93.88 353 MET A N 1
ATOM 2641 C CA . MET A 1 353 ? 37.895 5.664 -71.371 1.00 93.88 353 MET A CA 1
ATOM 2642 C C . MET A 1 353 ? 38.305 4.498 -70.471 1.00 93.88 353 MET A C 1
ATOM 2644 O O . MET A 1 353 ? 37.734 4.308 -69.396 1.00 93.88 353 MET A O 1
ATOM 2648 N N . LYS A 1 354 ? 39.282 3.699 -70.910 1.00 93.25 354 LYS A N 1
ATOM 2649 C CA . LYS A 1 354 ? 39.711 2.485 -70.200 1.00 93.25 354 LYS A CA 1
ATOM 2650 C C . LYS A 1 354 ? 41.196 2.546 -69.902 1.00 93.25 354 LYS A C 1
ATOM 2652 O O . LYS A 1 354 ? 41.985 2.760 -70.821 1.00 93.25 354 LYS A O 1
ATOM 2657 N N . VAL A 1 355 ? 41.565 2.274 -68.656 1.00 95.06 355 VAL A N 1
ATOM 2658 C CA . VAL A 1 355 ? 42.920 1.859 -68.287 1.00 95.06 355 VAL A CA 1
ATOM 2659 C C . VAL A 1 355 ? 42.901 0.343 -68.197 1.00 95.06 355 VAL A C 1
ATOM 2661 O O . VAL A 1 355 ? 42.270 -0.237 -67.313 1.00 95.06 355 VAL A O 1
ATOM 2664 N N . ARG A 1 356 ? 43.539 -0.309 -69.162 1.00 91.12 356 ARG A N 1
ATOM 2665 C CA . ARG A 1 356 ? 43.613 -1.767 -69.215 1.00 91.12 356 ARG A CA 1
ATOM 2666 C C . ARG A 1 356 ? 44.529 -2.307 -68.124 1.00 91.12 356 ARG A C 1
ATOM 2668 O O . ARG A 1 356 ? 45.421 -1.612 -67.644 1.00 91.12 356 ARG A O 1
ATOM 2675 N N . TYR A 1 357 ? 44.348 -3.579 -67.786 1.00 86.38 357 TYR A N 1
ATOM 2676 C CA . TYR A 1 357 ? 45.179 -4.274 -66.798 1.00 86.38 357 TYR A CA 1
ATOM 2677 C C . TYR A 1 357 ? 46.671 -4.339 -67.186 1.00 86.38 357 TYR A C 1
ATOM 2679 O O . TYR A 1 357 ? 47.522 -4.503 -66.319 1.00 86.38 357 TYR A O 1
ATOM 2687 N N . ASP A 1 358 ? 46.998 -4.199 -68.475 1.00 90.56 358 ASP A N 1
ATOM 2688 C CA . ASP A 1 358 ? 48.367 -4.123 -69.000 1.00 90.56 358 ASP A CA 1
ATOM 2689 C C . ASP A 1 358 ? 48.920 -2.686 -69.072 1.00 90.56 358 ASP A C 1
ATOM 2691 O O . ASP A 1 358 ? 50.007 -2.463 -69.601 1.00 90.56 358 ASP A O 1
ATOM 2695 N N . GLY A 1 359 ? 48.184 -1.705 -68.537 1.00 87.81 359 GLY A N 1
ATOM 2696 C CA . GLY A 1 359 ? 48.590 -0.301 -68.447 1.00 87.81 359 GLY A CA 1
ATOM 2697 C C . GLY A 1 359 ? 48.256 0.551 -69.674 1.00 87.81 359 GLY A C 1
ATOM 2698 O O . GLY A 1 359 ? 48.476 1.761 -69.648 1.00 87.81 359 GLY A O 1
ATOM 2699 N N . VAL A 1 360 ? 47.701 -0.031 -70.743 1.00 91.56 360 VAL A N 1
ATOM 2700 C CA . VAL A 1 360 ? 47.330 0.724 -71.950 1.00 91.56 360 VAL A CA 1
ATOM 2701 C C . VAL A 1 360 ? 46.055 1.535 -71.708 1.00 91.56 360 VAL A C 1
ATOM 2703 O O . VAL A 1 360 ? 45.030 0.997 -71.281 1.00 91.56 360 VAL A O 1
ATOM 2706 N N . ILE A 1 361 ? 46.098 2.825 -72.046 1.00 93.00 361 ILE A N 1
ATOM 2707 C CA . ILE A 1 361 ? 44.939 3.720 -71.984 1.00 93.00 361 ILE A CA 1
ATOM 2708 C C . ILE A 1 361 ? 44.279 3.795 -73.362 1.00 93.00 361 ILE A C 1
ATOM 2710 O O . ILE A 1 361 ? 44.940 4.068 -74.362 1.00 93.00 361 ILE A O 1
ATOM 2714 N N . THR A 1 362 ? 42.968 3.566 -73.419 1.00 90.62 362 THR A N 1
ATOM 2715 C CA . THR A 1 362 ? 42.175 3.625 -74.658 1.00 90.62 362 THR A CA 1
ATOM 2716 C C . THR A 1 362 ? 40.952 4.521 -74.485 1.00 90.62 362 THR A C 1
ATOM 2718 O O . THR A 1 362 ? 40.431 4.645 -73.378 1.00 90.62 362 THR A O 1
ATOM 2721 N N . SER A 1 363 ? 40.505 5.144 -75.577 1.00 91.62 363 SER A N 1
ATOM 2722 C CA . SER A 1 363 ? 39.248 5.897 -75.657 1.00 91.62 363 SER A CA 1
ATOM 2723 C C . SER A 1 363 ? 38.524 5.522 -76.945 1.00 91.62 363 SER A C 1
ATOM 2725 O O . SER A 1 363 ? 39.150 5.453 -78.003 1.00 91.62 363 SER A O 1
ATOM 2727 N N . GLU A 1 364 ? 37.217 5.291 -76.867 1.00 89.00 364 GLU A N 1
ATOM 2728 C CA . GLU A 1 364 ? 36.389 4.909 -78.021 1.00 89.00 364 GLU A CA 1
ATOM 2729 C C . GLU A 1 364 ? 36.135 6.071 -79.001 1.00 89.00 364 GLU A C 1
ATOM 2731 O O . GLU A 1 364 ? 35.928 5.836 -80.192 1.00 89.00 364 GLU A O 1
ATOM 2736 N N . HIS A 1 365 ? 36.196 7.323 -78.535 1.00 86.31 365 HIS A N 1
ATOM 2737 C CA . HIS A 1 365 ? 35.916 8.521 -79.347 1.00 86.31 365 HIS A CA 1
ATOM 2738 C C . HIS A 1 365 ? 37.089 9.513 -79.412 1.00 86.31 365 HIS A C 1
ATOM 2740 O O . HIS A 1 365 ? 36.921 10.654 -79.838 1.00 86.31 365 HIS A O 1
ATOM 2746 N N . GLY A 1 366 ? 38.293 9.071 -79.033 1.00 82.94 366 GLY A N 1
ATOM 2747 C CA . GLY A 1 366 ? 39.494 9.910 -78.989 1.00 82.94 366 GLY A CA 1
ATOM 2748 C C . GLY A 1 366 ? 39.631 10.713 -77.691 1.00 82.94 366 GLY A C 1
ATOM 2749 O O . GLY A 1 366 ? 38.871 10.526 -76.741 1.00 82.94 366 GLY A O 1
ATOM 2750 N N . MET A 1 367 ? 40.652 11.568 -77.620 1.00 86.50 367 MET A N 1
ATOM 2751 C CA . MET A 1 367 ? 40.935 12.420 -76.460 1.00 86.50 367 MET A CA 1
ATOM 2752 C C . MET A 1 367 ? 40.993 13.880 -76.910 1.00 86.50 367 MET A C 1
ATOM 2754 O O . MET A 1 367 ? 41.809 14.227 -77.764 1.00 86.50 367 MET A O 1
ATOM 2758 N N . GLU A 1 368 ? 40.139 14.729 -76.338 1.00 86.81 368 GLU A N 1
ATOM 2759 C CA . GLU A 1 368 ? 40.172 16.176 -76.558 1.00 86.81 368 GLU A CA 1
ATOM 2760 C C . GLU A 1 368 ? 40.871 16.862 -75.381 1.00 86.81 368 GLU A C 1
ATOM 2762 O O . GLU A 1 368 ? 40.464 16.722 -74.228 1.00 86.81 368 GLU A O 1
ATOM 2767 N N . PHE A 1 369 ? 41.904 17.646 -75.683 1.00 86.62 369 PHE A N 1
ATOM 2768 C CA . PHE A 1 369 ? 42.555 18.533 -74.725 1.00 86.62 369 PHE A CA 1
ATOM 2769 C C . PHE A 1 369 ? 42.183 19.969 -75.087 1.00 86.62 369 PHE A C 1
ATOM 2771 O O . PHE A 1 369 ? 42.557 20.454 -76.154 1.00 86.62 369 PHE A O 1
ATOM 2778 N N . ASN A 1 370 ? 41.435 20.655 -74.219 1.00 85.75 370 ASN A N 1
ATOM 2779 C CA . ASN A 1 370 ? 40.959 22.010 -74.493 1.00 85.75 370 ASN A CA 1
ATOM 2780 C C . ASN A 1 370 ? 41.002 22.890 -73.238 1.00 85.75 370 ASN A C 1
ATOM 2782 O O . ASN A 1 370 ? 40.234 22.716 -72.293 1.00 85.75 370 ASN A O 1
ATOM 2786 N N . SER A 1 371 ? 41.902 23.868 -73.247 1.00 80.12 371 SER A N 1
ATOM 2787 C CA . SER A 1 371 ? 42.003 24.902 -72.231 1.00 80.12 371 SER A CA 1
ATOM 2788 C C . SER A 1 371 ? 41.492 26.197 -72.836 1.00 80.12 371 SER A C 1
ATOM 2790 O O . SER A 1 371 ? 42.069 26.736 -73.780 1.00 80.12 371 SER A O 1
ATOM 2792 N N . LYS A 1 372 ? 40.398 26.726 -72.279 1.00 78.88 372 LYS A N 1
ATOM 2793 C CA . LYS A 1 372 ? 39.747 27.937 -72.804 1.00 78.88 372 LYS A CA 1
ATOM 2794 C C . LYS A 1 372 ? 40.681 29.152 -72.829 1.00 78.88 372 LYS A C 1
ATOM 2796 O O . LYS A 1 372 ? 40.470 30.050 -73.635 1.00 78.88 372 LYS A O 1
ATOM 2801 N N . THR A 1 373 ? 41.695 29.194 -71.965 1.00 80.31 373 THR A N 1
ATOM 2802 C CA . THR A 1 373 ? 42.525 30.391 -71.737 1.00 80.31 373 THR A CA 1
ATOM 2803 C C . THR A 1 373 ? 44.033 30.133 -71.684 1.00 80.31 373 THR A C 1
ATOM 2805 O O . THR A 1 373 ? 44.796 31.083 -71.513 1.00 80.31 373 THR A O 1
ATOM 2808 N N . LYS A 1 374 ? 44.492 28.881 -71.804 1.00 84.06 374 LYS A N 1
ATOM 2809 C CA . LYS A 1 374 ? 45.920 28.526 -71.724 1.00 84.06 374 LYS A CA 1
ATOM 2810 C C . LYS A 1 374 ? 46.316 27.552 -72.829 1.00 84.06 374 LYS A C 1
ATOM 2812 O O . LYS A 1 374 ? 45.469 27.051 -73.561 1.00 84.06 374 LYS A O 1
ATOM 2817 N N . GLU A 1 375 ? 47.614 27.307 -72.938 1.00 88.94 375 GLU A N 1
ATOM 2818 C CA . GLU A 1 375 ? 48.154 26.212 -73.737 1.00 88.94 375 GLU A CA 1
ATOM 2819 C C . GLU A 1 375 ? 47.615 24.861 -73.247 1.00 88.94 375 GLU A C 1
ATOM 2821 O O . GLU A 1 375 ? 47.450 24.646 -72.043 1.00 88.94 375 GLU A O 1
ATOM 2826 N N . THR A 1 376 ? 47.319 23.976 -74.193 1.00 92.75 376 THR A N 1
ATOM 2827 C CA . THR A 1 376 ? 47.082 22.550 -73.951 1.00 92.75 376 THR A CA 1
ATOM 2828 C C . THR A 1 376 ? 48.174 21.746 -74.609 1.00 92.75 376 THR A C 1
ATOM 2830 O O . THR A 1 376 ? 48.493 22.003 -75.768 1.00 92.75 376 THR A O 1
ATOM 2833 N N . ASP A 1 377 ? 48.695 20.745 -73.915 1.00 92.56 377 ASP A N 1
ATOM 2834 C CA . ASP A 1 377 ? 49.831 19.980 -74.397 1.00 92.56 377 ASP A CA 1
ATOM 2835 C C . ASP A 1 377 ? 49.746 18.493 -74.053 1.00 92.56 377 ASP A C 1
ATOM 2837 O O . ASP A 1 377 ? 49.146 18.089 -73.058 1.00 92.56 377 ASP A O 1
ATOM 2841 N N . LEU A 1 378 ? 50.381 17.691 -74.905 1.00 94.00 378 LEU A N 1
ATOM 2842 C CA . LEU A 1 378 ? 50.755 16.313 -74.636 1.00 94.00 378 LEU A CA 1
ATOM 2843 C C . LEU A 1 378 ? 52.279 16.266 -74.530 1.00 94.00 378 LEU A C 1
ATOM 2845 O O . LEU A 1 378 ? 52.973 16.310 -75.549 1.00 94.00 378 LEU A O 1
ATOM 2849 N N . LYS A 1 379 ? 52.782 16.180 -73.298 1.00 93.25 379 LYS A N 1
ATOM 2850 C CA . LYS A 1 379 ? 54.212 16.129 -72.977 1.00 93.25 379 LYS A CA 1
ATOM 2851 C C . LYS A 1 379 ? 54.696 14.707 -72.746 1.00 93.25 379 LYS A C 1
ATOM 2853 O O . LYS A 1 379 ? 54.096 13.947 -71.992 1.00 93.25 379 LYS A O 1
ATOM 2858 N N . PHE A 1 380 ? 55.858 14.411 -73.309 1.00 94.62 380 PHE A N 1
ATOM 2859 C CA . PHE A 1 380 ? 56.647 13.227 -73.009 1.00 94.62 380 PHE A CA 1
ATOM 2860 C C . PHE A 1 380 ? 57.903 13.668 -72.262 1.00 94.62 380 PHE A C 1
ATOM 2862 O O . PHE A 1 380 ? 58.611 14.570 -72.713 1.00 94.62 380 PHE A O 1
ATOM 2869 N N . ARG A 1 381 ? 58.156 13.056 -71.105 1.00 95.19 381 ARG A N 1
ATOM 2870 C CA . ARG A 1 381 ? 59.309 13.336 -70.240 1.00 95.19 381 ARG A CA 1
ATOM 2871 C C . ARG A 1 381 ? 60.115 12.056 -70.077 1.00 95.19 381 ARG A C 1
ATOM 2873 O O . ARG A 1 381 ? 59.516 10.990 -69.937 1.00 95.19 381 ARG A O 1
ATOM 2880 N N . ALA A 1 382 ? 61.440 12.158 -70.087 1.00 92.81 382 ALA A N 1
ATOM 2881 C CA . ALA A 1 382 ? 62.297 11.009 -69.794 1.00 92.81 382 ALA A CA 1
ATOM 2882 C C . ALA A 1 382 ? 62.328 10.670 -68.290 1.00 92.81 382 ALA A C 1
ATOM 2884 O O . ALA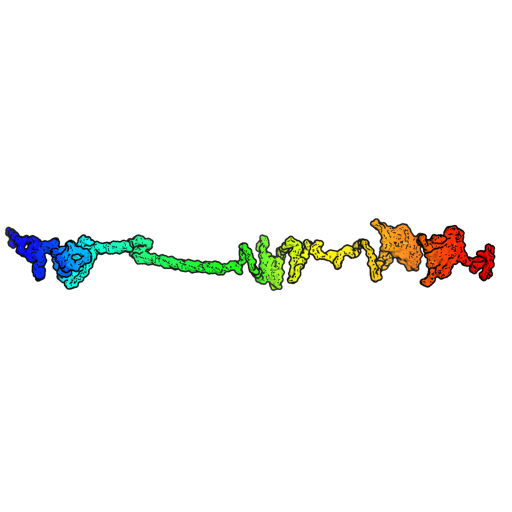 A 1 382 ? 62.406 9.497 -67.931 1.00 92.81 382 ALA A O 1
ATOM 2885 N N . ASP A 1 383 ? 62.246 11.688 -67.427 1.00 94.25 383 ASP A N 1
ATOM 2886 C CA . ASP A 1 383 ? 62.260 11.569 -65.967 1.00 94.25 383 ASP A CA 1
ATOM 2887 C C . ASP A 1 383 ? 61.644 12.810 -65.278 1.00 94.25 383 ASP A C 1
ATOM 2889 O O . ASP A 1 383 ? 61.148 13.737 -65.929 1.00 94.25 383 ASP A O 1
ATOM 2893 N N . ASP A 1 384 ? 61.681 12.827 -63.942 1.00 93.44 384 ASP A N 1
ATOM 2894 C CA . ASP A 1 384 ? 61.110 13.889 -63.107 1.00 93.44 384 ASP A CA 1
ATOM 2895 C C . ASP A 1 384 ? 61.862 15.235 -63.172 1.00 93.44 384 ASP A C 1
ATOM 2897 O O . ASP A 1 384 ? 61.299 16.251 -62.753 1.00 93.44 384 ASP A O 1
ATOM 2901 N N . ASN A 1 385 ? 63.077 15.291 -63.733 1.00 94.12 385 ASN A N 1
ATOM 2902 C CA . ASN A 1 385 ? 63.876 16.514 -63.910 1.00 94.12 385 ASN A CA 1
ATOM 2903 C C . ASN A 1 385 ? 63.779 17.103 -65.331 1.00 94.12 385 ASN A C 1
ATOM 2905 O O . ASN A 1 385 ? 63.965 18.309 -65.519 1.00 94.12 385 ASN A O 1
ATOM 2909 N N . ASP A 1 386 ? 63.472 16.287 -66.338 1.00 93.25 386 ASP A N 1
ATOM 2910 C CA . ASP A 1 386 ? 63.226 16.739 -67.712 1.00 93.25 386 ASP A CA 1
ATOM 2911 C C . ASP A 1 386 ? 61.926 17.559 -67.784 1.00 93.25 386 ASP A C 1
ATOM 2913 O O . ASP A 1 386 ? 60.906 17.122 -67.272 1.00 93.25 386 ASP A O 1
ATOM 2917 N N . ARG A 1 387 ? 61.895 18.737 -68.424 1.00 93.31 387 ARG A N 1
ATOM 2918 C CA . ARG A 1 387 ? 60.636 19.514 -68.562 1.00 93.31 387 ARG A CA 1
ATOM 2919 C C . ARG A 1 387 ? 59.736 18.979 -69.684 1.00 93.31 387 ARG A C 1
ATOM 2921 O O . ARG A 1 387 ? 58.578 19.384 -69.778 1.00 93.31 387 ARG A O 1
ATOM 2928 N N . GLY A 1 388 ? 60.253 18.045 -70.478 1.00 94.75 388 GLY A N 1
ATOM 2929 C CA . GLY A 1 388 ? 59.550 17.320 -71.520 1.00 94.75 388 GLY A CA 1
ATOM 2930 C C . GLY A 1 388 ? 59.526 18.029 -72.866 1.00 94.75 388 GLY A C 1
ATOM 2931 O O . GLY A 1 388 ? 59.781 19.230 -72.991 1.00 94.75 388 GLY A O 1
ATOM 2932 N N . MET A 1 389 ? 59.162 17.253 -73.881 1.00 95.06 389 MET A N 1
ATOM 2933 C CA . MET A 1 389 ? 58.877 17.713 -75.237 1.00 95.06 389 MET A CA 1
ATOM 2934 C C . MET A 1 389 ? 57.577 17.091 -75.737 1.00 95.06 389 MET A C 1
ATOM 2936 O O . MET A 1 389 ? 57.164 16.033 -75.258 1.00 95.06 389 MET A O 1
ATOM 2940 N N . GLY A 1 390 ? 56.924 17.720 -76.707 1.00 95.12 390 GLY A N 1
ATOM 2941 C CA . GLY A 1 390 ? 55.654 17.202 -77.195 1.00 95.12 390 GLY A CA 1
ATOM 2942 C C . GLY A 1 390 ? 54.800 18.207 -77.945 1.00 95.12 390 GLY A C 1
ATOM 2943 O O . GLY A 1 390 ? 55.246 19.294 -78.318 1.00 95.12 390 GLY A O 1
ATOM 2944 N N . PHE A 1 391 ? 53.566 17.798 -78.205 1.00 94.31 391 PHE A N 1
ATOM 2945 C CA . PHE A 1 391 ? 52.631 18.588 -78.989 1.00 94.31 391 PHE A CA 1
ATOM 2946 C C . PHE A 1 391 ? 51.931 19.593 -78.096 1.00 94.31 391 PHE A C 1
ATOM 2948 O O . PHE A 1 391 ? 51.486 19.240 -77.007 1.00 94.31 391 PHE A O 1
ATOM 2955 N N . TYR A 1 392 ? 51.797 20.822 -78.570 1.00 93.44 392 TYR A N 1
ATOM 2956 C CA . TYR A 1 392 ? 51.059 21.862 -77.873 1.00 93.44 392 TYR A CA 1
ATOM 2957 C C . TYR A 1 392 ? 50.076 22.550 -78.814 1.00 93.44 392 TYR A C 1
ATOM 2959 O O . TYR A 1 392 ? 50.244 22.548 -80.036 1.00 93.44 392 TYR A O 1
ATOM 2967 N N . MET A 1 393 ? 49.065 23.164 -78.214 1.00 91.00 393 MET A N 1
ATOM 2968 C CA . MET A 1 393 ? 48.163 24.117 -78.831 1.00 91.00 393 MET A CA 1
ATOM 2969 C C . MET A 1 393 ? 48.057 25.326 -77.910 1.00 91.00 393 MET A C 1
ATOM 2971 O O . MET A 1 393 ? 47.486 25.252 -76.822 1.00 91.00 393 MET A O 1
ATOM 2975 N N . ASN A 1 394 ? 48.599 26.455 -78.347 1.00 87.38 394 ASN A N 1
ATOM 2976 C CA . ASN A 1 394 ? 48.454 27.721 -77.657 1.00 87.38 394 ASN A CA 1
ATOM 2977 C C . ASN A 1 394 ? 47.158 28.392 -78.118 1.00 87.38 394 ASN A C 1
ATOM 2979 O O . ASN A 1 394 ? 47.025 28.820 -79.266 1.00 87.38 394 ASN A O 1
ATOM 2983 N N . ASN A 1 395 ? 46.178 28.490 -77.220 1.00 82.06 395 ASN A N 1
ATOM 2984 C CA . ASN A 1 395 ? 44.867 29.008 -77.594 1.00 82.06 395 ASN A CA 1
ATOM 2985 C C . ASN A 1 395 ? 44.862 30.530 -77.852 1.00 82.06 395 ASN A C 1
ATOM 2987 O O . ASN A 1 395 ? 44.022 31.011 -78.611 1.00 82.06 395 ASN A O 1
ATOM 2991 N N . ASN A 1 396 ? 45.816 31.280 -77.281 1.00 82.50 396 ASN A N 1
ATOM 2992 C CA . ASN A 1 396 ? 45.922 32.730 -77.477 1.00 82.50 396 ASN A CA 1
ATOM 2993 C C . ASN A 1 396 ? 46.494 33.067 -78.856 1.00 82.50 396 ASN A C 1
ATOM 2995 O O . ASN A 1 396 ? 45.929 33.887 -79.573 1.00 82.50 396 ASN A O 1
ATOM 2999 N N . THR A 1 397 ? 47.593 32.415 -79.240 1.00 82.50 397 THR A N 1
ATOM 3000 C CA . THR A 1 397 ? 48.223 32.616 -80.555 1.00 82.50 397 THR A CA 1
ATOM 3001 C C . THR A 1 397 ? 47.609 31.743 -81.646 1.00 82.50 397 THR A C 1
ATOM 3003 O O . THR A 1 397 ? 47.960 31.893 -82.806 1.00 82.50 397 THR A O 1
ATOM 3006 N N . ARG A 1 398 ? 46.690 30.829 -81.294 1.00 84.88 398 ARG A N 1
ATOM 3007 C CA . ARG A 1 398 ? 46.108 29.803 -82.183 1.00 84.88 398 ARG A CA 1
ATOM 3008 C C . ARG A 1 398 ? 47.154 28.921 -82.873 1.00 84.88 398 ARG A C 1
ATOM 3010 O O . ARG A 1 398 ? 46.863 28.319 -83.908 1.00 84.88 398 ARG A O 1
ATOM 3017 N N . GLN A 1 399 ? 48.331 28.822 -82.266 1.00 88.56 399 GLN A N 1
ATOM 3018 C CA . GLN A 1 399 ? 49.473 28.098 -82.787 1.00 88.56 399 GLN A CA 1
ATOM 3019 C C . GLN A 1 399 ? 49.498 26.670 -82.238 1.00 88.56 399 GLN A C 1
ATOM 3021 O O . GLN A 1 399 ? 49.431 26.474 -81.026 1.00 88.56 399 GLN A O 1
ATOM 3026 N N . MET A 1 400 ? 49.630 25.686 -83.123 1.00 91.56 400 MET A N 1
ATOM 3027 C CA . MET A 1 400 ? 49.885 24.287 -82.779 1.00 91.56 400 MET A CA 1
ATOM 3028 C C . MET A 1 400 ? 51.303 23.910 -83.204 1.00 91.56 400 MET A C 1
ATOM 3030 O O . MET A 1 400 ? 51.745 24.310 -84.279 1.00 91.56 400 MET A O 1
ATOM 3034 N N . GLY A 1 401 ? 52.019 23.105 -82.425 1.00 92.62 401 GLY A N 1
ATOM 3035 C CA . GLY A 1 401 ? 53.355 22.673 -82.831 1.00 92.62 401 GLY A CA 1
ATOM 3036 C C . GLY A 1 401 ? 53.991 21.617 -81.943 1.00 92.62 401 GLY A C 1
ATOM 3037 O O . GLY A 1 401 ? 53.369 21.109 -81.014 1.00 92.62 401 GLY A O 1
ATOM 3038 N N . LEU A 1 402 ? 55.251 21.307 -82.249 1.00 94.75 402 LEU A N 1
ATOM 3039 C CA . LEU A 1 402 ? 56.135 20.494 -81.415 1.00 94.75 402 LEU A CA 1
ATOM 3040 C C . LEU A 1 402 ? 57.139 21.417 -80.725 1.00 94.75 402 LEU A C 1
ATOM 3042 O O . LEU A 1 402 ? 57.924 22.103 -81.393 1.00 94.75 402 LEU A O 1
ATOM 3046 N N . TYR A 1 403 ? 57.118 21.409 -79.397 1.00 93.62 403 TYR A N 1
ATOM 3047 C CA . TYR A 1 403 ? 57.952 22.269 -78.567 1.00 93.62 403 TYR A CA 1
ATOM 3048 C C . TYR A 1 403 ? 58.675 21.457 -77.488 1.00 93.62 403 TYR A C 1
ATOM 3050 O O . TYR A 1 403 ? 58.200 20.417 -77.029 1.00 93.62 403 TYR A O 1
ATOM 3058 N N . ASP A 1 404 ? 59.870 21.918 -77.138 1.00 94.75 404 ASP A N 1
ATOM 3059 C CA . ASP A 1 404 ? 60.733 21.358 -76.102 1.00 94.75 404 ASP A CA 1
ATOM 3060 C C . ASP A 1 404 ? 60.852 22.396 -74.987 1.00 94.75 404 ASP A C 1
ATOM 3062 O O . ASP A 1 404 ? 61.572 23.389 -75.114 1.00 94.75 404 ASP A O 1
ATOM 3066 N N . TRP A 1 405 ? 60.106 22.160 -73.902 1.00 95.44 405 TRP A N 1
ATOM 3067 C CA . TRP A 1 405 ? 60.030 23.060 -72.749 1.00 95.44 405 TRP A CA 1
ATOM 3068 C C . TRP A 1 405 ? 61.309 23.038 -71.907 1.00 95.44 405 TRP A C 1
ATOM 3070 O O . TRP A 1 405 ? 61.512 23.932 -71.081 1.00 95.44 405 TRP A O 1
ATOM 3080 N N . HIS A 1 406 ? 62.168 22.026 -72.074 1.00 94.94 406 HIS A N 1
ATOM 3081 C CA . HIS A 1 406 ? 63.438 21.957 -71.356 1.00 94.94 406 HIS A CA 1
ATOM 3082 C C . HIS A 1 406 ? 64.461 22.913 -71.965 1.00 94.94 406 HIS A C 1
ATOM 3084 O O . HIS A 1 406 ? 65.125 23.646 -71.235 1.00 94.94 406 HIS A O 1
ATOM 3090 N N . ASN A 1 407 ? 64.541 22.939 -73.296 1.00 93.69 407 ASN A N 1
ATOM 3091 C CA . ASN A 1 407 ? 65.502 23.760 -74.034 1.00 93.69 407 ASN A CA 1
ATOM 3092 C C . ASN A 1 407 ? 64.906 25.050 -74.621 1.00 93.69 407 ASN A C 1
ATOM 3094 O O . ASN A 1 407 ? 65.611 25.739 -75.354 1.00 93.69 407 ASN A O 1
ATOM 3098 N N . ASP A 1 408 ? 63.636 25.349 -74.334 1.00 93.06 408 ASP A N 1
ATOM 3099 C CA . ASP A 1 408 ? 62.905 26.536 -74.804 1.00 93.06 408 ASP A CA 1
ATOM 3100 C C . ASP A 1 408 ? 63.025 26.751 -76.322 1.00 93.06 408 ASP A C 1
ATOM 3102 O O . ASP A 1 408 ? 63.552 27.749 -76.815 1.00 93.06 408 ASP A O 1
ATOM 3106 N N . ARG A 1 409 ? 62.600 25.749 -77.097 1.00 91.81 409 ARG A N 1
ATOM 3107 C CA . ARG A 1 409 ? 62.747 25.781 -78.559 1.00 91.81 409 ARG A CA 1
ATOM 3108 C C . ARG A 1 409 ? 61.595 25.110 -79.291 1.00 91.81 409 ARG A C 1
ATOM 3110 O O . ARG A 1 409 ? 61.116 24.044 -78.903 1.00 91.81 409 ARG A O 1
ATOM 3117 N N . PHE A 1 410 ? 61.216 25.705 -80.420 1.00 90.12 410 PHE A N 1
ATOM 3118 C CA . PHE A 1 410 ? 60.263 25.131 -81.366 1.00 90.12 410 PHE A CA 1
ATOM 3119 C C . PHE A 1 410 ? 60.980 24.258 -82.396 1.00 90.12 410 PHE A C 1
ATOM 3121 O O . PHE A 1 410 ? 62.045 24.615 -82.902 1.00 90.12 410 PHE A O 1
ATOM 3128 N N . PHE A 1 411 ? 60.370 23.128 -82.752 1.00 90.62 411 PHE A N 1
ATOM 3129 C CA . PHE A 1 411 ? 60.795 22.338 -83.911 1.00 90.62 411 PHE A CA 1
ATOM 3130 C C . PHE A 1 411 ? 59.998 22.736 -85.146 1.00 90.62 411 PHE A C 1
ATOM 3132 O O . PHE A 1 411 ? 60.565 23.103 -86.177 1.00 90.62 411 PHE A O 1
ATOM 3139 N N . PHE A 1 412 ? 58.678 22.718 -85.009 1.00 91.69 412 PHE A N 1
ATOM 3140 C CA . PHE A 1 412 ? 57.758 23.243 -86.000 1.00 91.69 412 PHE A CA 1
ATOM 3141 C C . PHE A 1 412 ? 56.521 23.804 -85.312 1.00 91.69 412 PHE A C 1
ATOM 3143 O O . PHE A 1 412 ? 56.158 23.371 -84.214 1.00 91.69 412 PHE A O 1
ATOM 3150 N N . ALA A 1 413 ? 55.856 24.730 -85.988 1.00 92.25 413 ALA A N 1
ATOM 3151 C CA . ALA A 1 413 ? 54.522 25.162 -85.623 1.00 92.25 413 ALA A CA 1
ATOM 3152 C C . ALA A 1 413 ? 53.698 25.501 -86.864 1.00 92.25 413 ALA A C 1
ATOM 3154 O O . ALA A 1 413 ? 54.229 25.740 -87.946 1.00 92.25 413 ALA A O 1
ATOM 3155 N N . THR A 1 414 ? 52.390 25.529 -86.689 1.00 90.50 414 THR A N 1
ATOM 3156 C CA . THR A 1 414 ? 51.408 26.001 -87.655 1.00 90.50 414 THR A CA 1
ATOM 3157 C C . THR A 1 414 ? 50.441 26.918 -86.917 1.00 90.50 414 THR A C 1
ATOM 3159 O O . THR A 1 414 ? 50.126 26.687 -85.747 1.00 90.50 414 THR A O 1
ATOM 3162 N N . ASP A 1 415 ? 50.009 27.988 -87.567 1.00 84.00 415 ASP A N 1
ATOM 3163 C CA . ASP A 1 415 ? 48.915 28.823 -87.079 1.00 84.00 415 ASP A CA 1
ATOM 3164 C C . ASP A 1 415 ? 47.642 28.356 -87.784 1.00 84.00 415 ASP A C 1
ATOM 3166 O O . ASP A 1 415 ? 47.644 28.168 -88.995 1.00 84.00 415 ASP A O 1
ATOM 3170 N N . ARG A 1 416 ? 46.527 28.199 -87.065 1.00 79.44 416 ARG A N 1
ATOM 3171 C CA . ARG A 1 416 ? 45.234 27.895 -87.707 1.00 79.44 416 ARG A CA 1
ATOM 3172 C C . ARG A 1 416 ? 44.836 28.898 -88.795 1.00 79.44 416 ARG A C 1
ATOM 3174 O O . ARG A 1 416 ? 44.020 28.556 -89.648 1.00 79.44 416 ARG A O 1
ATOM 3181 N N . ASN A 1 417 ? 45.360 30.121 -88.750 1.00 80.81 417 ASN A N 1
ATOM 3182 C CA . ASN A 1 417 ? 45.097 31.154 -89.747 1.00 80.81 417 ASN A CA 1
ATOM 3183 C C . ASN A 1 417 ? 46.054 31.085 -90.955 1.00 80.81 417 ASN A C 1
ATOM 3185 O O . ASN A 1 417 ? 45.779 31.718 -91.972 1.00 80.81 417 ASN A O 1
ATOM 3189 N N . GLU A 1 418 ? 47.144 30.316 -90.879 1.00 80.44 418 GLU A N 1
ATOM 3190 C CA . GLU A 1 418 ? 48.103 30.131 -91.967 1.00 80.44 418 GLU A CA 1
ATOM 3191 C C . GLU A 1 418 ? 48.048 28.686 -92.470 1.00 80.44 418 GLU A C 1
ATOM 3193 O O . GLU A 1 418 ? 48.294 27.736 -91.736 1.00 80.44 418 GLU A O 1
ATOM 3198 N N . SER A 1 419 ? 47.778 28.477 -93.760 1.00 83.56 419 SER A N 1
ATOM 3199 C CA . SER A 1 419 ? 47.859 27.138 -94.376 1.00 83.56 419 SER A CA 1
ATOM 3200 C C . SER A 1 419 ? 49.316 26.714 -94.633 1.00 83.56 419 SER A C 1
ATOM 3202 O O . SER A 1 419 ? 49.652 26.249 -95.721 1.00 83.56 419 SER A O 1
ATOM 3204 N N . SER A 1 420 ? 50.199 26.933 -93.655 1.00 84.19 420 SER A N 1
ATOM 3205 C CA . SER A 1 420 ? 51.640 26.703 -93.739 1.00 84.19 420 SER A CA 1
ATOM 3206 C C . SER A 1 420 ? 52.166 25.995 -92.480 1.00 84.19 420 SER A C 1
ATOM 3208 O O . SER A 1 420 ? 51.573 26.062 -91.399 1.00 84.19 420 SER A O 1
ATOM 3210 N N . VAL A 1 421 ? 53.287 25.285 -92.632 1.00 88.50 421 VAL A N 1
ATOM 3211 C CA . VAL A 1 421 ? 54.068 24.748 -91.510 1.00 88.50 421 VAL A CA 1
ATOM 3212 C C . VAL A 1 421 ? 55.385 25.502 -91.464 1.00 88.50 421 VAL A C 1
ATOM 3214 O O . VAL A 1 421 ? 56.155 25.476 -92.425 1.00 88.50 421 VAL A O 1
ATOM 3217 N N . HIS A 1 422 ? 55.652 26.147 -90.335 1.00 88.38 422 HIS A N 1
ATOM 3218 C CA . HIS A 1 422 ? 56.880 26.882 -90.102 1.00 88.38 422 HIS A CA 1
ATOM 3219 C C . HIS A 1 422 ? 57.878 26.004 -89.346 1.00 88.38 422 HIS A C 1
ATOM 3221 O O . HIS A 1 422 ? 57.613 25.549 -88.231 1.00 88.38 422 HIS A O 1
ATOM 3227 N N . PHE A 1 423 ? 59.037 25.766 -89.957 1.00 88.06 423 PHE A N 1
ATOM 3228 C CA . PHE A 1 423 ? 60.162 25.083 -89.325 1.00 88.06 423 PHE A CA 1
ATOM 3229 C C . PHE A 1 423 ? 61.127 26.126 -88.756 1.00 88.06 423 PHE A C 1
ATOM 3231 O O . PHE A 1 423 ? 61.662 26.942 -89.498 1.00 88.06 423 PHE A O 1
ATOM 3238 N N . PHE A 1 424 ? 61.367 26.086 -87.444 1.00 83.00 424 PHE A N 1
ATOM 3239 C CA . PHE A 1 424 ? 62.226 27.064 -86.751 1.00 83.00 424 PHE A CA 1
ATOM 3240 C C . PHE A 1 424 ? 63.710 26.689 -86.773 1.00 83.00 424 PHE A C 1
ATOM 3242 O O . PHE A 1 424 ? 64.572 27.456 -86.350 1.00 83.00 424 PHE A O 1
ATOM 3249 N N . ASN A 1 425 ? 64.013 25.482 -87.236 1.00 78.62 425 ASN A N 1
ATOM 3250 C CA . ASN A 1 425 ? 65.363 24.956 -87.336 1.00 78.62 425 ASN A CA 1
ATOM 3251 C C . ASN A 1 425 ? 65.555 24.344 -88.737 1.00 78.62 425 ASN A C 1
ATOM 3253 O O . ASN A 1 425 ? 64.859 24.691 -89.686 1.00 78.62 425 ASN A O 1
ATOM 3257 N N . GLN A 1 426 ? 66.504 23.433 -88.895 1.00 78.19 426 GLN A N 1
ATOM 3258 C CA . GLN A 1 426 ? 66.804 22.787 -90.174 1.00 78.19 426 GLN A CA 1
ATOM 3259 C C . GLN A 1 426 ? 65.872 21.609 -90.503 1.00 78.19 426 GLN A C 1
ATOM 3261 O O . GLN A 1 426 ? 65.654 20.722 -89.674 1.00 78.19 426 GLN A O 1
ATOM 3266 N N . ILE A 1 427 ? 65.413 21.540 -91.755 1.00 86.06 427 ILE A N 1
ATOM 3267 C CA . ILE A 1 427 ? 64.776 20.343 -92.317 1.00 86.06 427 ILE A CA 1
ATOM 3268 C C . ILE A 1 427 ? 65.881 19.401 -92.802 1.00 86.06 427 ILE A C 1
ATOM 3270 O O . ILE A 1 427 ? 66.783 19.821 -93.531 1.00 86.06 427 ILE A O 1
ATOM 3274 N N . LYS A 1 428 ? 65.814 18.121 -92.413 1.00 85.75 428 LYS A N 1
ATOM 3275 C CA . LYS A 1 428 ? 66.700 17.075 -92.938 1.00 85.75 428 LYS A CA 1
ATOM 3276 C C . LYS A 1 428 ? 65.924 16.080 -93.799 1.00 85.75 428 LYS A C 1
ATOM 3278 O O . LYS A 1 428 ? 64.976 15.470 -93.320 1.00 85.75 428 LYS A O 1
ATOM 3283 N N . ILE A 1 429 ? 66.372 15.862 -95.031 1.00 83.88 429 ILE A N 1
ATOM 3284 C CA . ILE A 1 429 ? 65.849 14.870 -95.976 1.00 83.88 429 ILE A CA 1
ATOM 3285 C C . ILE A 1 429 ? 66.948 13.826 -96.195 1.00 83.88 429 ILE A C 1
ATOM 3287 O O . ILE A 1 429 ? 68.045 14.161 -96.630 1.00 83.88 429 ILE A O 1
ATOM 3291 N N . GLN A 1 430 ? 66.690 12.565 -95.827 1.00 86.75 430 GLN A N 1
ATOM 3292 C CA . GLN A 1 430 ? 67.683 11.471 -95.878 1.00 86.75 430 GLN A CA 1
ATOM 3293 C C . GLN A 1 430 ? 69.020 11.816 -95.186 1.00 86.75 430 GLN A C 1
ATOM 3295 O O . GLN A 1 430 ? 70.108 11.479 -95.648 1.00 86.75 430 GLN A O 1
ATOM 3300 N N . GLY A 1 431 ? 68.936 12.540 -94.067 1.00 84.56 431 GLY A N 1
ATOM 3301 C CA . GLY A 1 431 ? 70.101 12.993 -93.302 1.00 84.56 431 GLY A CA 1
ATOM 3302 C C . GLY A 1 431 ? 70.815 14.227 -93.872 1.00 84.56 431 GLY A C 1
ATOM 3303 O O . GLY A 1 431 ? 71.688 14.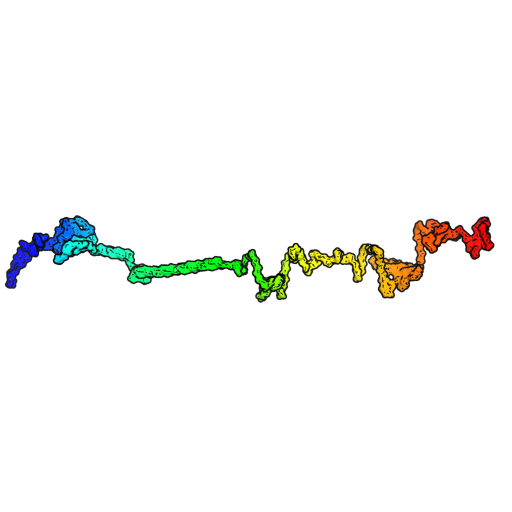761 -93.187 1.00 84.56 431 GLY A O 1
ATOM 3304 N N . LYS A 1 432 ? 70.429 14.711 -95.058 1.00 86.25 432 LYS A N 1
ATOM 3305 C CA . LYS A 1 432 ? 70.946 15.936 -95.690 1.00 86.25 432 LYS A CA 1
ATOM 3306 C C . LYS A 1 432 ? 70.077 17.135 -95.365 1.00 86.25 432 LYS A C 1
ATOM 3308 O O . LYS A 1 432 ? 68.867 16.997 -95.235 1.00 86.25 432 LYS A O 1
ATOM 3313 N N . ARG A 1 433 ? 70.676 18.305 -95.200 1.00 88.50 433 ARG A N 1
ATOM 3314 C CA . ARG A 1 433 ? 69.974 19.529 -94.805 1.00 88.50 433 ARG A CA 1
ATOM 3315 C C . ARG A 1 433 ? 69.421 20.246 -96.031 1.00 88.50 433 ARG A C 1
ATOM 3317 O O . ARG A 1 433 ? 70.105 20.366 -97.044 1.00 88.50 433 ARG A O 1
ATOM 3324 N N . LEU A 1 434 ? 68.194 20.739 -95.911 1.00 88.06 434 LEU A N 1
ATOM 3325 C CA . LEU A 1 434 ? 67.607 21.684 -96.851 1.00 88.06 434 LEU A CA 1
ATOM 3326 C C . LEU A 1 434 ? 67.738 23.093 -96.269 1.00 88.06 434 LEU A C 1
ATOM 3328 O O . LEU A 1 434 ? 67.208 23.388 -95.198 1.00 88.06 434 LEU A O 1
ATOM 3332 N N . HIS A 1 435 ? 68.446 23.954 -96.986 1.00 84.81 435 HIS A N 1
ATOM 3333 C CA . HIS A 1 435 ? 68.644 25.355 -96.653 1.00 84.81 435 HIS A CA 1
ATOM 3334 C C . HIS A 1 435 ? 67.878 26.216 -97.656 1.00 84.81 435 HIS A C 1
ATOM 3336 O O . HIS A 1 435 ? 68.119 26.120 -98.853 1.00 84.81 435 HIS A O 1
ATOM 3342 N N . ILE A 1 436 ? 66.980 27.072 -97.176 1.00 85.31 436 ILE A N 1
ATOM 3343 C CA . ILE A 1 436 ? 66.260 28.050 -97.999 1.00 85.31 436 ILE A CA 1
ATOM 3344 C C . ILE A 1 436 ? 66.519 29.418 -97.369 1.00 85.31 436 ILE A C 1
ATOM 3346 O O . ILE A 1 436 ? 65.937 29.735 -96.335 1.00 85.31 436 ILE A O 1
ATOM 3350 N N . ARG A 1 437 ? 67.501 30.154 -97.899 1.00 82.56 437 ARG A N 1
ATOM 3351 C CA . ARG A 1 437 ? 68.012 31.415 -97.323 1.00 82.56 437 ARG A CA 1
ATOM 3352 C C . ARG A 1 437 ? 68.864 32.174 -98.343 1.00 82.56 437 ARG A C 1
ATOM 3354 O O . ARG A 1 437 ? 69.434 31.547 -99.232 1.00 82.56 437 ARG A O 1
ATOM 3361 N N . SER A 1 438 ? 68.999 33.487 -98.191 1.00 85.19 438 SER A N 1
ATOM 3362 C CA . SER A 1 438 ? 69.710 34.351 -99.147 1.00 85.19 438 SER A CA 1
ATOM 3363 C C . SER A 1 438 ? 71.238 34.198 -99.123 1.00 85.19 438 SER A C 1
ATOM 3365 O O . SER A 1 438 ? 71.907 34.502 -100.110 1.00 85.19 438 SER A O 1
ATOM 3367 N N . ASP A 1 439 ? 71.807 33.739 -98.006 1.00 86.62 439 ASP A N 1
ATOM 3368 C CA . ASP A 1 439 ? 73.245 33.555 -97.793 1.00 86.62 439 ASP A CA 1
ATOM 3369 C C . ASP A 1 439 ? 73.661 32.077 -97.794 1.00 86.62 439 ASP A C 1
ATOM 3371 O O . ASP A 1 439 ? 72.903 31.194 -97.393 1.00 86.62 439 ASP A O 1
ATOM 3375 N N . ALA A 1 440 ? 74.889 31.793 -98.235 1.00 82.25 440 ALA A N 1
ATOM 3376 C CA . ALA A 1 440 ? 75.386 30.423 -98.304 1.00 82.25 440 ALA A CA 1
ATOM 3377 C C . ALA A 1 440 ? 75.461 29.796 -96.894 1.00 82.25 440 ALA A C 1
ATOM 3379 O O . ALA A 1 440 ? 76.064 30.389 -95.994 1.00 82.25 440 ALA A O 1
ATOM 3380 N N . PRO A 1 441 ? 74.884 28.600 -96.670 1.00 82.88 441 PRO A N 1
ATOM 3381 C CA . PRO A 1 441 ? 74.854 27.988 -95.348 1.00 82.88 441 PRO A CA 1
ATOM 3382 C C . PRO A 1 441 ? 76.261 27.654 -94.835 1.00 82.88 441 PRO A C 1
ATOM 3384 O O . PRO A 1 441 ? 77.044 26.968 -95.495 1.00 82.88 441 PRO A O 1
ATOM 3387 N N . SER A 1 442 ? 76.571 28.094 -93.613 1.00 79.69 442 SER A N 1
ATOM 3388 C CA . SER A 1 442 ? 77.819 27.752 -92.931 1.00 79.69 442 SER A CA 1
ATOM 3389 C C . SER A 1 442 ? 77.779 26.306 -92.413 1.00 79.69 442 SER A C 1
ATOM 3391 O O . SER A 1 442 ? 76.847 25.891 -91.723 1.00 79.69 442 SER A O 1
ATOM 3393 N N . GLY A 1 443 ? 78.793 25.508 -92.769 1.00 80.38 443 GLY A N 1
ATOM 3394 C CA . GLY A 1 443 ? 78.888 24.097 -92.368 1.00 80.38 443 GLY A CA 1
ATOM 3395 C C . GLY A 1 443 ? 78.026 23.123 -93.184 1.00 80.38 443 GLY A C 1
ATOM 3396 O O . GLY A 1 443 ? 77.661 22.065 -92.665 1.00 80.38 443 GLY A O 1
ATOM 3397 N N . ALA A 1 444 ? 77.692 23.464 -94.434 1.00 79.31 444 ALA A N 1
ATOM 3398 C CA . ALA A 1 444 ? 77.029 22.548 -95.362 1.00 79.31 444 ALA A CA 1
ATOM 3399 C C . ALA A 1 444 ? 77.891 21.300 -95.624 1.00 79.31 444 ALA A C 1
ATOM 3401 O O . ALA A 1 444 ? 79.099 21.385 -95.849 1.00 79.31 444 ALA A O 1
ATOM 3402 N N . SER A 1 445 ? 77.262 20.131 -95.583 1.00 83.06 445 SER A N 1
ATOM 3403 C CA . SER A 1 445 ? 77.884 18.849 -95.914 1.00 83.06 445 SER A CA 1
ATOM 3404 C C . SER A 1 445 ? 77.591 18.457 -97.361 1.00 83.06 445 SER A C 1
ATOM 3406 O O . SER A 1 445 ? 76.619 18.908 -97.963 1.00 83.06 445 SER A O 1
ATOM 3408 N N . VAL A 1 446 ? 78.406 17.561 -97.928 1.00 82.19 446 VAL A N 1
ATOM 3409 C CA . VAL A 1 446 ? 78.157 17.019 -99.274 1.00 82.19 446 VAL A CA 1
ATOM 3410 C C . VAL A 1 446 ? 76.760 16.394 -99.333 1.00 82.19 446 VAL A C 1
ATOM 3412 O O . VAL A 1 446 ? 76.445 15.490 -98.551 1.00 82.19 446 VAL A O 1
ATOM 3415 N N . GLY A 1 447 ? 75.943 16.866 -100.275 1.00 82.50 447 GLY A N 1
ATOM 3416 C CA . GLY A 1 447 ? 74.560 16.433 -100.479 1.00 82.50 447 GLY A CA 1
ATOM 3417 C C . GLY A 1 447 ? 73.504 17.302 -99.794 1.00 82.50 447 GLY A C 1
ATOM 3418 O O . GLY A 1 447 ? 72.323 17.034 -99.989 1.00 82.50 447 GLY A O 1
ATOM 3419 N N . ASP A 1 448 ? 73.895 18.321 -99.023 1.00 88.50 448 ASP A N 1
ATOM 3420 C CA . ASP A 1 448 ? 72.960 19.350 -98.566 1.00 88.50 448 ASP A CA 1
ATOM 3421 C C . ASP A 1 448 ? 72.488 20.190 -99.762 1.00 88.50 448 ASP A C 1
ATOM 3423 O O . ASP A 1 448 ? 73.252 20.477 -100.688 1.00 88.50 448 ASP A O 1
ATOM 3427 N N . VAL A 1 449 ? 71.215 20.577 -99.746 1.00 86.56 449 VAL A N 1
ATOM 3428 C CA . VAL A 1 449 ? 70.592 21.369 -100.810 1.00 86.56 449 VAL A CA 1
ATOM 3429 C C . VAL A 1 449 ? 70.391 22.780 -100.290 1.00 86.56 449 VAL A C 1
ATOM 3431 O O . VAL A 1 449 ? 69.735 22.977 -99.270 1.00 86.56 449 VAL A O 1
ATOM 3434 N N . TRP A 1 450 ? 70.940 23.763 -100.998 1.00 88.31 450 TRP A N 1
ATOM 3435 C CA . TRP A 1 450 ? 70.712 25.175 -100.725 1.00 88.31 450 TRP A CA 1
ATOM 3436 C C . TRP A 1 450 ? 69.948 25.804 -101.883 1.00 88.31 450 TRP A C 1
ATOM 3438 O O . TRP A 1 450 ? 70.413 25.800 -103.020 1.00 88.31 450 TRP A O 1
ATOM 3448 N N . ILE A 1 451 ? 68.765 26.325 -101.578 1.00 86.94 451 ILE A N 1
ATOM 3449 C CA . ILE A 1 451 ? 67.978 27.149 -102.483 1.00 86.94 451 ILE A CA 1
ATOM 3450 C C . ILE A 1 451 ? 68.153 28.587 -102.009 1.00 86.94 451 ILE A C 1
ATOM 3452 O O . ILE A 1 451 ? 67.695 28.961 -100.925 1.00 86.94 451 ILE A O 1
ATOM 3456 N N . GLN A 1 452 ? 68.869 29.372 -102.806 1.00 86.44 452 GLN A N 1
ATOM 3457 C CA . GLN A 1 452 ? 69.017 30.795 -102.561 1.00 86.44 452 GLN A CA 1
ATOM 3458 C C . GLN A 1 452 ? 67.703 31.491 -102.931 1.00 86.44 452 GLN A C 1
ATOM 3460 O O . GLN A 1 452 ? 67.266 31.394 -104.079 1.00 86.44 452 GLN A O 1
ATOM 3465 N N . VAL A 1 453 ? 67.070 32.139 -101.953 1.00 81.81 453 VAL A N 1
ATOM 3466 C CA . VAL A 1 453 ? 65.820 32.905 -102.108 1.00 81.81 453 VAL A CA 1
ATOM 3467 C C . VAL A 1 453 ? 66.000 34.348 -101.694 1.00 81.81 453 VAL A C 1
ATOM 3469 O O . VAL A 1 453 ? 66.837 34.592 -100.790 1.00 81.81 453 VAL A O 1
#

Organism: NCBI:txid574375

Secondary structure (DSSP, 8-state):
-EES--EEEEE--SSS-EEEEE--GGGEEEEETTEEEEEHIIIIII-EEEES-BGGG--SSEEEEEES-BSPPTT--TTSEEEEEEEEETTEEEEEEEETTTTEEEEEEEETTEEPPPEEEEHHHHHHHHHHHHHH--GGG--SS--S-HHHHHHHHHHHHHHHHHHHHHHHHHHHHHHHHHHH--HHHH---SSS----S-----TT-EEEEE-TTS-EEEEEEE-TT--EEES-TTS------SSTT--EEE-SS-EEEPP-TTS-STTSS--TTEETTEEGGGS--SSS----SS-----TT------PPTT------EEEE-TTS-EEEEEEE-TTS-EEEEESSS--EEE-TTS-EEESS------SSS-EEEEE-SSSS---EEEEEETTTTEEEEEETTTTEEEEEEETT-S--EESS-EEETTEEEEESSSPPTTPPTT-EEE--

Sequence (453 aa):
MAIKKTRANFHNGTDYDTFHYETQAGQVKIMGASGIVSDFDEMFLKGKLLQGINLNTIKDNGLYRVKGCTNAPSGMVATTVYLMKVDTVDTVVLQTFYDHTGNDTHQRAIVGSTIGTWSAGGKATNDAIADINKNVGSLTSLKTTVKTSIVNAVNEVQTEVDGLQTQVTSNDADIAKLKSDMTSHNHDSSYLKLSGGSLTGSVSVANNKSFFGKNTGGTDLNIGKVTTSNDVVLGDTKAKTIIHTNTKKMLIFNDGEYNHSVWHTGNVGAESGLDADKLDGLQASSFARVDVEPNFKENLIMTQGKDIILRAPAGSMNSGDLVFAEGGNGEIGRVFVNESGSLVMRSQYYGDMKVRYDGVITSEHGMEFNSKTKETDLKFRADDNDRGMGFYMNNNTRQMGLYDWHNDRFFFATDRNESSVHFFNQIKIQGKRLHIRSDAPSGASVGDVWIQV

Foldseek 3Di:
DDADDWDFDFDDDDDDTDTDTDDDQQRAFDADPVGTPGTRCDFAPVAPEDAQEAPLPPADFGKHWYALYPPDDPPDDRHDTWIWGWDHDDQKIKIWTQDPPVRWIWIWIGGNPDTGHTDIDDPVVVVVVVVVCVVQDDLVPQPAPDSPDPVVSVVRVVVVVVVVVVVVVVVVVVVVVVVCCVVPDDPPPPDDDPDDDDDPDDDDDPAQDADWDADPVRDTWGQWGQHPVRDTDGTHPVDDDDDDDPDQQPDWDDPPPDTHTDDDPVLPDPPSPDVPCDDVNDHPLVDADPVDDDDDPDDDDDPPPDDDFQCDDPPFQFSDWDFDADPVRQTQWIWTQDRQRWTWTGGNPDWIFTQGPVRDTDIPVDDDFDDPQAKTWDFDAPDPPQPGWGWIQGPVQQKIATARPRVGDGQWIDHPVDPDIDGPDWDADVNATEAEEQDDDDPHDPPHHYDHD

Radius of gyration: 92.32 Å; chains: 1; bounding box: 179×61×232 Å

pLDDT: mean 86.6, std 9.36, range [49.56, 97.88]